Protein AF-0000000082508330 (afdb_homodimer)

InterPro domains:
  IPR001424 Superoxide dismutase, copper/zinc binding domain [PF00080] (55-189)
  IPR001424 Superoxide dismutase, copper/zinc binding domain [PR00068] (84-106)
  IPR001424 Superoxide dismutase, copper/zinc binding domain [PR00068] (120-129)
  IPR001424 Superoxide dismutase, copper/zinc binding domain [PR00068] (139-161)
  IPR001424 Superoxide dismutase, copper/zinc binding domain [PR00068] (164-190)
  IPR001424 Superoxide dismutase, copper/zinc binding domain [cd00305] (43-186)
  IPR018152 Superoxide dismutase, copper/zinc, binding site [PS00087] (84-94)
  IPR018152 Superoxide dismutase, copper/zinc, binding site [PS00332] (178-189)
  IPR024134 Superoxide dismutase (Cu/Zn) / superoxide dismutase copper chaperone [PTHR10003] (41-191)
  IPR036423 Superoxide dismutase-like, copper/zinc binding domain superfamily [G3DSA:2.60.40.200] (40-193)
  IPR036423 Superoxide dismutase-like, copper/zinc binding domain superfamily [SSF49329] (42-191)

Nearest PDB structures (foldseek):
  8jd8-assembly1_D  TM=9.938E-01  e=3.775E-25  Citrus x limon
  8zd5-assembly2_D  TM=9.884E-01  e=8.556E-23  Canis lupus familiaris
  7wwt-assembly1_B  TM=9.899E-01  e=2.927E-22  Canis lupus familiaris
  7wx1-assembly1_B  TM=9.895E-01  e=1.184E-21  Canis lupus familiaris
  7wwy-assembly1_B  TM=9.890E-01  e=1.184E-21  Canis lupus familiaris

Foldseek 3Di:
DDPDPDVPDVVPVVPPPPPPDPVVVCVVVVVVVPVVVVVFDKWKKKWWKDFPQPKTKMKIWIDTHLFWIKIKMKMFRAAFFKKWKWWADALDQVVHPVPLHFGAAPPDFWDFEQPDPGHRLTGDFIWGADNRGMTIDTDTHNSADCDDPNHSARHKMFIANAGQCGLPPPDPCNGGHSPRHHTGMMTGMHTDD/DDPDDPVPPPPPVVPPPPPPDVVVVCVVVVVVVPVVVPVFDKWKKKWWKDFPQPKTKMKIWIDTHLFWIKIKMKMFRAAFFKKWKWWADAQDQVVHPVPLHFGAAPPDFWDFEQPDPGHRLTGDFIWGADNRGMTIDTDTHNSADCDDPRHSARHKMFIANAGQCGLPPPDPCNGGHSPRHHTGMMTGMHTDD

Sequence (386 aa):
MGPTRKTICWVLLIFALKRRDLRELKDVIHFSIYLRVITIIMVKAVTVLNSSEGVTGTVYFTQEGDGPTTVTGNLSGLKPGLHGFHVHALGDTTNGCMSTGPHFNPVGKEHGAPGDENRHAGDLGNITVGEDGTAAINIVDKQIPLTGPHSIIGRAVVVHSDPDDLGRGGHELSKSTGNAGGRVACGIIGLQGMGPTRKTICWVLLIFALKRRDLRELKDVIHFSIYLRVITIIMVKAVTVLNSSEGVTGTVYFTQEGDGPTTVTGNLSGLKPGLHGFHVHALGDTTNGCMSTGPHFNPVGKEHGAPGDENRHAGDLGNITVGEDGTAAINIVDKQIPLTGPHSIIGRAVVVHSDPDDLGRGGHELSKSTGNAGGRVACGIIGLQG

Radius of gyration: 27.87 Å; Cα contacts (8 Å, |Δi|>4): 973; chains: 2; bounding box: 76×96×66 Å

Structure (mmCIF, N/CA/C/O backbone):
data_AF-0000000082508330-model_v1
#
loop_
_entity.id
_entity.type
_entity.pdbx_description
1 polymer 'Superoxide dismutase'
#
loop_
_atom_site.group_PDB
_atom_site.id
_atom_site.type_symbol
_atom_site.label_atom_id
_atom_site.label_alt_id
_atom_site.label_comp_id
_atom_site.label_asym_id
_atom_site.label_entity_id
_atom_site.label_seq_id
_atom_site.pdbx_PDB_ins_code
_atom_site.Cartn_x
_atom_site.Cartn_y
_atom_site.Cartn_z
_atom_site.occupancy
_atom_site.B_iso_or_equiv
_atom_site.auth_seq_id
_atom_site.auth_comp_id
_atom_site.auth_asym_id
_atom_site.auth_atom_id
_atom_site.pdbx_PDB_model_num
ATOM 1 N N . MET A 1 1 ? 0.692 50.375 -35.469 1 20.62 1 MET A N 1
ATOM 2 C CA . MET A 1 1 ? 1.942 50.625 -36.188 1 20.62 1 MET A CA 1
ATOM 3 C C . MET A 1 1 ? 2.805 49.375 -36.219 1 20.62 1 MET A C 1
ATOM 5 O O . MET A 1 1 ? 2.502 48.375 -35.531 1 20.62 1 MET A O 1
ATOM 9 N N . GLY A 1 2 ? 4.23 49.375 -35.844 1 24.11 2 GLY A N 1
ATOM 10 C CA . GLY A 1 2 ? 5.438 48.688 -36.312 1 24.11 2 GLY A CA 1
ATOM 11 C C . GLY A 1 2 ? 5.613 47.312 -35.719 1 24.11 2 GLY A C 1
ATOM 12 O O . GLY A 1 2 ? 5.559 47.125 -34.5 1 24.11 2 GLY A O 1
ATOM 13 N N . PRO A 1 3 ? 5.242 46.156 -36.438 1 30.66 3 PRO A N 1
ATOM 14 C CA . PRO A 1 3 ? 5.027 44.719 -36.188 1 30.66 3 PRO A CA 1
ATOM 15 C C . PRO A 1 3 ? 6.246 44.031 -35.562 1 30.66 3 PRO A C 1
ATOM 17 O O . PRO A 1 3 ? 6.105 43.125 -34.75 1 30.66 3 PRO A O 1
ATOM 20 N N . THR A 1 4 ? 7.527 44.219 -36.062 1 27.11 4 THR A N 1
ATOM 21 C CA . THR A 1 4 ? 8.461 43.25 -36.594 1 27.11 4 THR A CA 1
ATOM 22 C C . THR A 1 4 ? 9.297 42.625 -35.469 1 27.11 4 THR A C 1
ATOM 24 O O . THR A 1 4 ? 10.008 41.656 -35.688 1 27.11 4 THR A O 1
ATOM 27 N N . ARG A 1 5 ? 9.711 43.281 -34.406 1 27.16 5 ARG A N 1
ATOM 28 C CA . ARG A 1 5 ? 11.109 43.125 -34 1 27.16 5 ARG A CA 1
ATOM 29 C C . ARG A 1 5 ? 11.344 41.844 -33.25 1 27.16 5 ARG A C 1
ATOM 31 O O . ARG A 1 5 ? 12.492 41.438 -33.031 1 27.16 5 ARG A O 1
ATOM 38 N N . LYS A 1 6 ? 10.383 41.406 -32.438 1 28.77 6 LYS A N 1
ATOM 39 C CA . LYS A 1 6 ? 10.953 40.719 -31.266 1 28.77 6 LYS A CA 1
ATOM 40 C C . LYS A 1 6 ? 11.367 39.312 -31.609 1 28.77 6 LYS A C 1
ATOM 42 O O . LYS A 1 6 ? 11.586 38.469 -30.703 1 28.77 6 LYS A O 1
ATOM 47 N N . THR A 1 7 ? 11.047 38.844 -32.875 1 28.98 7 THR A N 1
ATOM 48 C CA . THR A 1 7 ? 11.266 37.438 -33.25 1 28.98 7 THR A CA 1
ATOM 49 C C . THR A 1 7 ? 12.742 37.094 -33.156 1 28.98 7 THR A C 1
ATOM 51 O O . THR A 1 7 ? 13.109 35.906 -33.25 1 28.98 7 THR A O 1
ATOM 54 N N . ILE A 1 8 ? 13.586 38.156 -33.188 1 29.52 8 ILE A N 1
ATOM 55 C CA . ILE A 1 8 ? 14.93 37.938 -33.719 1 29.52 8 ILE A CA 1
ATOM 56 C C . ILE A 1 8 ? 15.797 37.25 -32.688 1 29.52 8 ILE A C 1
ATOM 58 O O . ILE A 1 8 ? 16.906 36.812 -32.969 1 29.52 8 ILE A O 1
ATOM 62 N N . CYS A 1 9 ? 15.344 37.375 -31.438 1 26.56 9 CYS A N 1
ATOM 63 C CA . CYS A 1 9 ? 16.453 37.344 -30.5 1 26.56 9 CYS A CA 1
ATOM 64 C C . CYS A 1 9 ? 17.016 35.938 -30.391 1 26.56 9 CYS A C 1
ATOM 66 O O . CYS A 1 9 ? 18.125 35.75 -29.875 1 26.56 9 CYS A O 1
ATOM 68 N N . TRP A 1 10 ? 16.078 34.875 -30.406 1 30.78 10 TRP A N 1
ATOM 69 C CA . TRP A 1 10 ? 16.594 33.594 -29.984 1 30.78 10 TRP A CA 1
ATOM 70 C C . TRP A 1 10 ? 17.531 33 -31.047 1 30.78 10 TRP A C 1
ATOM 72 O O . TRP A 1 10 ? 18.109 31.938 -30.859 1 30.78 10 TRP A O 1
ATOM 82 N N . VAL A 1 11 ? 17.344 33.562 -32.375 1 34.19 11 VAL A N 1
ATOM 83 C CA . VAL A 1 11 ? 18.016 33 -33.531 1 34.19 11 VAL A CA 1
ATOM 84 C C . VAL A 1 11 ? 19.516 33.25 -33.438 1 34.19 11 VAL A C 1
ATOM 86 O O . VAL A 1 11 ? 20.312 32.594 -34.094 1 34.19 11 VAL A O 1
ATOM 89 N N . LEU A 1 12 ? 19.75 34.406 -32.812 1 34.25 12 LEU A N 1
ATOM 90 C CA . LEU A 1 12 ? 20.969 35.156 -33.188 1 34.25 12 LEU A CA 1
ATOM 91 C C . LEU A 1 12 ? 22.203 34.438 -32.656 1 34.25 12 LEU A C 1
ATOM 93 O O . LEU A 1 12 ? 23.312 34.688 -33.125 1 34.25 12 LEU A O 1
ATOM 97 N N . LEU A 1 13 ? 22 33.812 -31.469 1 35.53 13 LEU A N 1
ATOM 98 C CA . LEU A 1 13 ? 23.297 33.594 -30.875 1 35.53 13 LEU A CA 1
ATOM 99 C C . LEU A 1 13 ? 24.078 32.531 -31.656 1 35.53 13 LEU A C 1
ATOM 101 O O . LEU A 1 13 ? 25.281 32.344 -31.438 1 35.53 13 LEU A O 1
ATOM 105 N N . ILE A 1 14 ? 23.281 31.859 -32.562 1 36.34 14 ILE A N 1
ATOM 106 C CA . ILE A 1 14 ? 24 30.797 -33.281 1 36.34 14 ILE A CA 1
ATOM 107 C C . ILE A 1 14 ? 25 31.422 -34.25 1 36.34 14 ILE A C 1
ATOM 109 O O . ILE A 1 14 ? 25.938 30.766 -34.688 1 36.34 14 ILE A O 1
ATOM 113 N N . PHE A 1 15 ? 24.578 32.625 -34.719 1 34.69 15 PHE A N 1
ATOM 114 C CA . PHE A 1 15 ? 25.266 33 -35.969 1 34.69 15 PHE A CA 1
ATOM 115 C C . PHE A 1 15 ? 26.734 33.281 -35.688 1 34.69 15 PHE A C 1
ATOM 117 O O . PHE A 1 15 ? 27.578 33.156 -36.594 1 34.69 15 PHE A O 1
ATOM 124 N N . ALA A 1 16 ? 26.938 34.188 -34.719 1 34.84 16 ALA A N 1
ATOM 125 C CA . ALA A 1 16 ? 28.25 34.875 -34.719 1 34.84 16 ALA A CA 1
ATOM 126 C C . ALA A 1 16 ? 29.359 33.875 -34.375 1 34.84 16 ALA A C 1
ATOM 128 O O . ALA A 1 16 ? 30.531 34.25 -34.312 1 34.84 16 ALA A O 1
ATOM 129 N N . LEU A 1 17 ? 29.078 32.688 -33.781 1 36.94 17 LEU A N 1
ATOM 130 C CA . LEU A 1 17 ? 30.219 31.844 -33.469 1 36.94 17 LEU A CA 1
ATOM 131 C C . LEU A 1 17 ? 30.891 31.375 -34.75 1 36.94 17 LEU A C 1
ATOM 133 O O . LEU A 1 17 ? 30.406 30.438 -35.406 1 36.94 17 LEU A O 1
ATOM 137 N N . LYS A 1 18 ? 31.172 32.281 -35.688 1 29.84 18 LYS A N 1
ATOM 138 C CA . LYS A 1 18 ? 32 32 -36.875 1 29.84 18 LYS A CA 1
ATOM 139 C C . LYS A 1 18 ? 33.188 31.156 -36.531 1 29.84 18 LYS A C 1
ATOM 141 O O . LYS A 1 18 ? 33.406 30.094 -37.125 1 29.84 18 LYS A O 1
ATOM 146 N N . ARG A 1 19 ? 34.562 31.594 -37.062 1 32.44 19 ARG A N 1
ATOM 147 C CA . ARG A 1 19 ? 35.844 30.906 -37.25 1 32.44 19 ARG A CA 1
ATOM 148 C C . ARG A 1 19 ? 36.406 30.391 -35.938 1 32.44 19 ARG A C 1
ATOM 150 O O . ARG A 1 19 ? 37.562 30 -35.875 1 32.44 19 ARG A O 1
ATOM 157 N N . ARG A 1 20 ? 35.938 31.047 -34.906 1 34.66 20 ARG A N 1
ATOM 158 C CA . ARG A 1 20 ? 36.719 30.703 -33.719 1 34.66 20 ARG A CA 1
ATOM 159 C C . ARG A 1 20 ? 36.719 29.188 -33.469 1 34.66 20 ARG A C 1
ATOM 161 O O . ARG A 1 20 ? 35.812 28.5 -33.906 1 34.66 20 ARG A O 1
ATOM 168 N N . ASP A 1 21 ? 37.812 28.609 -32.625 1 36.38 21 ASP A N 1
ATOM 169 C CA . ASP A 1 21 ? 38.406 27.281 -32.5 1 36.38 21 ASP A CA 1
ATOM 170 C C . ASP A 1 21 ? 37.375 26.203 -32.281 1 36.38 21 ASP A C 1
ATOM 172 O O . ASP A 1 21 ? 36.406 26.422 -31.531 1 36.38 21 ASP A O 1
ATOM 176 N N . LEU A 1 22 ? 37.219 25.172 -33.25 1 37.47 22 LEU A N 1
ATOM 177 C CA . LEU A 1 22 ? 36.594 23.844 -33.219 1 37.47 22 LEU A CA 1
ATOM 178 C C . LEU A 1 22 ? 36.562 23.266 -31.812 1 37.47 22 LEU A C 1
ATOM 180 O O . LEU A 1 22 ? 35.844 22.297 -31.547 1 37.47 22 LEU A O 1
ATOM 184 N N . ARG A 1 23 ? 37.562 23.797 -31.031 1 39.44 23 ARG A N 1
ATOM 185 C CA . ARG A 1 23 ? 37.594 23.234 -29.688 1 39.44 23 ARG A CA 1
ATOM 186 C C . ARG A 1 23 ? 36.375 23.688 -28.875 1 39.44 23 ARG A C 1
ATOM 188 O O . ARG A 1 23 ? 35.938 22.969 -27.984 1 39.44 23 ARG A O 1
ATOM 195 N N . GLU A 1 24 ? 36.031 25 -29.031 1 40 24 GLU A N 1
ATOM 196 C CA . GLU A 1 24 ? 34.875 25.453 -28.266 1 40 24 GLU A CA 1
ATOM 197 C C . GLU A 1 24 ? 33.594 24.797 -28.766 1 40 24 GLU A C 1
ATOM 199 O O . GLU A 1 24 ? 32.562 24.812 -28.094 1 40 24 GLU A O 1
ATOM 204 N N . LEU A 1 25 ? 33.594 24.422 -30.062 1 43.03 25 LEU A N 1
ATOM 205 C CA . LEU A 1 25 ? 32.438 23.672 -30.547 1 43.03 25 LEU A CA 1
ATOM 206 C C . LEU A 1 25 ? 32.344 22.312 -29.859 1 43.03 25 LEU A C 1
ATOM 208 O O . LEU A 1 25 ? 31.25 21.812 -29.609 1 43.03 25 LEU A O 1
ATOM 212 N N . LYS A 1 26 ? 33.594 21.766 -29.562 1 41.47 26 LYS A N 1
ATOM 213 C CA . LYS A 1 26 ? 33.531 20.531 -28.797 1 41.47 26 LYS A CA 1
ATOM 214 C C . LYS A 1 26 ? 32.906 20.766 -27.422 1 41.47 26 LYS A C 1
ATOM 216 O O . LYS A 1 26 ? 32.25 19.875 -26.891 1 41.47 26 LYS A O 1
ATOM 221 N N . ASP A 1 27 ? 33.344 21.953 -26.875 1 43.03 27 ASP A N 1
ATOM 222 C CA . ASP A 1 27 ? 32.719 22.234 -25.578 1 43.03 27 ASP A CA 1
ATOM 223 C C . ASP A 1 27 ? 31.234 22.531 -25.75 1 43.03 27 ASP A C 1
ATOM 225 O O . ASP A 1 27 ? 30.422 22.172 -24.875 1 43.03 27 ASP A O 1
ATOM 229 N N . VAL A 1 28 ? 30.875 23.328 -26.859 1 48.59 28 VAL A N 1
ATOM 230 C CA . VAL A 1 28 ? 29.453 23.547 -27.062 1 48.59 28 VAL A CA 1
ATOM 231 C C . VAL A 1 28 ? 28.781 22.234 -27.516 1 48.59 28 VAL A C 1
ATOM 233 O O . VAL A 1 28 ? 27.672 21.922 -27.109 1 48.59 28 VAL A O 1
ATOM 236 N N . ILE A 1 29 ? 29.547 21.469 -28.469 1 46.28 29 ILE A N 1
ATOM 237 C CA . ILE A 1 29 ? 29.031 20.156 -28.828 1 46.28 29 ILE A CA 1
ATOM 238 C C . ILE A 1 29 ? 29.047 19.25 -27.609 1 46.28 29 ILE A C 1
ATOM 240 O O . ILE A 1 29 ? 28.109 18.469 -27.406 1 46.28 29 ILE A O 1
ATOM 244 N N . HIS A 1 30 ? 30.156 19.469 -26.797 1 44.28 30 HIS A N 1
ATOM 245 C CA . HIS A 1 30 ? 30.094 18.703 -25.547 1 44.28 30 HIS A CA 1
ATOM 246 C C . HIS A 1 30 ? 29 19.234 -24.641 1 44.28 30 HIS A C 1
ATOM 248 O O . HIS A 1 30 ? 28.359 18.469 -23.906 1 44.28 30 HIS A O 1
ATOM 254 N N . PHE A 1 31 ? 28.812 20.562 -24.656 1 48.69 31 PHE A N 1
ATOM 255 C CA . PHE A 1 31 ? 27.703 21.062 -23.844 1 48.69 31 PHE A CA 1
ATOM 256 C C . PHE A 1 31 ? 26.375 20.672 -24.469 1 48.69 31 PHE A C 1
ATOM 258 O O . PHE A 1 31 ? 25.406 20.406 -23.734 1 48.69 31 PHE A O 1
ATOM 265 N N . SER A 1 32 ? 26.281 20.766 -25.766 1 48.19 32 SER A N 1
ATOM 266 C CA . SER A 1 32 ? 25.031 20.375 -26.406 1 48.19 32 SER A CA 1
ATOM 267 C C . SER A 1 32 ? 24.703 18.922 -26.125 1 48.19 32 SER A C 1
ATOM 269 O O . SER A 1 32 ? 23.531 18.547 -26.047 1 48.19 32 SER A O 1
ATOM 271 N N . ILE A 1 33 ? 25.672 18.078 -26.188 1 45.5 33 ILE A N 1
ATOM 272 C CA . ILE A 1 33 ? 25.344 16.672 -26.109 1 45.5 33 ILE A CA 1
ATOM 273 C C . ILE A 1 33 ? 24.906 16.297 -24.688 1 45.5 33 ILE A C 1
ATOM 275 O O . ILE A 1 33 ? 24.156 15.352 -24.484 1 45.5 33 ILE A O 1
ATOM 279 N N . TYR A 1 34 ? 25.625 16.984 -23.703 1 43.88 34 TYR A N 1
ATOM 280 C CA . TYR A 1 34 ? 25.188 16.484 -22.406 1 43.88 34 TYR A CA 1
ATOM 281 C C . TYR A 1 34 ? 23.766 16.953 -22.094 1 43.88 34 TYR A C 1
ATOM 283 O O . TYR A 1 34 ? 23.578 17.812 -21.234 1 43.88 34 TYR A O 1
ATOM 291 N N . LEU A 1 35 ? 23.078 17.578 -22.969 1 44.19 35 LEU A N 1
ATOM 292 C CA . LEU A 1 35 ? 21.672 17.641 -22.578 1 44.19 35 LEU A CA 1
ATOM 293 C C . LEU A 1 35 ? 21.203 16.297 -22.031 1 44.19 35 LEU A C 1
ATOM 295 O O . LEU A 1 35 ? 20.953 15.367 -22.797 1 44.19 35 LEU A O 1
ATOM 299 N N . ARG A 1 36 ? 21.922 15.773 -21 1 42.44 36 ARG A N 1
ATOM 300 C CA . ARG A 1 36 ? 21.297 14.672 -20.281 1 42.44 36 ARG A CA 1
ATOM 301 C C . ARG A 1 36 ? 19.797 14.883 -20.141 1 42.44 36 ARG A C 1
ATOM 303 O O . ARG A 1 36 ? 19.344 15.82 -19.469 1 42.44 36 ARG A O 1
ATOM 310 N N . VAL A 1 37 ? 19.094 14.828 -21.172 1 48.09 37 VAL A N 1
ATOM 311 C CA . VAL A 1 37 ? 17.641 14.711 -21 1 48.09 37 VAL A CA 1
ATOM 312 C C . VAL A 1 37 ? 17.328 14.031 -19.672 1 48.09 37 VAL A C 1
ATOM 314 O O . VAL A 1 37 ? 17.609 12.844 -19.5 1 48.09 37 VAL A O 1
ATOM 317 N N . ILE A 1 38 ? 17.719 14.672 -18.562 1 50.38 38 ILE A N 1
ATOM 318 C CA . ILE A 1 38 ? 17.25 14.141 -17.281 1 50.38 38 ILE A CA 1
ATOM 319 C C . ILE A 1 38 ? 15.805 13.68 -17.406 1 50.38 38 ILE A C 1
ATOM 321 O O . ILE A 1 38 ? 14.906 14.484 -17.641 1 50.38 38 ILE A O 1
ATOM 325 N N . THR A 1 39 ? 15.531 12.633 -18.125 1 58.44 39 THR A N 1
ATOM 326 C CA . THR A 1 39 ? 14.188 12.062 -18.078 1 58.44 39 THR A CA 1
ATOM 327 C C . THR A 1 39 ? 13.625 12.133 -16.656 1 58.44 39 THR A C 1
ATOM 329 O O . THR A 1 39 ? 14.141 11.469 -15.75 1 58.44 39 THR A O 1
ATOM 332 N N . ILE A 1 40 ? 13.055 13.305 -16.375 1 72.38 40 ILE A N 1
ATOM 333 C CA . ILE A 1 40 ? 12.352 13.445 -15.102 1 72.38 40 ILE A CA 1
ATOM 334 C C . ILE A 1 40 ? 11.297 12.352 -14.969 1 72.38 40 ILE A C 1
ATOM 336 O O . ILE A 1 40 ? 10.375 12.266 -15.781 1 72.38 40 ILE A O 1
ATOM 340 N N . ILE A 1 41 ? 11.547 11.398 -14.141 1 85.69 41 ILE A N 1
ATOM 341 C CA . ILE A 1 41 ? 10.633 10.289 -13.891 1 85.69 41 ILE A CA 1
ATOM 342 C C . ILE A 1 41 ? 9.469 10.758 -13.023 1 85.69 41 ILE A C 1
ATOM 344 O O . ILE A 1 41 ? 9.664 11.531 -12.078 1 85.69 41 ILE A O 1
ATOM 348 N N . MET A 1 42 ? 8.305 10.664 -13.625 1 94.94 42 MET A N 1
ATOM 349 C CA . MET A 1 42 ? 7.09 10.898 -12.836 1 94.94 42 MET A CA 1
ATOM 350 C C . MET A 1 42 ? 6.637 9.617 -12.148 1 94.94 42 MET A C 1
ATOM 352 O O . MET A 1 42 ? 6.547 8.562 -12.781 1 94.94 42 MET A O 1
ATOM 356 N N . VAL A 1 43 ? 6.438 9.703 -10.836 1 97.62 43 VAL A N 1
ATOM 357 C CA . VAL A 1 43 ? 5.898 8.586 -10.062 1 97.62 43 VAL A CA 1
ATOM 358 C C . VAL A 1 43 ? 4.473 8.906 -9.617 1 97.62 43 VAL A C 1
ATOM 360 O O . VAL A 1 43 ? 4.191 10.023 -9.164 1 97.62 43 VAL A O 1
ATOM 363 N N . LYS A 1 44 ? 3.592 7.922 -9.812 1 98.75 44 LYS A N 1
ATOM 364 C CA . LYS A 1 44 ? 2.193 8.062 -9.422 1 98.75 44 LYS A CA 1
ATOM 365 C C . LYS A 1 44 ? 1.804 7.02 -8.375 1 98.75 44 LYS A C 1
ATOM 367 O O . LYS A 1 44 ? 2.24 5.871 -8.453 1 98.75 44 LYS A O 1
ATOM 372 N N . ALA A 1 45 ? 0.983 7.473 -7.461 1 98.94 45 ALA A N 1
ATOM 373 C CA . ALA A 1 45 ? 0.398 6.609 -6.441 1 98.94 45 ALA A CA 1
ATOM 374 C C . ALA A 1 45 ? -1.073 6.941 -6.215 1 98.94 45 ALA A C 1
ATOM 376 O O . ALA A 1 45 ? -1.564 7.965 -6.699 1 98.94 45 ALA A O 1
ATOM 377 N N . VAL A 1 46 ? -1.7 6 -5.562 1 98.94 46 VAL A N 1
ATOM 378 C CA . VAL A 1 46 ? -3.131 6.172 -5.332 1 98.94 46 VAL A CA 1
ATOM 379 C C . VAL A 1 46 ? -3.551 5.402 -4.082 1 98.94 46 VAL A C 1
ATOM 381 O O . VAL A 1 46 ? -2.918 4.41 -3.713 1 98.94 46 VAL A O 1
ATOM 384 N N . THR A 1 47 ? -4.531 5.863 -3.416 1 98.75 47 THR A N 1
ATOM 385 C CA . THR A 1 47 ? -5.18 5.113 -2.342 1 98.75 47 THR A CA 1
ATOM 386 C C . THR A 1 47 ? -6.695 5.254 -2.422 1 98.75 47 THR A C 1
ATOM 388 O O . THR A 1 47 ? -7.207 6.328 -2.74 1 98.75 47 THR A O 1
ATOM 391 N N . VAL A 1 48 ? -7.344 4.184 -2.262 1 98.19 48 VAL A N 1
ATOM 392 C CA . VAL A 1 48 ? -8.789 4.156 -2.086 1 98.19 48 VAL A CA 1
ATOM 393 C C . VAL A 1 48 ? -9.133 4.043 -0.601 1 98.19 48 VAL A C 1
ATOM 395 O O . V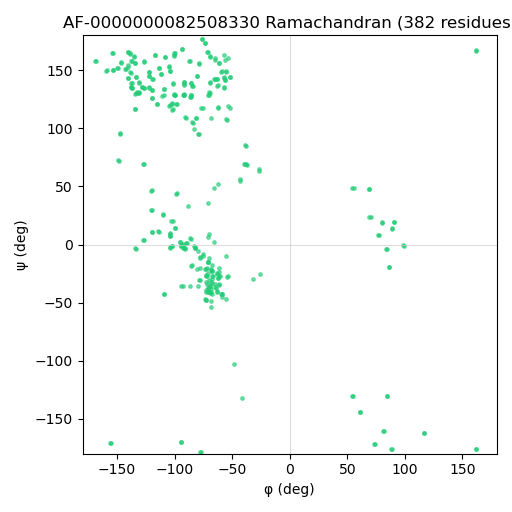AL A 1 48 ? -8.656 3.129 0.081 1 98.19 48 VAL A O 1
ATOM 398 N N . LEU A 1 49 ? -9.852 5.016 -0.152 1 97.62 49 LEU A N 1
ATOM 399 C CA . LEU A 1 49 ? -10.25 5.004 1.252 1 97.62 49 LEU A CA 1
ATOM 400 C C . LEU A 1 49 ? -11.609 4.328 1.427 1 97.62 49 LEU A C 1
ATOM 402 O O . LEU A 1 49 ? -12.516 4.523 0.613 1 97.62 49 LEU A O 1
ATOM 406 N N . ASN A 1 50 ? -11.594 3.516 2.512 1 87.25 50 ASN A N 1
ATOM 407 C CA . ASN A 1 50 ? -12.859 2.924 2.93 1 87.25 50 ASN A CA 1
ATOM 408 C C . ASN A 1 50 ? -12.992 2.902 4.449 1 87.25 50 ASN A C 1
ATOM 410 O O . ASN A 1 50 ? -12 3.062 5.168 1 87.25 50 ASN A O 1
ATOM 414 N N . SER A 1 51 ? -14.211 2.922 4.844 1 85.12 51 SER A N 1
ATOM 415 C CA . SER A 1 51 ? -14.523 2.826 6.266 1 85.12 51 SER A CA 1
ATOM 416 C C . SER A 1 51 ? -15.75 1.947 6.508 1 85.12 51 SER A C 1
ATOM 418 O O . SER A 1 51 ? -16.469 1.6 5.57 1 85.12 51 SER A O 1
ATOM 420 N N . SER A 1 52 ? -15.797 1.658 7.773 1 76.5 52 SER A N 1
ATOM 421 C CA . SER A 1 52 ? -17.016 0.963 8.172 1 76.5 52 SER A CA 1
ATOM 422 C C . SER A 1 52 ? -18.188 1.929 8.289 1 76.5 52 SER A C 1
ATOM 424 O O . SER A 1 52 ? -19.344 1.506 8.312 1 76.5 52 SER A O 1
ATOM 426 N N . GLU A 1 53 ? -17.922 3.174 8.258 1 80.5 53 GLU A N 1
ATOM 427 C CA . GLU A 1 53 ? -18.969 4.152 8.516 1 80.5 53 GLU A CA 1
ATOM 428 C C . GLU A 1 53 ? -19.438 4.816 7.223 1 80.5 53 GLU A C 1
ATOM 430 O O . GLU A 1 53 ? -20.094 5.855 7.254 1 80.5 53 GLU A O 1
ATOM 435 N N . GLY A 1 54 ? -19.047 4.344 6.121 1 90.88 54 GLY A N 1
ATOM 436 C CA . GLY A 1 54 ? -19.594 4.832 4.871 1 90.88 54 GLY A CA 1
ATOM 437 C C . GLY A 1 54 ? -18.719 5.855 4.184 1 90.88 54 GLY A C 1
ATOM 438 O O . GLY A 1 54 ? -19.094 6.418 3.154 1 90.88 54 GLY A O 1
ATOM 439 N N . VAL A 1 55 ? -17.641 6.172 4.754 1 96.44 55 VAL A N 1
ATOM 440 C CA . VAL A 1 55 ? -16.703 7.09 4.113 1 96.44 55 VAL A CA 1
ATOM 441 C C . VAL A 1 55 ? -16.047 6.402 2.914 1 96.44 55 VAL A C 1
ATOM 443 O O . VAL A 1 55 ? -15.586 5.262 3.018 1 96.44 55 VAL A O 1
ATOM 446 N N . THR A 1 56 ? -16.031 7.078 1.763 1 97 56 THR A N 1
ATOM 447 C CA . THR A 1 56 ? -15.398 6.578 0.551 1 97 56 THR A CA 1
ATOM 448 C C . THR A 1 56 ? -14.633 7.695 -0.154 1 97 56 THR A C 1
ATOM 450 O O . THR A 1 56 ? -14.891 8.875 0.088 1 97 56 THR A O 1
ATOM 453 N N . GLY A 1 57 ? -13.703 7.285 -0.941 1 98 57 GLY A N 1
ATOM 454 C CA . GLY A 1 57 ? -12.984 8.266 -1.748 1 98 57 GLY A CA 1
ATOM 455 C C . GLY A 1 57 ? -11.664 7.746 -2.281 1 98 57 GLY A C 1
ATOM 456 O O . GLY A 1 57 ? -11.242 6.637 -1.948 1 98 57 GLY A O 1
ATOM 457 N N . THR A 1 58 ? -11.164 8.492 -3.186 1 98.75 58 THR A N 1
ATOM 458 C CA . THR A 1 58 ? -9.875 8.188 -3.799 1 98.75 58 THR A CA 1
ATOM 459 C C . THR A 1 58 ? -8.938 9.383 -3.721 1 98.75 58 THR A C 1
ATOM 461 O O . THR A 1 58 ? -9.352 10.523 -3.951 1 98.75 58 THR A O 1
ATOM 464 N N . VAL A 1 59 ? -7.73 9.156 -3.346 1 98.88 59 VAL A N 1
ATOM 465 C CA . VAL A 1 59 ? -6.691 10.18 -3.277 1 98.88 59 VAL A CA 1
ATOM 466 C C . VAL A 1 59 ? -5.539 9.805 -4.207 1 98.88 59 VAL A C 1
ATOM 468 O O . VAL A 1 59 ? -5.062 8.664 -4.191 1 98.88 59 VAL A O 1
ATOM 471 N N . TYR A 1 60 ? -5.078 10.742 -4.984 1 98.94 60 TYR A N 1
ATOM 472 C CA . TYR A 1 60 ? -3.998 10.555 -5.945 1 98.94 60 TYR A CA 1
ATOM 473 C C . TYR A 1 60 ? -2.75 11.32 -5.523 1 98.94 60 TYR A C 1
ATOM 475 O O . TYR A 1 60 ? -2.846 12.43 -5 1 98.94 60 TYR A O 1
ATOM 483 N N . PHE A 1 61 ? -1.616 10.75 -5.84 1 98.94 61 PHE A N 1
ATOM 484 C CA . PHE A 1 61 ? -0.313 11.359 -5.586 1 98.94 61 PHE A CA 1
ATOM 485 C C . PHE A 1 61 ? 0.533 11.375 -6.852 1 98.94 61 PHE A C 1
ATOM 487 O O . PHE A 1 61 ? 0.602 10.375 -7.574 1 98.94 61 PHE A O 1
ATOM 494 N N . THR A 1 62 ? 1.145 12.484 -7.086 1 98.81 62 THR A N 1
ATOM 495 C CA . THR A 1 62 ? 2.062 12.586 -8.219 1 98.81 62 THR A CA 1
ATOM 496 C C . THR A 1 62 ? 3.33 13.344 -7.812 1 98.81 62 THR A C 1
ATOM 498 O O . THR A 1 62 ? 3.26 14.359 -7.121 1 98.81 62 THR A O 1
ATOM 501 N N . GLN A 1 63 ? 4.41 12.797 -8.219 1 98.38 63 GLN A N 1
ATOM 502 C CA . GLN A 1 63 ? 5.711 13.414 -7.973 1 98.38 63 GLN A CA 1
ATOM 503 C C . GLN A 1 63 ? 6.57 13.406 -9.234 1 98.38 63 GLN A C 1
ATOM 505 O O . GLN A 1 63 ? 6.719 12.367 -9.883 1 98.38 63 GLN A O 1
ATOM 510 N N . GLU A 1 64 ? 7.098 14.578 -9.547 1 96.62 64 GLU A N 1
ATOM 511 C CA . GLU A 1 64 ? 8.031 14.703 -10.664 1 96.62 64 GLU A CA 1
ATOM 512 C C . GLU A 1 64 ? 9.469 14.836 -10.164 1 96.62 64 GLU A C 1
ATOM 514 O O . GLU A 1 64 ? 9.805 15.805 -9.477 1 96.62 64 GLU A O 1
ATOM 519 N N . GLY A 1 65 ? 10.266 13.898 -10.57 1 93.38 65 GLY A N 1
ATOM 520 C CA . GLY A 1 65 ? 11.633 13.914 -10.07 1 93.38 65 GLY A CA 1
ATOM 521 C C . GLY A 1 65 ? 11.711 13.953 -8.555 1 93.38 65 GLY A C 1
ATOM 522 O O . GLY A 1 65 ? 11.094 13.125 -7.875 1 93.38 65 GLY A O 1
ATOM 523 N N . ASP A 1 66 ? 12.492 14.852 -8.125 1 93.12 66 ASP A N 1
ATOM 524 C CA . ASP A 1 66 ? 12.648 15.016 -6.68 1 93.12 66 ASP A CA 1
ATOM 525 C C . ASP A 1 66 ? 11.836 16.203 -6.164 1 93.12 66 ASP A C 1
ATOM 527 O O . ASP A 1 66 ? 12.141 16.75 -5.102 1 93.12 66 ASP A O 1
ATOM 531 N N . GLY A 1 67 ? 10.859 16.594 -6.961 1 96.81 67 GLY A N 1
ATOM 532 C CA . GLY A 1 67 ? 10.016 17.719 -6.562 1 96.81 67 GLY A CA 1
ATOM 533 C C . GLY A 1 67 ? 8.977 17.328 -5.527 1 96.81 67 GLY A C 1
ATOM 534 O O . GLY A 1 67 ? 8.969 16.203 -5.035 1 96.81 67 GLY A O 1
ATOM 535 N N . PRO A 1 68 ? 8.148 18.344 -5.156 1 98.31 68 PRO A N 1
ATOM 536 C CA . PRO A 1 68 ? 7.09 18.062 -4.18 1 98.31 68 PRO A CA 1
ATOM 537 C C . PRO A 1 68 ? 6.047 17.078 -4.707 1 98.31 68 PRO A C 1
ATOM 539 O O . PRO A 1 68 ? 6 16.812 -5.91 1 98.31 68 PRO A O 1
ATOM 542 N N . THR A 1 69 ? 5.355 16.5 -3.826 1 98.81 69 THR A N 1
ATOM 543 C CA . THR A 1 69 ? 4.25 15.617 -4.18 1 98.81 69 THR A CA 1
ATOM 544 C C . THR A 1 69 ? 2.936 16.391 -4.234 1 98.81 69 THR A C 1
ATOM 546 O O . THR A 1 69 ? 2.617 17.141 -3.316 1 98.81 69 THR A O 1
ATOM 549 N N . THR A 1 70 ? 2.242 16.203 -5.34 1 98.88 70 THR A N 1
ATOM 550 C CA . THR A 1 70 ? 0.888 16.734 -5.465 1 98.88 70 THR A CA 1
ATOM 551 C C . THR A 1 70 ? -0.142 15.695 -5.035 1 98.88 70 THR A C 1
ATOM 553 O O . THR A 1 70 ? -0.094 14.539 -5.477 1 98.88 70 THR A O 1
ATOM 556 N N . VAL A 1 71 ? -1.025 16.141 -4.137 1 98.94 71 VAL A N 1
ATOM 557 C CA . VAL A 1 71 ? -2.084 15.289 -3.602 1 98.94 71 VAL A CA 1
ATOM 558 C C . VAL A 1 71 ? -3.445 15.836 -4.023 1 98.94 71 VAL A C 1
ATOM 560 O O . VAL A 1 71 ? -3.783 16.984 -3.729 1 98.94 71 VAL A O 1
ATOM 563 N N . THR A 1 72 ? -4.199 14.992 -4.727 1 98.94 72 THR A N 1
ATOM 564 C CA . THR A 1 72 ? -5.535 15.375 -5.16 1 98.94 72 THR A CA 1
ATOM 565 C C . THR A 1 72 ? -6.535 14.258 -4.898 1 98.94 72 THR A C 1
ATOM 567 O O . THR A 1 72 ? -6.145 13.102 -4.719 1 98.94 72 THR A O 1
ATOM 570 N N . GLY A 1 73 ? -7.781 14.641 -4.785 1 98.75 73 GLY A N 1
ATOM 571 C CA . GLY A 1 73 ? -8.797 13.609 -4.613 1 98.75 73 GLY A CA 1
ATOM 572 C C . GLY A 1 73 ? -10.109 14.148 -4.07 1 98.75 73 GLY A C 1
ATOM 573 O O . GLY A 1 73 ? -10.297 15.359 -3.979 1 98.75 73 GLY A O 1
ATOM 574 N N . ASN A 1 74 ? -10.984 13.156 -3.85 1 98.62 74 ASN A N 1
ATOM 575 C CA . ASN A 1 74 ? -12.305 13.445 -3.293 1 98.62 74 ASN A CA 1
ATOM 576 C C . ASN A 1 74 ? -12.727 12.391 -2.279 1 98.62 74 ASN A C 1
ATOM 578 O O . ASN A 1 74 ? -12.461 11.203 -2.465 1 98.62 74 ASN A O 1
ATOM 582 N N . LEU A 1 75 ? -13.375 12.922 -1.306 1 98.25 75 LEU A N 1
ATOM 583 C CA . LEU A 1 75 ? -13.953 12.055 -0.288 1 98.25 75 LEU A CA 1
ATOM 584 C C . LEU A 1 75 ? -15.438 12.336 -0.112 1 98.25 75 LEU A C 1
ATOM 586 O O . LEU A 1 75 ? -15.898 13.453 -0.376 1 98.25 75 LEU A O 1
ATOM 590 N N . SER A 1 76 ? -16.125 11.352 0.4 1 98.31 76 SER A N 1
ATOM 591 C CA . SER A 1 76 ? -17.562 11.469 0.682 1 98.31 76 SER A CA 1
ATOM 592 C C . SER A 1 76 ? -17.953 10.656 1.915 1 98.31 76 SER A C 1
ATOM 594 O O . SER A 1 76 ? -17.219 9.75 2.328 1 98.31 76 SER A O 1
ATOM 596 N N . GLY A 1 77 ? -19.078 11.102 2.502 1 97.81 77 GLY A N 1
ATOM 597 C CA . GLY A 1 77 ? -19.609 10.359 3.633 1 97.81 77 GLY A CA 1
ATOM 598 C C . GLY A 1 77 ? -19.078 10.844 4.969 1 97.81 77 GLY A C 1
ATOM 599 O O . GLY A 1 77 ? -19.125 10.109 5.961 1 97.81 77 GLY A O 1
ATOM 600 N N . LEU A 1 78 ? -18.578 12.008 4.98 1 97.56 78 LEU A N 1
ATOM 601 C CA . LEU A 1 78 ? -18.031 12.586 6.203 1 97.56 78 LEU A CA 1
ATOM 602 C C . LEU A 1 78 ? -18.984 13.633 6.781 1 97.56 78 LEU A C 1
ATOM 604 O O . LEU A 1 78 ? -19.797 14.211 6.055 1 97.56 78 LEU A O 1
ATOM 608 N N . LYS A 1 79 ? -18.875 13.781 8.062 1 97 79 LYS A N 1
ATOM 609 C CA . LYS A 1 79 ? -19.594 14.891 8.672 1 97 79 LYS A CA 1
ATOM 610 C C . LYS A 1 79 ? -19.047 16.234 8.195 1 97 79 LYS A C 1
ATOM 612 O O . LYS A 1 79 ? -17.828 16.406 8.086 1 97 79 LYS A O 1
ATOM 617 N N . PRO A 1 80 ? -19.922 17.188 8.008 1 98.44 80 PRO A N 1
ATOM 618 C CA . PRO A 1 80 ? -19.438 18.5 7.598 1 98.44 80 PRO A CA 1
ATOM 619 C C . PRO A 1 80 ? -18.469 19.109 8.609 1 98.44 80 PRO A C 1
ATOM 621 O O . PRO A 1 80 ? -18.625 18.906 9.812 1 98.44 80 PRO A O 1
ATOM 624 N N . GLY A 1 81 ? -17.516 19.922 8.016 1 98.69 81 GLY A N 1
ATOM 625 C CA . GLY A 1 81 ? -16.547 20.578 8.883 1 98.69 81 GLY A CA 1
ATOM 626 C C . GLY A 1 81 ? -15.117 20.125 8.609 1 98.69 81 GLY A C 1
ATOM 627 O O . GLY A 1 81 ? -14.828 19.578 7.547 1 98.69 81 GLY A O 1
ATOM 628 N N . LEU A 1 82 ? -14.25 20.375 9.555 1 98.81 82 LEU A N 1
ATOM 629 C CA . LEU A 1 82 ? -12.828 20.062 9.406 1 98.81 82 LEU A CA 1
ATOM 630 C C . LEU A 1 82 ? -12.516 18.672 9.953 1 98.81 82 LEU A C 1
ATOM 632 O O . LEU A 1 82 ? -13.055 18.281 10.984 1 98.81 82 LEU A O 1
ATOM 636 N N . HIS A 1 83 ? -11.703 18.016 9.242 1 98.69 83 HIS A N 1
ATOM 637 C CA . HIS A 1 83 ? -11.172 16.719 9.656 1 98.69 83 HIS A CA 1
ATOM 638 C C . HIS A 1 83 ? -9.656 16.656 9.492 1 98.69 83 HIS A C 1
ATOM 640 O O . HIS A 1 83 ? -9.133 17.031 8.445 1 98.69 83 HIS A O 1
ATOM 646 N N . GLY A 1 84 ? -8.984 16.219 10.531 1 98.81 84 GLY A N 1
ATOM 647 C CA . GLY A 1 84 ? -7.555 15.984 10.375 1 98.81 84 GLY A CA 1
ATOM 648 C C . GLY A 1 84 ? -7.23 15.016 9.25 1 98.81 84 GLY A C 1
ATOM 649 O O . GLY A 1 84 ? -7.934 14.023 9.055 1 98.81 84 GLY A O 1
ATOM 650 N N . PHE A 1 85 ? -6.184 15.336 8.594 1 98.88 85 PHE A N 1
ATOM 651 C CA . PHE A 1 85 ? -5.727 14.586 7.434 1 98.88 85 PHE A CA 1
ATOM 652 C C . PHE A 1 85 ? -4.227 14.344 7.5 1 98.88 85 PHE A C 1
ATOM 654 O O . PHE A 1 85 ? -3.438 15.289 7.461 1 98.88 85 PHE A O 1
ATOM 661 N N . HIS A 1 86 ? -3.822 12.977 7.598 1 98.94 86 HIS A N 1
ATOM 662 C CA . HIS A 1 86 ? -2.412 12.672 7.824 1 98.94 86 HIS A CA 1
ATOM 663 C C . HIS A 1 86 ? -1.979 11.438 7.043 1 98.94 86 HIS A C 1
ATOM 665 O O . HIS A 1 86 ? -2.805 10.578 6.719 1 98.94 86 HIS A O 1
ATOM 671 N N . VAL A 1 87 ? -0.708 11.398 6.676 1 98.94 87 VAL A N 1
ATOM 672 C CA . VAL A 1 87 ? -0.059 10.141 6.32 1 98.94 87 VAL A CA 1
ATOM 673 C C . VAL A 1 87 ? 0.474 9.461 7.582 1 98.94 87 VAL A C 1
ATOM 675 O O . VAL A 1 87 ? 1.156 10.094 8.391 1 98.94 87 VAL A O 1
ATOM 678 N N . HIS A 1 88 ? 0.11 8.234 7.711 1 98.94 88 HIS A N 1
ATOM 679 C CA . HIS A 1 88 ? 0.579 7.426 8.828 1 98.94 88 HIS A CA 1
ATOM 680 C C . HIS A 1 88 ? 1.722 6.508 8.406 1 98.94 88 HIS A C 1
ATOM 682 O O . HIS A 1 88 ? 1.902 6.246 7.215 1 98.94 88 HIS A O 1
ATOM 688 N N . ALA A 1 89 ? 2.449 6.016 9.406 1 98.88 89 ALA A N 1
ATOM 689 C CA . ALA A 1 89 ? 3.732 5.352 9.188 1 98.88 89 ALA A CA 1
ATOM 690 C C . ALA A 1 89 ? 3.537 3.979 8.547 1 98.88 89 ALA A C 1
ATOM 692 O O . ALA A 1 89 ? 4.41 3.496 7.824 1 98.88 89 ALA A O 1
ATOM 693 N N . LEU A 1 90 ? 2.416 3.359 8.773 1 98.88 90 LEU A N 1
ATOM 694 C CA . LEU A 1 90 ? 2.242 1.972 8.352 1 98.88 90 LEU A CA 1
ATOM 695 C C . LEU A 1 90 ? 1.048 1.832 7.418 1 98.88 90 LEU A C 1
ATOM 697 O O . LEU A 1 90 ? 0.079 2.586 7.523 1 98.88 90 LEU A O 1
ATOM 701 N N . GLY A 1 91 ? 1.189 0.928 6.457 1 98.75 91 GLY A N 1
ATOM 702 C CA . GLY A 1 91 ? 0.083 0.499 5.617 1 98.75 91 GLY A CA 1
ATOM 703 C C . GLY A 1 91 ? -0.537 -0.81 6.07 1 98.75 91 GLY A C 1
ATOM 704 O O . GLY A 1 91 ? -0.721 -1.727 5.266 1 98.75 91 GLY A O 1
ATOM 705 N N . ASP A 1 92 ? -0.733 -0.945 7.348 1 98.69 92 ASP A N 1
ATOM 706 C CA . ASP A 1 92 ? -1.331 -2.092 8.023 1 98.69 92 ASP A CA 1
ATOM 707 C C . ASP A 1 92 ? -2.783 -1.811 8.398 1 98.69 92 ASP A C 1
ATOM 709 O O . ASP A 1 92 ? -3.059 -0.947 9.234 1 98.69 92 ASP A O 1
ATOM 713 N N . THR A 1 93 ? -3.705 -2.604 7.793 1 97.5 93 THR A N 1
ATOM 714 C CA . THR A 1 93 ? -5.109 -2.4 8.133 1 97.5 93 THR A CA 1
ATOM 715 C C . THR A 1 93 ? -5.711 -3.67 8.727 1 97.5 93 THR A C 1
ATOM 717 O O . THR A 1 93 ? -6.898 -3.941 8.547 1 97.5 93 THR A O 1
ATOM 720 N N . THR A 1 94 ? -4.914 -4.457 9.383 1 97.62 94 THR A N 1
ATOM 721 C CA . THR A 1 94 ? -5.379 -5.699 9.992 1 97.62 94 THR A CA 1
ATOM 722 C C . THR A 1 94 ? -6.434 -5.418 11.062 1 97.62 94 THR A C 1
ATOM 724 O O . THR A 1 94 ? -7.301 -6.254 11.32 1 97.62 94 THR A O 1
ATOM 727 N N . ASN A 1 95 ? -6.383 -4.309 11.672 1 96.44 95 ASN A N 1
ATOM 728 C CA . ASN A 1 95 ? -7.398 -3.822 12.602 1 96.44 95 ASN A CA 1
ATOM 729 C C . ASN A 1 95 ? -8 -2.504 12.133 1 96.44 95 ASN A C 1
ATOM 731 O O . ASN A 1 95 ? -8.117 -1.557 12.914 1 96.44 95 ASN A O 1
ATOM 735 N N . GLY A 1 96 ? -8.312 -2.541 10.867 1 95.62 96 GLY A N 1
ATOM 736 C CA . GLY A 1 96 ? -8.789 -1.285 10.305 1 95.62 96 GLY A CA 1
ATOM 737 C C . GLY A 1 96 ? -7.762 -0.171 10.383 1 95.62 96 GLY A C 1
ATOM 738 O O . GLY A 1 96 ? -6.562 -0.412 10.227 1 95.62 96 GLY A O 1
ATOM 739 N N . CYS A 1 97 ? -8.281 0.979 10.602 1 97.5 97 CYS A N 1
ATOM 740 C CA . CYS A 1 97 ? -7.406 2.143 10.594 1 97.5 97 CYS A CA 1
ATOM 741 C C . CYS A 1 97 ? -6.57 2.203 11.867 1 97.5 97 CYS A C 1
ATOM 743 O O . CYS A 1 97 ? -5.59 2.943 11.938 1 97.5 97 CYS A O 1
ATOM 745 N N . MET A 1 98 ? -6.863 1.412 12.789 1 97.12 98 MET A N 1
ATOM 746 C CA . MET A 1 98 ? -6.176 1.45 14.078 1 97.12 98 MET A CA 1
ATOM 747 C C . MET A 1 98 ? -4.758 0.905 13.953 1 97.12 98 MET A C 1
ATOM 749 O O . MET A 1 98 ? -3.885 1.235 14.758 1 97.12 98 MET A O 1
ATOM 753 N N . SER A 1 99 ? -4.523 0.166 12.969 1 98.12 99 SER A N 1
ATOM 754 C CA . SER A 1 99 ? -3.219 -0.478 12.852 1 98.12 99 SER A CA 1
ATOM 755 C C . SER A 1 99 ? -2.314 0.279 11.883 1 98.12 99 SER A C 1
ATOM 757 O O . SER A 1 99 ? -1.243 -0.208 11.516 1 98.12 99 SER A O 1
ATOM 759 N N . THR A 1 100 ? -2.676 1.487 11.531 1 98.56 100 THR A N 1
ATOM 760 C CA . THR A 1 100 ? -1.866 2.262 10.602 1 98.56 100 THR A CA 1
ATOM 761 C C . THR A 1 100 ? -0.708 2.943 11.32 1 98.56 100 THR A C 1
ATOM 763 O O . THR A 1 100 ? 0.091 3.646 10.695 1 98.56 100 THR A O 1
ATOM 766 N N . GLY A 1 101 ? -0.599 2.803 12.617 1 98.62 101 GLY A N 1
ATOM 767 C CA . GLY A 1 101 ? 0.512 3.369 13.367 1 98.62 101 GLY A CA 1
ATOM 768 C C . GLY A 1 101 ? 0.421 4.875 13.523 1 98.62 101 GLY A C 1
ATOM 769 O O . GLY A 1 101 ? -0.621 5.473 13.242 1 98.62 101 GLY A O 1
ATOM 770 N N . PRO A 1 102 ? 1.488 5.539 14.047 1 98.69 102 PRO A N 1
ATOM 771 C CA . PRO A 1 102 ? 1.503 6.988 14.25 1 98.69 102 PRO A CA 1
ATOM 772 C C . PRO A 1 102 ? 1.639 7.77 12.945 1 98.69 102 PRO A C 1
ATOM 774 O O . PRO A 1 102 ? 1.818 7.172 11.883 1 98.69 102 PRO A O 1
ATOM 777 N N . HIS A 1 103 ? 1.522 9.094 13.07 1 98.94 103 HIS A N 1
ATOM 778 C CA . HIS A 1 103 ? 1.871 9.922 11.922 1 98.94 103 HIS A CA 1
ATOM 779 C C . HIS A 1 103 ? 3.254 9.57 11.391 1 98.94 103 HIS A C 1
ATOM 781 O O . HIS A 1 103 ? 4.16 9.25 12.156 1 98.94 103 HIS A O 1
ATOM 787 N N . PHE A 1 104 ? 3.361 9.648 10.117 1 98.94 104 PHE A N 1
ATOM 788 C CA . PHE A 1 104 ? 4.672 9.484 9.5 1 98.94 104 PHE A CA 1
ATOM 789 C C . PHE A 1 104 ? 5.629 10.57 9.953 1 98.94 104 PHE A C 1
ATOM 791 O O . PHE A 1 104 ? 5.398 11.758 9.695 1 98.94 104 PHE A O 1
ATOM 798 N N . ASN A 1 105 ? 6.738 10.102 10.633 1 98.81 105 ASN A N 1
ATOM 799 C CA . ASN A 1 105 ? 7.684 11.016 11.266 1 98.81 105 ASN A CA 1
ATOM 800 C C . ASN A 1 105 ? 9.102 10.445 11.266 1 98.81 105 ASN A C 1
ATOM 802 O O . ASN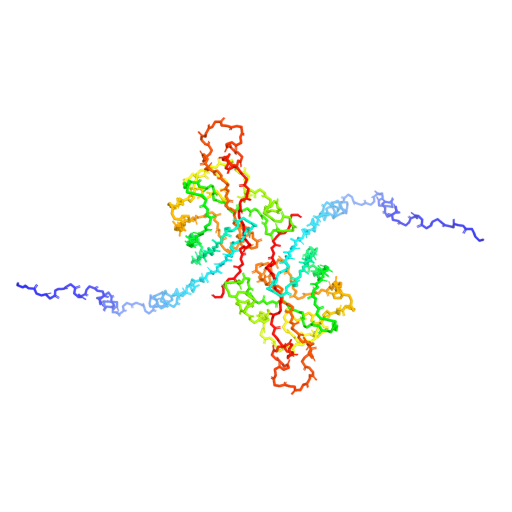 A 1 105 ? 9.656 10.148 12.328 1 98.81 105 ASN A O 1
ATOM 806 N N . PRO A 1 106 ? 9.719 10.43 10.07 1 98.06 106 PRO A N 1
ATOM 807 C CA . PRO A 1 106 ? 11 9.734 9.969 1 98.06 106 PRO A CA 1
ATOM 808 C C . PRO A 1 106 ? 12.133 10.461 10.695 1 98.06 106 PRO A C 1
ATOM 810 O O . PRO A 1 106 ? 13.164 9.859 10.992 1 98.06 106 PRO A O 1
ATOM 813 N N . VAL A 1 107 ? 11.906 11.695 11.023 1 96.75 107 VAL A N 1
ATOM 814 C CA . VAL A 1 107 ? 13.023 12.414 11.617 1 96.75 107 VAL A CA 1
ATOM 815 C C . VAL A 1 107 ? 12.656 12.875 13.023 1 96.75 107 VAL A C 1
ATOM 817 O O . VAL A 1 107 ? 13.328 13.727 13.602 1 96.75 107 VAL A O 1
ATOM 820 N N . GLY A 1 108 ? 11.602 12.414 13.531 1 97.81 108 GLY A N 1
ATOM 821 C CA . GLY A 1 108 ? 11.281 12.531 14.945 1 97.81 108 GLY A CA 1
ATOM 822 C C . GLY A 1 108 ? 10.969 13.961 15.367 1 97.81 108 GLY A C 1
ATOM 823 O O . GLY A 1 108 ? 11.469 14.43 16.391 1 97.81 108 GLY A O 1
ATOM 824 N N . LYS A 1 109 ? 10.125 14.711 14.641 1 98.5 109 LYS A N 1
ATOM 825 C CA . LYS A 1 109 ? 9.727 16.078 14.961 1 98.5 109 LYS A CA 1
ATOM 826 C C . LYS A 1 109 ? 8.43 16.094 15.766 1 98.5 109 LYS A C 1
ATOM 828 O O . LYS A 1 109 ? 7.758 15.07 15.891 1 98.5 109 LYS A O 1
ATOM 833 N N . GLU A 1 110 ? 8.172 17.266 16.281 1 98.31 110 GLU A N 1
ATOM 834 C CA . GLU A 1 110 ? 6.863 17.484 16.891 1 98.31 110 GLU A CA 1
ATOM 835 C C . GLU A 1 110 ? 5.801 17.734 15.82 1 98.31 110 GLU A C 1
ATOM 837 O O . GLU A 1 110 ? 6.113 18.203 14.719 1 98.31 110 GLU A O 1
ATOM 842 N N . HIS A 1 111 ? 4.57 17.422 16.266 1 98.75 111 HIS A N 1
ATOM 843 C CA . HIS A 1 111 ? 3.453 17.656 15.359 1 98.75 111 HIS A CA 1
ATOM 844 C C . HIS A 1 111 ? 3.303 19.141 15.031 1 98.75 111 HIS A C 1
ATOM 846 O O . HIS A 1 111 ? 3.471 19.984 15.906 1 98.75 111 HIS A O 1
ATOM 852 N N . GLY A 1 112 ? 2.926 19.438 13.719 1 98.69 112 GLY A N 1
ATOM 853 C CA . GLY A 1 112 ? 2.756 20.812 13.297 1 98.69 112 GLY A CA 1
ATOM 854 C C . GLY A 1 112 ? 1.82 20.969 12.109 1 98.69 112 GLY A C 1
ATOM 855 O O . GLY A 1 112 ? 1.114 20.016 11.75 1 98.69 112 GLY A O 1
ATOM 856 N N . ALA A 1 113 ? 1.795 22.172 11.578 1 98.44 113 ALA A N 1
ATOM 857 C CA . ALA A 1 113 ? 0.972 22.5 10.414 1 98.44 113 ALA A CA 1
ATOM 858 C C . ALA A 1 113 ? 1.719 22.203 9.117 1 98.44 113 ALA A C 1
ATOM 860 O O . ALA A 1 113 ? 2.949 22.141 9.102 1 98.44 113 ALA A O 1
ATOM 861 N N . PRO A 1 114 ? 0.931 22.016 7.973 1 97.81 114 PRO A N 1
ATOM 862 C CA . PRO A 1 114 ? 1.565 21.703 6.688 1 97.81 114 PRO A CA 1
ATOM 863 C C . PRO A 1 114 ? 2.635 22.719 6.297 1 97.81 114 PRO A C 1
ATOM 865 O O . PRO A 1 114 ? 3.611 22.375 5.633 1 97.81 114 PRO A O 1
ATOM 868 N N . GLY A 1 115 ? 2.5 23.875 6.727 1 96.75 115 GLY A N 1
ATOM 869 C CA . GLY A 1 115 ? 3.432 24.922 6.336 1 96.75 115 GLY A CA 1
ATOM 870 C C . GLY A 1 115 ? 4.598 25.078 7.297 1 96.75 115 GLY A C 1
ATOM 871 O O . GLY A 1 115 ? 5.535 25.828 7.031 1 96.75 115 GLY A O 1
ATOM 872 N N . ASP A 1 116 ? 4.594 24.312 8.359 1 97.81 116 ASP A N 1
ATOM 873 C CA . ASP A 1 116 ? 5.648 24.406 9.359 1 97.81 116 ASP A CA 1
ATOM 874 C C . ASP A 1 116 ? 6.891 23.641 8.922 1 97.81 116 ASP A C 1
ATOM 876 O O . ASP A 1 116 ? 6.785 22.578 8.297 1 97.81 116 ASP A O 1
ATOM 880 N N . GLU A 1 117 ? 8 24.141 9.266 1 95.12 117 GLU A N 1
ATOM 881 C CA . GLU A 1 117 ? 9.234 23.391 9.078 1 95.12 117 GLU A CA 1
ATOM 882 C C . GLU A 1 117 ? 9.344 22.234 10.078 1 95.12 117 GLU A C 1
ATOM 884 O O . GLU A 1 117 ? 9.773 21.141 9.719 1 95.12 117 GLU A O 1
ATOM 889 N N . ASN A 1 118 ? 9.062 22.656 11.328 1 97.69 118 ASN A N 1
ATOM 890 C CA . ASN A 1 118 ? 9.016 21.625 12.367 1 97.69 118 ASN A CA 1
ATOM 891 C C . ASN A 1 118 ? 7.652 20.953 12.43 1 97.69 118 ASN A C 1
ATOM 893 O O . ASN A 1 118 ? 6.699 21.516 12.969 1 97.69 118 ASN A O 1
ATOM 897 N N . ARG A 1 119 ? 7.621 19.75 11.938 1 98.69 119 ARG A N 1
ATOM 898 C CA . ARG A 1 119 ? 6.402 18.953 11.898 1 98.69 119 ARG A CA 1
ATOM 899 C C . ARG A 1 119 ? 6.703 17.516 11.516 1 98.69 119 ARG A C 1
ATOM 901 O O . ARG A 1 119 ? 7.77 17.219 10.977 1 98.69 119 ARG A O 1
ATOM 908 N N . HIS A 1 120 ? 5.754 16.547 11.891 1 98.81 120 HIS A N 1
ATOM 909 C CA . HIS A 1 120 ? 5.82 15.266 11.219 1 98.81 120 HIS A CA 1
ATOM 910 C C . HIS A 1 120 ? 5.746 15.43 9.703 1 98.81 120 HIS A C 1
ATOM 912 O O . HIS A 1 120 ? 5.043 16.312 9.203 1 98.81 120 HIS A O 1
ATOM 918 N N . ALA A 1 121 ? 6.379 14.539 9 1 98.88 121 ALA A N 1
ATOM 919 C CA . ALA A 1 121 ? 6.289 14.555 7.547 1 98.88 121 ALA A CA 1
ATOM 920 C C . ALA A 1 121 ? 4.852 14.344 7.082 1 98.88 121 ALA A C 1
ATOM 922 O O . ALA A 1 121 ? 4.418 14.938 6.09 1 98.88 121 ALA A O 1
ATOM 923 N N . GLY A 1 122 ? 4.105 13.562 7.793 1 98.94 122 GLY A N 1
ATOM 924 C CA . GLY A 1 122 ? 2.768 13.172 7.379 1 98.94 122 GLY A CA 1
ATOM 925 C C . GLY A 1 122 ? 1.702 14.172 7.801 1 98.94 122 GLY A C 1
ATOM 926 O O . GLY A 1 122 ? 0.509 13.93 7.602 1 98.94 122 GLY A O 1
ATOM 927 N N . ASP A 1 123 ? 2.064 15.297 8.375 1 98.94 123 ASP A N 1
ATOM 928 C CA . ASP A 1 123 ? 1.109 16.281 8.875 1 98.94 123 ASP A CA 1
ATOM 929 C C . ASP A 1 123 ? 0.556 17.141 7.734 1 98.94 123 ASP A C 1
ATOM 931 O O . ASP A 1 123 ? 1.047 18.234 7.488 1 98.94 123 ASP A O 1
ATOM 935 N N . LEU A 1 124 ? -0.588 16.766 7.211 1 98.88 124 LEU A N 1
ATOM 936 C CA . LEU A 1 124 ? -1.127 17.453 6.051 1 98.88 124 LEU A CA 1
ATOM 937 C C . LEU A 1 124 ? -2.275 18.375 6.453 1 98.88 124 LEU A C 1
ATOM 939 O O . LEU A 1 124 ? -2.977 18.906 5.59 1 98.88 124 LEU A O 1
ATOM 943 N N . GLY A 1 125 ? -2.502 18.531 7.684 1 98.75 125 GLY A N 1
ATOM 944 C CA . GLY A 1 125 ? -3.465 19.5 8.18 1 98.75 125 GLY A CA 1
ATOM 945 C C . GLY A 1 125 ? -4.891 18.969 8.188 1 98.75 125 GLY A C 1
ATOM 946 O O . GLY A 1 125 ? -5.156 17.891 8.727 1 98.75 125 GLY A O 1
ATOM 947 N N . ASN A 1 126 ? -5.832 19.781 7.621 1 98.88 126 ASN A N 1
ATOM 948 C CA . ASN A 1 126 ? -7.258 19.469 7.594 1 98.88 126 ASN A CA 1
ATOM 949 C C . ASN A 1 126 ? -7.797 19.422 6.168 1 98.88 126 ASN A C 1
ATOM 951 O O . ASN A 1 126 ? -7.305 20.125 5.289 1 98.88 126 ASN A O 1
ATOM 955 N N . ILE A 1 127 ? -8.758 18.594 6.027 1 98.62 127 ILE A N 1
ATOM 956 C CA . ILE A 1 127 ? -9.633 18.734 4.867 1 98.62 127 ILE A CA 1
ATOM 957 C C . ILE A 1 127 ? -10.969 19.344 5.293 1 98.62 127 ILE A C 1
ATOM 959 O O . ILE A 1 127 ? -11.391 19.188 6.438 1 98.62 127 ILE A O 1
ATOM 963 N N . THR A 1 128 ? -11.57 20.078 4.383 1 98.75 128 THR A N 1
ATOM 964 C CA . THR A 1 128 ? -12.867 20.703 4.641 1 98.75 128 THR A CA 1
ATOM 965 C C . THR A 1 128 ? -13.984 19.922 3.959 1 98.75 128 THR A C 1
ATOM 967 O O . THR A 1 128 ? -13.992 19.766 2.734 1 98.75 128 THR A O 1
ATOM 970 N N . VAL A 1 129 ? -14.906 19.484 4.746 1 98.62 129 VAL A N 1
ATOM 971 C CA . VAL A 1 129 ? -16.047 18.734 4.234 1 98.62 129 VAL A CA 1
ATOM 972 C C . VAL A 1 129 ? -17.266 19.656 4.137 1 98.62 129 VAL A C 1
ATOM 974 O O . VAL A 1 129 ? -17.609 20.328 5.105 1 98.62 129 VAL A O 1
ATOM 977 N N . GLY A 1 130 ? -17.859 19.641 2.98 1 98.69 130 GLY A N 1
ATOM 978 C CA . GLY A 1 130 ? -19.047 20.453 2.768 1 98.69 130 GLY A CA 1
ATOM 979 C C . GLY A 1 130 ? -20.297 19.859 3.41 1 98.69 130 GLY A C 1
ATOM 980 O O . GLY A 1 130 ? -20.25 18.75 3.936 1 98.69 130 GLY A O 1
ATOM 981 N N . GLU A 1 131 ? -21.375 20.641 3.273 1 98.44 131 GLU A N 1
ATOM 982 C CA . GLU A 1 131 ? -22.656 20.219 3.84 1 98.44 131 GLU A CA 1
ATOM 983 C C . GLU A 1 131 ? -23.156 18.938 3.189 1 98.44 131 GLU A C 1
ATOM 985 O O . GLU A 1 131 ? -23.891 18.172 3.805 1 98.44 131 GLU A O 1
ATOM 990 N N . ASP A 1 132 ? -22.734 18.703 2.02 1 98 132 ASP A N 1
ATOM 991 C CA . ASP A 1 132 ? -23.156 17.5 1.305 1 98 132 ASP A CA 1
ATOM 992 C C . ASP A 1 132 ? -22.328 16.297 1.712 1 98 132 ASP A C 1
ATOM 994 O O . ASP A 1 132 ? -22.5 15.195 1.164 1 98 132 ASP A O 1
ATOM 998 N N . GLY A 1 133 ? -21.391 16.516 2.525 1 97.88 133 GLY A N 1
ATOM 999 C CA . GLY A 1 133 ? -20.578 15.422 3.035 1 97.88 133 GLY A C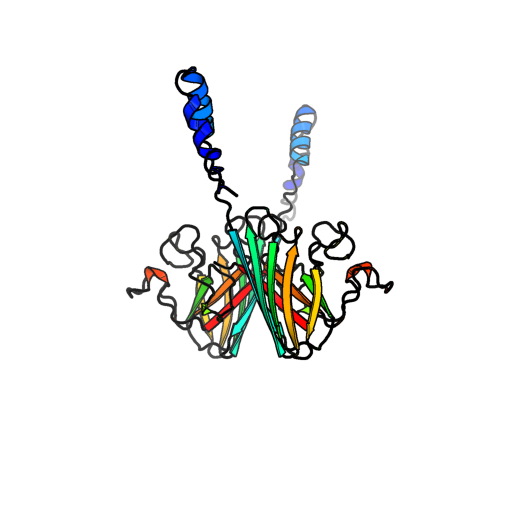A 1
ATOM 1000 C C . GLY A 1 133 ? -19.375 15.109 2.168 1 97.88 133 GLY A C 1
ATOM 1001 O O . GLY A 1 133 ? -18.734 14.07 2.33 1 97.88 133 GLY A O 1
ATOM 1002 N N . THR A 1 134 ? -19.078 16.016 1.271 1 98.5 134 THR A N 1
ATOM 1003 C CA . THR A 1 134 ? -17.969 15.766 0.347 1 98.5 134 THR A CA 1
ATOM 1004 C C . THR A 1 134 ? -16.828 16.75 0.597 1 98.5 134 THR A C 1
ATOM 1006 O O . THR A 1 134 ? -17.031 17.844 1.118 1 98.5 134 THR A O 1
ATOM 1009 N N . ALA A 1 135 ? -15.641 16.297 0.276 1 98.5 135 ALA A N 1
ATOM 1010 C CA . ALA A 1 135 ? -14.438 17.125 0.377 1 98.5 135 ALA A CA 1
ATOM 1011 C C . ALA A 1 135 ? -13.539 16.938 -0.84 1 98.5 135 ALA A C 1
ATOM 1013 O O . ALA A 1 135 ? -13.359 15.812 -1.314 1 98.5 135 ALA A O 1
ATOM 1014 N N . ALA A 1 136 ? -13 18 -1.3 1 98.62 136 ALA A N 1
ATOM 1015 C CA . ALA A 1 136 ? -11.953 17.969 -2.316 1 98.62 136 ALA A CA 1
ATOM 1016 C C . ALA A 1 136 ? -10.578 18.172 -1.691 1 98.62 136 ALA A C 1
ATOM 1018 O O . ALA A 1 136 ? -10.406 19 -0.794 1 98.62 136 ALA A O 1
ATOM 1019 N N . ILE A 1 137 ? -9.695 17.406 -2.201 1 98.69 137 ILE A N 1
ATOM 1020 C CA . ILE A 1 137 ? -8.32 17.484 -1.726 1 98.69 137 ILE A CA 1
ATOM 1021 C C . ILE A 1 137 ? -7.43 18.078 -2.816 1 98.69 137 ILE A C 1
ATOM 1023 O O . ILE A 1 137 ? -7.473 17.641 -3.969 1 98.69 137 ILE A O 1
ATOM 1027 N N . ASN A 1 138 ? -6.699 19.062 -2.498 1 98.62 138 ASN A N 1
ATOM 1028 C CA . ASN A 1 138 ? -5.688 19.688 -3.338 1 98.62 138 ASN A CA 1
ATOM 1029 C C . ASN A 1 138 ? -4.52 20.219 -2.51 1 98.62 138 ASN A C 1
ATOM 1031 O O . ASN A 1 138 ? -4.57 21.328 -2.006 1 98.62 138 ASN A O 1
ATOM 1035 N N . ILE A 1 139 ? -3.504 19.422 -2.398 1 98.44 139 ILE A N 1
ATOM 1036 C CA . ILE A 1 139 ? -2.357 19.688 -1.539 1 98.44 139 ILE A CA 1
ATOM 1037 C C . ILE A 1 139 ? -1.063 19.484 -2.326 1 98.44 139 ILE A C 1
ATOM 1039 O O . ILE A 1 139 ? -0.966 18.578 -3.146 1 98.44 139 ILE A O 1
ATOM 1043 N N . VAL A 1 140 ? -0.129 20.344 -2.115 1 98.69 140 VAL A N 1
ATOM 1044 C CA . VAL A 1 140 ? 1.249 20.125 -2.543 1 98.69 140 VAL A CA 1
ATOM 1045 C C . VAL A 1 140 ? 2.172 20.125 -1.327 1 98.69 140 VAL A C 1
ATOM 1047 O O . VAL A 1 140 ? 2.135 21.031 -0.504 1 98.69 140 VAL A O 1
ATOM 1050 N N . ASP A 1 141 ? 2.957 19.078 -1.188 1 98.75 141 ASP A N 1
ATOM 1051 C CA . ASP A 1 141 ? 3.768 18.953 0.017 1 98.75 141 ASP A CA 1
ATOM 1052 C C . ASP A 1 141 ? 5.172 18.453 -0.319 1 98.75 141 ASP A C 1
ATOM 1054 O O . ASP A 1 141 ? 5.34 17.578 -1.166 1 98.75 141 ASP A O 1
ATOM 1058 N N . LYS A 1 142 ? 6.164 18.875 0.452 1 97.75 142 LYS A N 1
ATOM 1059 C CA . LYS A 1 142 ? 7.555 18.578 0.13 1 97.75 142 LYS A CA 1
ATOM 1060 C C . LYS A 1 142 ? 8.102 17.484 1.031 1 97.75 142 LYS A C 1
ATOM 1062 O O . LYS A 1 142 ? 9.25 17.047 0.87 1 97.75 142 LYS A O 1
ATOM 1067 N N . GLN A 1 143 ? 7.328 16.984 1.966 1 98.38 143 GLN A N 1
ATOM 1068 C CA . GLN A 1 143 ? 7.895 16.062 2.943 1 98.38 143 GLN A CA 1
ATOM 1069 C C . GLN A 1 143 ? 7.293 14.672 2.797 1 98.38 143 GLN A C 1
ATOM 1071 O O . GLN A 1 143 ? 7.473 13.82 3.666 1 98.38 143 GLN A O 1
ATOM 1076 N N . ILE A 1 144 ? 6.566 14.445 1.722 1 98.75 144 ILE A N 1
ATOM 1077 C CA . ILE A 1 144 ? 5.977 13.125 1.504 1 98.75 144 ILE A CA 1
ATOM 1078 C C . ILE A 1 144 ? 6.359 12.617 0.118 1 98.75 144 ILE A C 1
ATOM 1080 O O . ILE A 1 144 ? 5.496 12.43 -0.744 1 98.75 144 ILE A O 1
ATOM 1084 N N . PRO A 1 145 ? 7.613 12.305 -0.049 1 98.62 145 PRO A N 1
ATOM 1085 C CA . PRO A 1 145 ? 8.055 11.844 -1.366 1 98.62 145 PRO A CA 1
ATOM 1086 C C . PRO A 1 145 ? 7.5 10.469 -1.728 1 98.62 145 PRO A C 1
ATOM 1088 O O . PRO A 1 145 ? 7.09 9.711 -0.842 1 98.62 145 PRO A O 1
ATOM 1091 N N . LEU A 1 146 ? 7.543 10.156 -3.07 1 98.38 146 LEU A N 1
ATOM 1092 C CA . LEU A 1 146 ? 7.109 8.852 -3.559 1 98.38 146 LEU A CA 1
ATOM 1093 C C . LEU A 1 146 ? 8.305 7.961 -3.871 1 98.38 146 LEU A C 1
ATOM 1095 O O . LEU A 1 146 ? 8.141 6.793 -4.234 1 98.38 146 LEU A O 1
ATOM 1099 N N . THR A 1 147 ? 9.43 8.492 -3.689 1 95.81 147 THR A N 1
ATOM 1100 C CA . THR A 1 147 ? 10.672 7.762 -3.916 1 95.81 147 THR A CA 1
ATOM 1101 C C . THR A 1 147 ? 11.656 8 -2.775 1 95.81 147 THR A C 1
ATOM 1103 O O . THR A 1 147 ? 11.461 8.906 -1.962 1 95.81 147 THR A O 1
ATOM 1106 N N . GLY A 1 148 ? 12.609 7.086 -2.754 1 94 148 GLY A N 1
ATOM 1107 C CA . GLY A 1 148 ? 13.656 7.281 -1.766 1 94 148 GLY A CA 1
ATOM 1108 C C . GLY A 1 148 ? 13.328 6.66 -0.42 1 94 148 GLY A C 1
ATOM 1109 O O . GLY A 1 148 ? 12.305 5.996 -0.269 1 94 148 GLY A O 1
ATOM 1110 N N . PRO A 1 149 ? 14.18 6.867 0.533 1 94.06 149 PRO A N 1
ATOM 1111 C CA . PRO A 1 149 ? 14.07 6.18 1.82 1 94.06 149 PRO A CA 1
ATOM 1112 C C . PRO A 1 149 ? 12.852 6.625 2.625 1 94.06 149 PRO A C 1
ATOM 1114 O O . PRO A 1 149 ? 12.398 5.902 3.516 1 94.06 149 PRO A O 1
ATOM 1117 N N . HIS A 1 150 ? 12.375 7.766 2.309 1 97.31 150 HIS A N 1
ATOM 1118 C CA . HIS A 1 150 ? 11.219 8.258 3.047 1 97.31 150 HIS A CA 1
ATOM 1119 C C . HIS A 1 150 ? 9.969 8.258 2.176 1 97.31 150 HIS A C 1
ATOM 1121 O O . HIS A 1 150 ? 9.078 9.086 2.357 1 97.31 150 HIS A O 1
ATOM 1127 N N . SER A 1 151 ? 10.008 7.355 1.188 1 98.31 151 SER A N 1
ATOM 1128 C CA . SER A 1 151 ? 8.828 7.207 0.346 1 98.31 151 SER A CA 1
ATOM 1129 C C . SER A 1 151 ? 7.594 6.863 1.179 1 98.31 151 SER A C 1
ATOM 1131 O O . SER A 1 151 ? 7.676 6.059 2.111 1 98.31 151 SER A O 1
ATOM 1133 N N . ILE A 1 152 ? 6.445 7.418 0.751 1 98.88 152 ILE A N 1
ATOM 1134 C CA . ILE A 1 152 ? 5.23 7.121 1.501 1 98.88 152 ILE A CA 1
ATOM 1135 C C . ILE A 1 152 ? 4.496 5.949 0.853 1 98.88 152 ILE A C 1
ATOM 1137 O O . ILE A 1 152 ? 3.436 5.535 1.326 1 98.88 152 ILE A O 1
ATOM 1141 N N . ILE A 1 153 ? 5.051 5.371 -0.208 1 98.81 153 ILE A N 1
ATOM 1142 C CA . ILE A 1 153 ? 4.473 4.156 -0.779 1 98.81 153 ILE A CA 1
ATOM 1143 C C . ILE A 1 153 ? 4.402 3.066 0.288 1 98.81 153 ILE A C 1
ATOM 1145 O O . ILE A 1 153 ? 5.363 2.854 1.03 1 98.81 153 ILE A O 1
ATOM 1149 N N . GLY A 1 154 ? 3.229 2.393 0.32 1 98.88 154 GLY A N 1
ATOM 1150 C CA . GLY A 1 154 ? 3.041 1.328 1.293 1 98.88 154 GLY A CA 1
ATOM 1151 C C . GLY A 1 154 ? 2.604 1.835 2.654 1 98.88 154 GLY A C 1
ATOM 1152 O O . GLY A 1 154 ? 2.332 1.043 3.559 1 98.88 154 GLY A O 1
ATOM 1153 N N . ARG A 1 155 ? 2.523 3.109 2.84 1 98.94 155 ARG A N 1
ATOM 1154 C CA . ARG A 1 155 ? 1.979 3.729 4.043 1 98.94 155 ARG A CA 1
ATOM 1155 C C . ARG A 1 155 ? 0.5 4.059 3.869 1 98.94 155 ARG A C 1
ATOM 1157 O O . ARG A 1 155 ? -0.141 3.584 2.932 1 98.94 155 ARG A O 1
ATOM 1164 N N . ALA A 1 156 ? -0.068 4.848 4.859 1 98.94 156 ALA A N 1
ATOM 1165 C CA . ALA A 1 156 ? -1.517 5.023 4.777 1 98.94 156 ALA A CA 1
ATOM 1166 C C . ALA A 1 156 ? -1.904 6.488 4.953 1 98.94 156 ALA A C 1
ATOM 1168 O O . ALA A 1 156 ? -1.305 7.203 5.762 1 98.94 156 ALA A O 1
ATOM 1169 N N . VAL A 1 157 ? -2.922 6.84 4.223 1 98.88 157 VAL A N 1
ATOM 1170 C CA . VAL A 1 157 ? -3.66 8.062 4.516 1 98.88 157 VAL A CA 1
ATOM 1171 C C . VAL A 1 157 ? -4.73 7.781 5.57 1 98.88 157 VAL A C 1
ATOM 1173 O O . VAL A 1 157 ? -5.41 6.754 5.512 1 98.88 157 VAL A O 1
ATOM 1176 N N . VAL A 1 158 ? -4.855 8.711 6.48 1 98.75 158 VAL A N 1
ATOM 1177 C CA . VAL A 1 158 ? -5.891 8.594 7.508 1 98.75 158 VAL A CA 1
ATOM 1178 C C . VAL A 1 158 ? -6.668 9.906 7.609 1 98.75 158 VAL A C 1
ATOM 1180 O O . VAL A 1 158 ? -6.074 10.984 7.672 1 98.75 158 VAL A O 1
ATOM 1183 N N . VAL A 1 159 ? -7.969 9.773 7.59 1 98.62 159 VAL A N 1
ATOM 1184 C CA . VAL A 1 159 ? -8.883 10.867 7.906 1 98.62 159 VAL A CA 1
ATOM 1185 C C . VAL A 1 159 ? -9.383 10.727 9.344 1 98.62 159 VAL A C 1
ATOM 1187 O O . VAL A 1 159 ? -9.875 9.664 9.734 1 98.62 159 VAL A O 1
ATOM 1190 N N . HIS A 1 160 ? -9.242 11.836 10.055 1 98.25 160 HIS A N 1
ATOM 1191 C CA . HIS A 1 160 ? -9.625 11.805 11.461 1 98.25 160 HIS A CA 1
ATOM 1192 C C . HIS A 1 160 ? -11.008 12.422 11.672 1 98.25 160 HIS A C 1
ATOM 1194 O O . HIS A 1 160 ? -11.539 13.078 10.773 1 98.25 160 HIS A O 1
ATOM 1200 N N . SER A 1 161 ? -11.57 12.156 12.852 1 97.75 161 SER A N 1
ATOM 1201 C CA . SER A 1 161 ? -12.938 12.555 13.148 1 97.75 161 SER A CA 1
ATOM 1202 C C . SER A 1 161 ? -13.023 14.039 13.5 1 97.75 161 SER A C 1
ATOM 1204 O O . SER A 1 161 ? -14.047 14.68 13.25 1 97.75 161 SER A O 1
ATOM 1206 N N . ASP A 1 162 ? -11.969 14.562 14.078 1 98.44 162 ASP A N 1
ATOM 1207 C CA . ASP A 1 162 ? -11.992 15.93 14.586 1 98.44 162 ASP A CA 1
ATOM 1208 C C . ASP A 1 162 ? -10.984 16.797 13.844 1 98.44 162 ASP A C 1
ATOM 1210 O O . ASP A 1 162 ? -10.078 16.297 13.18 1 98.44 162 ASP A O 1
ATOM 1214 N 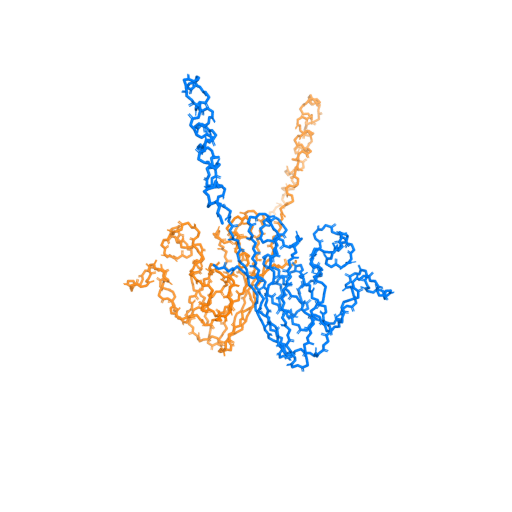N . PRO A 1 163 ? -11.195 18.109 13.992 1 98.75 163 PRO A N 1
ATOM 1215 C CA . PRO A 1 163 ? -10.188 19.016 13.422 1 98.75 163 PRO A CA 1
ATOM 1216 C C . PRO A 1 163 ? -8.812 18.844 14.062 1 98.75 163 PRO A C 1
ATOM 1218 O O . PRO A 1 163 ? -8.719 18.641 15.281 1 98.75 163 PRO A O 1
ATOM 1221 N N . ASP A 1 164 ? -7.812 18.844 13.227 1 98.88 164 ASP A N 1
ATOM 1222 C CA . ASP A 1 164 ? -6.438 18.969 13.688 1 98.88 164 ASP A CA 1
ATOM 1223 C C . ASP A 1 164 ? -6.164 20.391 14.195 1 98.88 164 ASP A C 1
ATOM 1225 O O . ASP A 1 164 ? -6.379 21.359 13.477 1 98.88 164 ASP A O 1
ATOM 1229 N N . ASP A 1 165 ? -5.641 20.516 15.359 1 98.81 165 ASP A N 1
ATOM 1230 C CA . ASP A 1 165 ? -5.395 21.859 15.898 1 98.81 165 ASP A CA 1
ATOM 1231 C C . ASP A 1 165 ? -4.004 22.359 15.508 1 98.81 165 ASP A C 1
ATOM 1233 O O . ASP A 1 165 ? -3.562 23.406 15.977 1 98.81 165 ASP A O 1
ATOM 1237 N N . LEU A 1 166 ? -3.209 21.562 14.734 1 98.62 166 LEU A N 1
ATOM 1238 C CA . LEU A 1 166 ? -1.965 21.938 14.07 1 98.62 166 LEU A CA 1
ATOM 1239 C C . LEU A 1 166 ? -0.851 22.156 15.086 1 98.62 166 LEU A C 1
ATOM 1241 O O . LEU A 1 166 ? 0.076 22.938 14.836 1 98.62 166 LEU A O 1
ATOM 1245 N N . GLY A 1 167 ? -1.036 21.547 16.188 1 98.12 167 GLY A N 1
ATOM 1246 C CA . GLY A 1 167 ? -0.036 21.719 17.219 1 98.12 167 GLY A CA 1
ATOM 1247 C C . GLY A 1 167 ? -0.18 23.016 17.984 1 98.12 167 GLY A C 1
ATOM 1248 O O . GLY A 1 167 ? 0.738 23.438 18.688 1 98.12 167 GLY A O 1
ATOM 1249 N N . ARG A 1 168 ? -1.333 23.609 17.906 1 97.56 168 ARG A N 1
ATOM 1250 C CA . ARG A 1 168 ? -1.504 24.953 18.453 1 97.56 168 ARG A CA 1
ATOM 1251 C C . ARG A 1 168 ? -2.691 25 19.406 1 97.56 168 ARG A C 1
ATOM 1253 O O . ARG A 1 168 ? -3.064 26.078 19.891 1 97.56 168 ARG A O 1
ATOM 1260 N N . GLY A 1 169 ? -3.34 23.969 19.703 1 95.81 169 GLY A N 1
ATOM 1261 C CA . GLY A 1 169 ? -4.602 23.938 20.422 1 95.81 169 GLY A CA 1
ATOM 1262 C C . GLY A 1 169 ? -4.422 23.938 21.938 1 95.81 169 GLY A C 1
ATOM 1263 O O . GLY A 1 169 ? -5.375 24.156 22.672 1 95.81 169 GLY A O 1
ATOM 1264 N N . GLY A 1 170 ? -3.207 23.594 22.484 1 94.62 170 GLY A N 1
ATOM 1265 C CA . GLY A 1 170 ? -2.973 23.578 23.906 1 94.62 170 GLY A CA 1
ATOM 1266 C C . GLY A 1 170 ? -3.359 22.266 24.578 1 94.62 170 GLY A C 1
ATOM 1267 O O . GLY A 1 170 ? -3.025 22.031 25.734 1 94.62 170 GLY A O 1
ATOM 1268 N N . HIS A 1 171 ? -4.152 21.531 23.953 1 95.69 171 HIS A N 1
ATOM 1269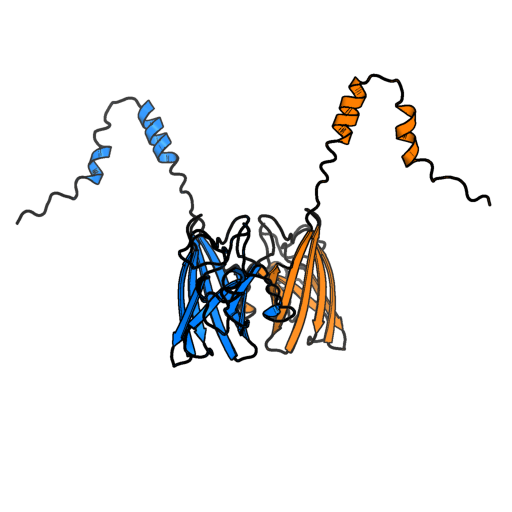 C CA . HIS A 1 171 ? -4.504 20.219 24.484 1 95.69 171 HIS A CA 1
ATOM 1270 C C . HIS A 1 171 ? -3.273 19.328 24.609 1 95.69 171 HIS A C 1
ATOM 1272 O O . HIS A 1 171 ? -2.291 19.516 23.891 1 95.69 171 HIS A O 1
ATOM 1278 N N . GLU A 1 172 ? -3.297 18.328 25.469 1 97.38 172 GLU A N 1
ATOM 1279 C CA . GLU A 1 172 ? -2.166 17.438 25.734 1 97.38 172 GLU A CA 1
ATOM 1280 C C . GLU A 1 172 ? -1.744 16.688 24.484 1 97.38 172 GLU A C 1
ATOM 1282 O O . GLU A 1 172 ? -0.568 16.344 24.312 1 97.38 172 GLU A O 1
ATOM 1287 N N . LEU A 1 173 ? -2.656 16.453 23.547 1 97.62 173 LEU A N 1
ATOM 1288 C CA . LEU A 1 173 ? -2.359 15.68 22.344 1 97.62 173 LEU A CA 1
ATOM 1289 C C . LEU A 1 173 ? -1.973 16.594 21.188 1 97.62 173 LEU A C 1
ATOM 1291 O O . LEU A 1 173 ? -1.635 16.125 20.094 1 97.62 173 LEU A O 1
ATOM 1295 N N . SER A 1 174 ? -1.974 17.844 21.375 1 98.44 174 SER A N 1
ATOM 1296 C CA . SER A 1 174 ? -1.763 18.828 20.328 1 98.44 174 SER A CA 1
ATOM 1297 C C . SER A 1 174 ? -0.415 18.625 19.641 1 98.44 174 SER A C 1
ATOM 1299 O O . SER A 1 174 ? -0.34 18.578 18.422 1 98.44 174 SER A O 1
ATOM 1301 N N . LYS A 1 175 ? 0.632 18.359 20.406 1 97.81 175 LYS A N 1
ATOM 1302 C CA . LYS A 1 175 ? 1.992 18.328 19.891 1 97.81 175 LYS A CA 1
ATOM 1303 C C . LYS A 1 175 ? 2.359 16.906 19.422 1 97.81 175 LYS A C 1
ATOM 1305 O O . LYS A 1 175 ? 3.439 16.688 18.875 1 97.81 175 LYS A O 1
ATOM 1310 N N . SER A 1 176 ? 1.467 16.016 19.625 1 97.88 176 SER A N 1
ATOM 1311 C CA . SER A 1 176 ? 1.739 14.648 19.188 1 97.88 176 SER A CA 1
ATOM 1312 C C . SER A 1 176 ? 0.882 14.273 17.984 1 97.88 176 SER A C 1
ATOM 1314 O O . SER A 1 176 ? 1.384 13.711 17.016 1 97.88 176 SER A O 1
ATOM 1316 N N . THR A 1 177 ? -0.428 14.672 18.062 1 97.88 177 THR A N 1
ATOM 1317 C CA . THR A 1 177 ? -1.317 14.203 17 1 97.88 177 THR A CA 1
ATOM 1318 C C . THR A 1 177 ? -2.18 15.352 16.484 1 97.88 177 THR A C 1
ATOM 1320 O O . THR A 1 177 ? -3.035 15.148 15.625 1 97.88 177 THR A O 1
ATOM 1323 N N . GLY A 1 178 ? -2.059 16.531 17.078 1 98.62 178 GLY A N 1
ATOM 1324 C CA . GLY A 1 178 ? -2.926 17.641 16.719 1 98.62 178 GLY A CA 1
ATOM 1325 C C . GLY A 1 178 ? -4.32 17.531 17.312 1 98.62 178 GLY A C 1
ATOM 1326 O O . GLY A 1 178 ? -5.227 18.266 16.922 1 98.62 178 GLY A O 1
ATOM 1327 N N . ASN A 1 179 ? -4.449 16.547 18.188 1 98.62 179 ASN A N 1
ATOM 1328 C CA . ASN A 1 179 ? -5.742 16.312 18.812 1 98.62 179 ASN A CA 1
ATOM 1329 C C . ASN A 1 179 ? -6.848 16.125 17.781 1 98.62 179 ASN A C 1
ATOM 1331 O O . ASN A 1 179 ? -7.922 16.719 17.891 1 98.62 179 ASN A O 1
ATOM 1335 N N . ALA A 1 180 ? -6.617 15.328 16.859 1 98.44 180 ALA A N 1
ATOM 1336 C CA . ALA A 1 180 ? -7.508 15.25 15.695 1 98.44 180 ALA A CA 1
ATOM 1337 C C . ALA A 1 180 ? -8.57 14.18 15.898 1 98.44 180 ALA A C 1
ATOM 1339 O O . ALA A 1 180 ? -9.359 13.898 14.984 1 98.44 180 ALA A O 1
ATOM 1340 N N . GLY A 1 181 ? -8.609 13.469 17 1 97.88 181 GLY A N 1
ATOM 1341 C CA . GLY A 1 181 ? -9.656 12.5 17.297 1 97.88 181 GLY A CA 1
ATOM 1342 C C . GLY A 1 181 ? -9.438 11.164 16.609 1 97.88 181 GLY A C 1
ATOM 1343 O O . GLY A 1 181 ? -8.305 10.797 16.297 1 97.88 181 GLY A O 1
ATOM 1344 N N . GLY A 1 182 ? -10.492 10.352 16.469 1 97.06 182 GLY A N 1
ATOM 1345 C CA . GLY A 1 182 ? -10.414 8.984 15.984 1 97.06 182 GLY A CA 1
ATOM 1346 C C . GLY A 1 182 ? -10.117 8.891 14.5 1 97.06 182 GLY A C 1
ATOM 1347 O O . GLY A 1 182 ? -10.18 9.898 13.781 1 97.06 182 GLY A O 1
ATOM 1348 N N . ARG A 1 183 ? -9.758 7.715 14.086 1 98.12 183 ARG A N 1
ATOM 1349 C CA . ARG A 1 183 ? -9.477 7.41 12.688 1 98.12 183 ARG A CA 1
ATOM 1350 C C . ARG A 1 183 ? -10.734 6.941 11.961 1 98.12 183 ARG A C 1
ATOM 1352 O O . ARG A 1 183 ? -11.195 5.816 12.172 1 98.12 183 ARG A O 1
ATOM 1359 N N . VAL A 1 184 ? -11.281 7.734 11.086 1 97.19 184 VAL A N 1
ATOM 1360 C CA . VAL A 1 184 ? -12.602 7.473 10.523 1 97.19 184 VAL A CA 1
ATOM 1361 C C . VAL A 1 184 ? -12.469 6.691 9.219 1 97.19 184 VAL A C 1
ATOM 1363 O O . VAL A 1 184 ? -13.328 5.875 8.883 1 97.19 184 VAL A O 1
ATOM 1366 N N . ALA A 1 185 ? -11.492 6.957 8.492 1 98 185 ALA A N 1
ATOM 1367 C CA . ALA A 1 185 ? -11.227 6.27 7.23 1 98 185 ALA A CA 1
ATOM 1368 C C . ALA A 1 185 ? -9.727 6.215 6.945 1 98 185 ALA A C 1
ATOM 1370 O O . ALA A 1 185 ? -8.969 7.086 7.391 1 98 185 ALA A O 1
ATOM 1371 N N . CYS A 1 186 ? -9.375 5.191 6.234 1 98.25 186 CYS A N 1
ATOM 1372 C CA . CYS A 1 186 ? -7.977 5.074 5.844 1 98.25 186 CYS A CA 1
ATOM 1373 C C . CYS A 1 186 ? -7.832 4.266 4.562 1 98.25 186 CYS A C 1
ATOM 1375 O O . CYS A 1 186 ? -8.797 3.664 4.09 1 98.25 186 CYS A O 1
ATOM 1377 N N . GLY A 1 187 ? -6.715 4.352 3.961 1 98.38 187 GLY A N 1
ATOM 1378 C CA . GLY A 1 187 ? -6.32 3.574 2.797 1 98.38 187 GLY A CA 1
ATOM 1379 C C . GLY A 1 187 ? -4.816 3.504 2.609 1 98.38 187 GLY A C 1
ATOM 1380 O O . GLY A 1 187 ? -4.098 4.449 2.943 1 98.38 187 GLY A O 1
ATOM 1381 N N . ILE A 1 188 ? -4.363 2.408 2.018 1 98.88 188 ILE A N 1
ATOM 1382 C CA . ILE A 1 188 ? -2.941 2.195 1.772 1 98.88 188 ILE A CA 1
ATOM 1383 C C . ILE A 1 188 ? -2.539 2.863 0.46 1 98.88 188 ILE A C 1
ATOM 1385 O O . ILE A 1 188 ? -3.26 2.775 -0.536 1 98.88 188 ILE A O 1
ATOM 1389 N N . ILE A 1 189 ? -1.4 3.543 0.5 1 98.94 189 ILE A N 1
ATOM 1390 C CA . ILE A 1 189 ? -0.882 4.219 -0.684 1 98.94 189 ILE A CA 1
ATOM 1391 C C . ILE A 1 189 ? -0.16 3.211 -1.577 1 98.94 189 ILE A C 1
ATOM 1393 O O . ILE A 1 189 ? 0.9 2.699 -1.213 1 98.94 189 ILE A O 1
ATOM 1397 N N . GLY A 1 190 ? -0.758 2.926 -2.664 1 98.94 190 GLY A N 1
ATOM 1398 C CA . GLY A 1 190 ? -0.222 1.958 -3.609 1 98.94 190 GLY A CA 1
ATOM 1399 C C . GLY A 1 190 ? 0.321 2.598 -4.875 1 98.94 190 GLY A C 1
ATOM 1400 O O . GLY A 1 190 ? -0.006 3.744 -5.188 1 98.94 190 GLY A O 1
ATOM 1401 N N . LEU A 1 191 ? 1.133 1.846 -5.566 1 98.81 191 LEU A N 1
ATOM 1402 C CA . LEU A 1 191 ? 1.699 2.303 -6.828 1 98.81 191 LEU A CA 1
ATOM 1403 C C . LEU A 1 191 ? 0.624 2.383 -7.906 1 98.81 191 LEU A C 1
ATOM 1405 O O . LEU A 1 191 ? -0.23 1.5 -8.008 1 98.81 191 LEU A O 1
ATOM 1409 N N . GLN A 1 192 ? 0.811 3.477 -8.625 1 98.19 192 GLN A N 1
ATOM 1410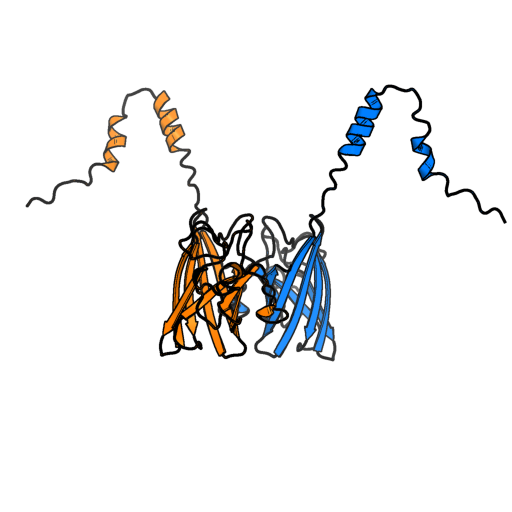 C CA . GLN A 1 192 ? -0.072 3.631 -9.773 1 98.19 192 GLN A CA 1
ATOM 1411 C C . GLN A 1 192 ? 0.728 3.752 -11.07 1 98.19 192 GLN A C 1
ATOM 1413 O O . GLN A 1 192 ? 1.773 4.402 -11.102 1 98.19 192 GLN A O 1
ATOM 1418 N N . GLY A 1 193 ? 0.313 3.01 -12.18 1 89.69 193 GLY A N 1
ATOM 1419 C CA . GLY A 1 193 ? 0.98 3.055 -13.469 1 89.69 193 GLY A CA 1
ATOM 1420 C C . GLY A 1 193 ? 0.785 4.371 -14.195 1 89.69 193 GLY A C 1
ATOM 1421 O O . GLY A 1 193 ? -0.14 5.125 -13.883 1 89.69 193 GLY A O 1
ATOM 1422 N N . MET B 1 1 ? 26.906 -45.875 27.656 1 25.11 1 MET B N 1
ATOM 1423 C CA . MET B 1 1 ? 27.969 -45.188 26.953 1 25.11 1 MET B CA 1
ATOM 1424 C C . MET B 1 1 ? 28.047 -43.719 27.406 1 25.11 1 MET B C 1
ATOM 1426 O O . MET B 1 1 ? 27.016 -43.125 27.734 1 25.11 1 MET B O 1
ATOM 1430 N N . GLY B 1 2 ? 29.266 -43.188 27.859 1 27.05 2 GLY B N 1
ATOM 1431 C CA . GLY B 1 2 ? 29.859 -42.062 28.609 1 27.05 2 GLY B CA 1
ATOM 1432 C C . GLY B 1 2 ? 29.75 -40.75 27.875 1 27.05 2 GLY B C 1
ATOM 1433 O O . GLY B 1 2 ? 29.922 -40.688 26.656 1 27.05 2 GLY B O 1
ATOM 1434 N N . PRO B 1 3 ? 28.875 -39.75 28.312 1 32.22 3 PRO B N 1
ATOM 1435 C CA . PRO B 1 3 ? 28.266 -38.5 27.875 1 32.22 3 PRO B CA 1
ATOM 1436 C C . PRO B 1 3 ? 29.312 -37.406 27.609 1 32.22 3 PRO B C 1
ATOM 1438 O O . PRO B 1 3 ? 29.844 -36.812 28.562 1 32.22 3 PRO B O 1
ATOM 1441 N N . THR B 1 4 ? 30.406 -37.719 26.734 1 27.92 4 THR B N 1
ATOM 1442 C CA . THR B 1 4 ? 31.609 -36.938 26.516 1 27.92 4 THR B CA 1
ATOM 1443 C C . THR B 1 4 ? 31.266 -35.5 26.141 1 27.92 4 THR B C 1
ATOM 1445 O O . THR B 1 4 ? 30.156 -35.219 25.672 1 27.92 4 THR B O 1
ATOM 1448 N N . ARG B 1 5 ? 32.281 -34.406 26.281 1 27.47 5 ARG B N 1
ATOM 1449 C CA . ARG B 1 5 ? 32.688 -33.062 26.547 1 27.47 5 ARG B CA 1
ATOM 1450 C C . ARG B 1 5 ? 32.656 -32.188 25.297 1 27.47 5 ARG B C 1
ATOM 1452 O O . ARG B 1 5 ? 33.656 -32.062 24.594 1 27.47 5 ARG B O 1
ATOM 1459 N N . LYS B 1 6 ? 31.781 -32.406 24.406 1 28.42 6 LYS B N 1
ATOM 1460 C CA . LYS B 1 6 ? 32.062 -31.688 23.156 1 28.42 6 LYS B CA 1
ATOM 1461 C C . LYS B 1 6 ? 31.953 -30.188 23.344 1 28.42 6 LYS B C 1
ATOM 1463 O O . LYS B 1 6 ? 31.812 -29.438 22.375 1 28.42 6 LYS B O 1
ATOM 1468 N N . THR B 1 7 ? 31.656 -29.688 24.609 1 29.45 7 THR B N 1
ATOM 1469 C CA . THR B 1 7 ? 31.5 -28.297 25 1 29.45 7 THR B CA 1
ATOM 1470 C C . THR B 1 7 ? 32.75 -27.484 24.625 1 29.45 7 THR B C 1
ATOM 1472 O O . THR B 1 7 ? 32.781 -26.266 24.828 1 29.45 7 THR B O 1
ATOM 1475 N N . ILE B 1 8 ? 33.812 -28.203 24.219 1 29.58 8 ILE B N 1
ATOM 1476 C CA . ILE B 1 8 ? 35.188 -27.672 24.406 1 29.58 8 ILE B CA 1
ATOM 1477 C C . ILE B 1 8 ? 35.5 -26.672 23.297 1 29.58 8 ILE B C 1
ATOM 1479 O O . ILE B 1 8 ? 36.469 -25.922 23.391 1 29.58 8 ILE B O 1
ATOM 1483 N N . CYS B 1 9 ? 34.719 -26.844 22.219 1 26.42 9 CYS B N 1
ATOM 1484 C CA . CYS B 1 9 ? 35.469 -26.422 21.047 1 26.42 9 CYS B CA 1
ATOM 1485 C C . CYS B 1 9 ? 35.594 -24.906 20.984 1 26.42 9 CYS B C 1
ATOM 1487 O O . CYS B 1 9 ? 36.5 -24.375 20.375 1 26.42 9 CYS B O 1
ATOM 1489 N N . TRP B 1 10 ? 34.375 -24.203 21.219 1 31.5 10 TRP B N 1
ATOM 1490 C CA . TRP B 1 10 ? 34.406 -22.812 20.797 1 31.5 10 TRP B CA 1
ATOM 1491 C C . TRP B 1 10 ? 35.312 -21.984 21.719 1 31.5 10 TRP B C 1
ATOM 1493 O O . TRP B 1 10 ? 35.531 -20.797 21.453 1 31.5 10 TRP B O 1
ATOM 1503 N N . VAL B 1 11 ? 35.469 -22.516 23.016 1 35.5 11 VAL B N 1
ATOM 1504 C CA . VAL B 1 11 ? 36.188 -21.781 24.078 1 35.5 11 VAL B CA 1
ATOM 1505 C C . VAL B 1 11 ? 37.656 -21.672 23.719 1 35.5 11 VAL B C 1
ATOM 1507 O O . VAL B 1 11 ? 38.375 -20.859 24.297 1 35.5 11 VAL B O 1
ATOM 1510 N N . LEU B 1 12 ? 38.031 -22.688 22.938 1 35.16 12 LEU B N 1
ATOM 1511 C CA . LEU B 1 12 ? 39.438 -23.062 23 1 35.16 12 LEU B CA 1
ATOM 1512 C C . LEU B 1 12 ? 40.281 -22.016 22.297 1 35.16 12 LEU B C 1
ATOM 1514 O O . LEU B 1 12 ? 41.5 -21.922 22.562 1 35.16 12 LEU B O 1
ATOM 1518 N N . LEU B 1 13 ? 39.625 -21.438 21.266 1 36.12 13 LEU B N 1
ATOM 1519 C CA . LEU B 1 13 ? 40.625 -20.781 20.438 1 36.12 13 LEU B CA 1
ATOM 1520 C C . LEU B 1 13 ? 41.188 -19.547 21.125 1 36.12 13 LEU B C 1
ATOM 1522 O O . LEU B 1 13 ? 42.25 -19.016 20.734 1 36.12 13 LEU B O 1
ATOM 1526 N N . ILE B 1 14 ? 40.406 -19.156 22.203 1 37.19 14 ILE B N 1
ATOM 1527 C CA . ILE B 1 14 ? 40.875 -17.922 22.781 1 37.19 14 ILE B CA 1
ATOM 1528 C C . ILE B 1 14 ? 42.188 -18.188 23.562 1 37.19 14 ILE B C 1
ATOM 1530 O O . ILE B 1 14 ? 42.938 -17.266 23.828 1 37.19 14 ILE B O 1
ATOM 1534 N N . PHE B 1 15 ? 42.25 -19.484 24 1 35.97 15 PHE B N 1
ATOM 1535 C CA . PHE B 1 15 ? 43.25 -19.625 25.047 1 35.97 15 PHE B CA 1
ATOM 1536 C C . PHE B 1 15 ? 44.656 -19.438 24.469 1 35.97 15 PHE B C 1
ATOM 1538 O O . PHE B 1 15 ? 45.594 -19.109 25.188 1 35.97 15 PHE B O 1
ATOM 1545 N N . ALA B 1 16 ? 44.844 -20.172 23.359 1 35.28 16 ALA B N 1
ATOM 1546 C CA . ALA B 1 16 ? 46.25 -20.359 23.031 1 35.28 16 ALA B CA 1
ATOM 1547 C C . ALA B 1 16 ? 46.906 -19.047 22.609 1 35.28 16 ALA B C 1
ATOM 1549 O O . ALA B 1 16 ? 48.094 -19 22.359 1 35.28 16 ALA B O 1
ATOM 1550 N N . LEU B 1 17 ? 46.125 -18.062 22.141 1 35.34 17 LEU B N 1
ATOM 1551 C CA . LEU B 1 17 ? 46.812 -16.891 21.641 1 35.34 17 LEU B CA 1
ATOM 1552 C C . LEU B 1 17 ? 47.438 -16.094 22.781 1 35.34 17 LEU B C 1
ATOM 1554 O O . LEU B 1 17 ? 46.75 -15.25 23.391 1 35.34 17 LEU B O 1
ATOM 1558 N N . LYS B 1 18 ? 47.938 -16.734 23.828 1 31.2 18 LYS B N 1
ATOM 1559 C CA . LYS B 1 18 ? 48.656 -15.93 24.797 1 31.2 18 LYS B CA 1
ATOM 1560 C C . LYS B 1 18 ? 49.688 -15.016 24.109 1 31.2 18 LYS B C 1
ATOM 1562 O O . LYS B 1 18 ? 49.719 -13.812 24.375 1 31.2 18 LYS B O 1
ATOM 1567 N N . ARG B 1 19 ? 51 -15.438 24.188 1 32.47 19 ARG B N 1
ATOM 1568 C CA . ARG B 1 19 ? 52.219 -14.633 24.094 1 32.47 19 ARG B CA 1
ATOM 1569 C C . ARG B 1 19 ? 52.406 -14.07 22.688 1 32.47 19 ARG B C 1
ATOM 1571 O O . ARG B 1 19 ? 53.438 -13.516 22.375 1 32.47 19 ARG B O 1
ATOM 1578 N N . ARG B 1 20 ? 51.906 -14.805 21.719 1 34.62 20 ARG B N 1
ATOM 1579 C CA . ARG B 1 20 ? 52.375 -14.359 20.422 1 34.62 20 ARG B CA 1
ATOM 1580 C C . ARG B 1 20 ? 52.031 -12.891 20.188 1 34.62 20 ARG B C 1
ATOM 1582 O O . ARG B 1 20 ? 51.062 -12.367 20.781 1 34.62 20 ARG B O 1
ATOM 1589 N N . ASP B 1 21 ? 52.719 -12.102 19.125 1 36.78 21 ASP B N 1
ATOM 1590 C CA . ASP B 1 21 ? 52.969 -10.68 18.875 1 36.78 21 ASP B CA 1
ATOM 1591 C C . ASP B 1 21 ? 51.656 -9.891 18.906 1 36.78 21 ASP B C 1
ATOM 1593 O O . ASP B 1 21 ? 50.625 -10.375 18.453 1 36.78 21 ASP B O 1
ATOM 1597 N N . LEU B 1 22 ? 51.5 -8.844 19.891 1 38.25 22 LEU B N 1
ATOM 1598 C CA . LEU B 1 22 ? 50.531 -7.746 20.078 1 38.25 22 LEU B CA 1
ATOM 1599 C C . LEU B 1 22 ? 50.031 -7.258 18.734 1 38.25 22 LEU B C 1
ATOM 1601 O O . LEU B 1 22 ? 48.969 -6.594 18.672 1 38.25 22 LEU B O 1
ATOM 1605 N N . ARG B 1 23 ? 50.969 -7.414 17.719 1 40.69 23 ARG B N 1
ATOM 1606 C CA . ARG B 1 23 ? 50.531 -6.883 16.438 1 40.69 23 ARG B CA 1
ATOM 1607 C C . ARG B 1 23 ? 49.375 -7.703 15.867 1 40.69 23 ARG B C 1
ATOM 1609 O O . ARG B 1 23 ? 48.531 -7.168 15.164 1 40.69 23 ARG B O 1
ATOM 1616 N N . GLU B 1 24 ? 49.469 -9.055 15.969 1 39.97 24 GLU B N 1
ATOM 1617 C CA . GLU B 1 24 ? 48.375 -9.859 15.453 1 39.97 24 GLU B CA 1
ATOM 1618 C C . GLU B 1 24 ? 47.094 -9.68 16.281 1 39.97 24 GLU B C 1
ATOM 1620 O O . GLU B 1 24 ? 46 -10.055 15.859 1 39.97 24 GLU B O 1
ATOM 1625 N N . LEU B 1 25 ? 47.312 -9.242 17.562 1 43.81 25 LEU B N 1
ATOM 1626 C CA . LEU B 1 25 ? 46.125 -8.922 18.359 1 43.81 25 LEU B CA 1
ATOM 1627 C C . LEU B 1 25 ? 45.406 -7.699 17.812 1 43.81 25 LEU B C 1
ATOM 1629 O O . LEU B 1 25 ? 44.188 -7.609 17.875 1 43.81 25 LEU B O 1
ATOM 1633 N N . LYS B 1 26 ? 46.312 -6.773 17.25 1 42.53 26 LYS B N 1
ATOM 1634 C CA . LYS B 1 26 ? 45.625 -5.648 16.609 1 42.53 26 LYS B CA 1
ATOM 1635 C C . LYS B 1 26 ? 44.781 -6.121 15.438 1 42.53 26 LYS B C 1
ATOM 1637 O O . LYS B 1 26 ? 43.688 -5.566 15.188 1 42.53 26 LYS B O 1
ATOM 1642 N N . ASP B 1 27 ? 45.406 -7.098 14.68 1 43.62 27 ASP B N 1
ATOM 1643 C CA . ASP B 1 27 ? 44.594 -7.609 13.578 1 43.62 27 ASP B CA 1
ATOM 1644 C C . ASP B 1 27 ? 43.406 -8.414 14.094 1 43.62 27 ASP B C 1
ATOM 1646 O O . ASP B 1 27 ? 42.344 -8.383 13.508 1 43.62 27 ASP B O 1
ATOM 1650 N N . VAL B 1 28 ? 43.688 -9.219 15.234 1 47.75 28 VAL B N 1
ATOM 1651 C CA . VAL B 1 28 ? 42.531 -9.938 15.797 1 47.75 28 VAL B CA 1
ATOM 1652 C C . VAL B 1 28 ? 41.625 -8.953 16.5 1 47.75 28 VAL B C 1
ATOM 1654 O O . VAL B 1 28 ? 40.375 -9.078 16.406 1 47.75 28 VAL B O 1
ATOM 1657 N N . ILE B 1 29 ? 42.281 -7.941 17.281 1 46.22 29 ILE B N 1
ATOM 1658 C CA . ILE B 1 29 ? 41.438 -6.902 17.859 1 46.22 29 ILE B CA 1
ATOM 1659 C C . ILE B 1 29 ? 40.781 -6.09 16.766 1 46.22 29 ILE B C 1
ATOM 1661 O O . ILE B 1 29 ? 39.594 -5.711 16.875 1 46.22 29 ILE B O 1
ATOM 1665 N N . HIS B 1 30 ? 41.625 -5.887 15.656 1 43.75 30 HIS B N 1
ATOM 1666 C CA . HIS B 1 30 ? 40.938 -5.238 14.539 1 43.75 30 HIS B CA 1
ATOM 1667 C C . HIS B 1 30 ? 39.906 -6.164 13.906 1 43.75 30 HIS B C 1
ATOM 1669 O O . HIS B 1 30 ? 38.875 -5.703 13.438 1 43.75 30 HIS B O 1
ATOM 1675 N N . PHE B 1 31 ? 40.25 -7.449 13.867 1 48.69 31 PHE B N 1
ATOM 1676 C CA . PHE B 1 31 ? 39.219 -8.352 13.352 1 48.69 31 PHE B CA 1
ATOM 1677 C C . PHE B 1 31 ? 38.062 -8.469 14.336 1 48.69 31 PHE B C 1
ATOM 1679 O O . PHE B 1 31 ? 36.906 -8.625 13.922 1 48.69 31 PHE B O 1
ATOM 1686 N N . SER B 1 32 ? 38.406 -8.523 15.609 1 47.91 32 SER B N 1
ATOM 1687 C CA . SER B 1 32 ? 37.344 -8.625 16.609 1 47.91 32 SER B CA 1
ATOM 1688 C C . SER B 1 32 ? 36.375 -7.441 16.516 1 47.91 32 SER B C 1
ATOM 1690 O O . SER B 1 32 ? 35.188 -7.582 16.766 1 47.91 32 SER B O 1
ATOM 1692 N N . ILE B 1 33 ? 36.938 -6.289 16.391 1 44.88 33 ILE B N 1
ATOM 1693 C CA . ILE B 1 33 ? 36.062 -5.125 16.547 1 44.88 33 ILE B CA 1
ATOM 1694 C C . ILE B 1 33 ? 35.125 -5.008 15.352 1 44.88 33 ILE B C 1
ATOM 1696 O O . ILE B 1 33 ? 34.031 -4.453 15.461 1 44.88 33 ILE B O 1
ATOM 1700 N N . TYR B 1 34 ? 35.75 -5.34 14.125 1 44.06 34 TYR B N 1
ATOM 1701 C CA . TYR B 1 34 ? 34.781 -5.055 13.07 1 44.06 34 TYR B CA 1
ATOM 1702 C C . TYR B 1 34 ? 33.625 -6.051 13.102 1 44.06 34 TYR B C 1
ATOM 1704 O O . TYR B 1 34 ? 33.594 -7.004 12.32 1 44.06 34 TYR B O 1
ATOM 1712 N N . LEU B 1 35 ? 33.5 -6.871 14.078 1 44.44 35 LEU B N 1
ATOM 1713 C CA . LEU B 1 35 ? 32.156 -7.488 14.062 1 44.44 35 LEU B CA 1
ATOM 1714 C C . LEU B 1 35 ? 31.094 -6.449 13.766 1 44.44 35 LEU B C 1
ATOM 1716 O O . LEU B 1 35 ? 30.719 -5.66 14.633 1 44.44 35 LEU B O 1
ATOM 1720 N N . ARG B 1 36 ? 31.234 -5.734 12.625 1 42.62 36 ARG B N 1
ATOM 1721 C CA . ARG B 1 36 ? 30.062 -4.992 12.18 1 42.62 36 ARG B CA 1
ATOM 1722 C C . ARG B 1 36 ? 28.781 -5.781 12.438 1 42.62 36 ARG B C 1
ATOM 1724 O O . ARG B 1 36 ? 28.562 -6.84 11.844 1 42.62 36 ARG B O 1
ATOM 1731 N N . VAL B 1 37 ? 28.422 -5.949 13.617 1 48.28 37 VAL B N 1
ATOM 1732 C CA . VAL B 1 37 ? 27.062 -6.422 13.852 1 48.28 37 VAL B CA 1
ATOM 1733 C C . VAL B 1 37 ? 26.156 -5.996 12.695 1 48.28 37 VAL B C 1
ATOM 1735 O O . VAL B 1 37 ? 25.891 -4.809 12.516 1 48.28 37 VAL B O 1
ATOM 1738 N N . ILE B 1 38 ? 26.422 -6.527 11.492 1 50.75 38 ILE B N 1
ATOM 1739 C CA . ILE B 1 38 ? 25.469 -6.293 10.422 1 50.75 38 ILE B CA 1
ATOM 1740 C C . ILE B 1 38 ? 24.047 -6.383 10.969 1 50.75 38 ILE B C 1
ATOM 1742 O O . ILE B 1 38 ? 23.625 -7.441 11.422 1 50.75 38 ILE B O 1
ATOM 1746 N N . THR B 1 39 ? 23.625 -5.453 11.773 1 58.78 39 THR B N 1
ATOM 1747 C CA . THR B 1 39 ? 22.203 -5.43 12.148 1 58.78 39 THR B CA 1
ATOM 1748 C C . THR B 1 39 ? 21.328 -5.793 10.953 1 58.78 39 THR B C 1
ATOM 1750 O O . THR B 1 39 ? 21.281 -5.059 9.961 1 58.78 39 THR B O 1
ATOM 1753 N N . ILE B 1 40 ? 21.172 -7.109 10.797 1 72.62 40 ILE B N 1
ATOM 1754 C CA . ILE B 1 40 ? 20.234 -7.586 9.781 1 72.62 40 ILE B CA 1
ATOM 1755 C C . ILE B 1 40 ? 18.859 -6.961 10.023 1 72.62 40 ILE B C 1
ATOM 1757 O O . ILE B 1 40 ? 18.25 -7.184 11.062 1 72.62 40 ILE B O 1
ATOM 1761 N N . ILE B 1 41 ? 18.469 -6.047 9.195 1 85.75 41 ILE B N 1
ATOM 1762 C CA . ILE B 1 41 ? 17.188 -5.363 9.281 1 85.75 41 ILE B CA 1
ATOM 1763 C C . ILE B 1 41 ? 16.078 -6.281 8.758 1 85.75 41 ILE B C 1
ATOM 1765 O O . ILE B 1 41 ? 16.266 -6.973 7.754 1 85.75 41 ILE B O 1
ATOM 1769 N N . MET B 1 42 ? 15.18 -6.59 9.664 1 95 42 MET B N 1
ATOM 1770 C CA . MET B 1 42 ? 13.969 -7.293 9.25 1 95 42 MET B CA 1
ATOM 1771 C C . MET B 1 42 ? 12.898 -6.309 8.781 1 95 42 MET B C 1
ATOM 1773 O O . MET B 1 42 ? 12.609 -5.332 9.477 1 95 42 MET B O 1
ATOM 1777 N N . VAL B 1 43 ? 12.391 -6.539 7.582 1 97.62 43 VAL B N 1
ATOM 1778 C CA . VAL B 1 43 ? 11.281 -5.742 7.062 1 97.62 43 VAL B CA 1
ATOM 1779 C C . VAL B 1 43 ? 10.016 -6.59 7.02 1 97.62 43 VAL B C 1
ATOM 1781 O O . VAL B 1 43 ? 10.047 -7.754 6.609 1 97.62 43 VAL B O 1
ATOM 1784 N N . LYS B 1 44 ? 8.922 -5.98 7.508 1 98.75 44 LYS B N 1
ATOM 1785 C CA . LYS B 1 44 ? 7.625 -6.652 7.52 1 98.75 44 LYS B CA 1
ATOM 1786 C C . LYS B 1 44 ? 6.602 -5.883 6.695 1 98.75 44 LYS B C 1
ATOM 1788 O O . LYS B 1 44 ? 6.582 -4.652 6.707 1 98.75 44 LYS B O 1
ATOM 1793 N N . ALA B 1 45 ? 5.785 -6.664 6.031 1 98.94 45 ALA B N 1
ATOM 1794 C CA . ALA B 1 45 ? 4.66 -6.137 5.266 1 98.94 45 ALA B CA 1
ATOM 1795 C C . ALA B 1 45 ? 3.416 -7 5.453 1 98.94 45 ALA B C 1
ATOM 1797 O O . ALA B 1 45 ? 3.494 -8.102 6 1 98.94 45 ALA B O 1
ATOM 1798 N N . VAL B 1 46 ? 2.33 -6.383 5.066 1 98.94 46 VAL B N 1
ATOM 1799 C CA . VAL B 1 46 ? 1.062 -7.082 5.25 1 98.94 46 VAL B CA 1
ATOM 1800 C C . VAL B 1 46 ? 0.05 -6.59 4.215 1 98.94 46 VAL B C 1
ATOM 1802 O O . VAL B 1 46 ? 0.14 -5.457 3.74 1 98.94 46 VAL B O 1
ATOM 1805 N N . THR B 1 47 ? -0.852 -7.422 3.83 1 98.75 47 THR B N 1
ATOM 1806 C CA . THR B 1 47 ? -2.006 -7.023 3.029 1 98.75 47 THR B CA 1
ATOM 1807 C C . THR B 1 47 ? -3.273 -7.711 3.531 1 98.75 47 THR B C 1
ATOM 1809 O O . THR B 1 47 ? -3.238 -8.883 3.924 1 98.75 47 THR B O 1
ATOM 1812 N N . VAL B 1 48 ? -4.285 -6.957 3.633 1 98.19 48 VAL B N 1
ATOM 1813 C CA . VAL B 1 48 ? -5.625 -7.477 3.877 1 98.19 48 VAL B CA 1
ATOM 1814 C C . VAL B 1 48 ? -6.387 -7.578 2.559 1 98.19 48 VAL B C 1
ATOM 1816 O O . VAL B 1 48 ? -6.508 -6.594 1.827 1 98.19 48 VAL B O 1
ATOM 1819 N N . LEU B 1 49 ? -6.793 -8.773 2.277 1 97.62 49 LEU B N 1
ATOM 1820 C CA . LEU B 1 49 ? -7.547 -8.984 1.045 1 97.62 49 LEU B CA 1
ATOM 1821 C C . LEU B 1 49 ? -9.047 -8.859 1.294 1 97.62 49 LEU B C 1
ATOM 1823 O O . LEU B 1 49 ? -9.547 -9.32 2.32 1 97.62 49 LEU B O 1
ATOM 1827 N N . ASN B 1 50 ? -9.625 -8.156 0.29 1 86.88 50 ASN B N 1
ATOM 1828 C CA . ASN B 1 50 ? -11.086 -8.102 0.283 1 86.88 50 ASN B CA 1
ATOM 1829 C C . ASN B 1 50 ? -11.641 -8.211 -1.132 1 86.88 50 ASN B C 1
ATOM 1831 O O . ASN B 1 50 ? -10.914 -8.039 -2.109 1 86.88 50 ASN B O 1
ATOM 1835 N N . SER B 1 51 ? -12.828 -8.688 -1.158 1 85.12 51 SER B N 1
ATOM 1836 C CA . SER B 1 51 ? -13.547 -8.805 -2.424 1 85.12 51 SER B CA 1
ATOM 1837 C C . SER B 1 51 ? -15.023 -8.445 -2.258 1 85.12 51 SER B C 1
ATOM 1839 O O . SER B 1 51 ? -15.516 -8.32 -1.133 1 85.12 51 SER B O 1
ATOM 1841 N N . SER B 1 52 ? -15.531 -8.273 -3.443 1 76.44 52 SER B N 1
ATOM 1842 C CA . SER B 1 52 ? -16.984 -8.102 -3.432 1 76.44 52 SER B CA 1
ATOM 1843 C C . SER B 1 52 ? -17.688 -9.438 -3.262 1 76.44 52 SER B C 1
ATOM 1845 O O . SER B 1 52 ? -18.875 -9.477 -2.93 1 76.44 52 SER B O 1
ATOM 1847 N N . GLU B 1 53 ? -16.984 -10.5 -3.369 1 80.38 53 GLU B N 1
ATOM 1848 C CA . GLU B 1 53 ? -17.625 -11.812 -3.373 1 80.38 53 GLU B CA 1
ATOM 1849 C C . GLU B 1 53 ? -17.438 -12.523 -2.039 1 80.38 53 GLU B C 1
ATOM 1851 O O . GLU B 1 53 ? -17.656 -13.734 -1.936 1 80.38 53 GLU B O 1
ATOM 1856 N N . GLY B 1 54 ? -16.953 -11.883 -1.076 1 90.75 54 GLY B N 1
ATOM 1857 C CA . GLY B 1 54 ? -16.906 -12.477 0.251 1 90.75 54 GLY B CA 1
ATOM 1858 C C . GLY B 1 54 ? -15.555 -13.062 0.601 1 90.75 54 GLY B C 1
ATOM 1859 O O . GLY B 1 54 ? -15.391 -13.656 1.666 1 90.75 54 GLY B O 1
ATOM 1860 N N . VAL B 1 55 ? -14.641 -13 -0.267 1 96.31 55 VAL B N 1
ATOM 1861 C CA . VAL B 1 55 ? -13.289 -13.461 0.028 1 96.31 55 VAL B CA 1
ATOM 1862 C C . VAL B 1 55 ? -12.625 -12.516 1.025 1 96.31 55 VAL B C 1
ATOM 1864 O O . VAL B 1 55 ? -12.672 -11.297 0.861 1 96.31 55 VAL B O 1
ATOM 1867 N N . THR B 1 56 ? -12.047 -13.07 2.092 1 96.94 56 THR B N 1
ATOM 1868 C CA . THR B 1 56 ? -11.312 -12.305 3.096 1 96.94 56 THR B CA 1
ATOM 1869 C C . THR B 1 56 ? -10.023 -13.023 3.488 1 96.94 56 THR B C 1
ATOM 1871 O O . THR B 1 56 ? -9.883 -14.227 3.26 1 96.94 56 THR B O 1
ATOM 1874 N N . GLY B 1 57 ? -9.133 -12.258 3.994 1 98 57 GLY B N 1
ATOM 1875 C CA . GLY B 1 57 ? -7.906 -12.859 4.504 1 98 57 GLY B CA 1
ATOM 1876 C C . GLY B 1 57 ? -6.777 -11.859 4.668 1 98 57 GLY B C 1
ATOM 1877 O O . GLY B 1 57 ? -6.906 -10.703 4.277 1 98 57 GLY B O 1
ATOM 1878 N N . THR B 1 58 ? -5.801 -12.312 5.352 1 98.75 58 THR B N 1
ATOM 1879 C CA . THR B 1 58 ? -4.602 -11.523 5.586 1 98.75 58 THR B CA 1
ATOM 1880 C C . THR B 1 58 ? -3.352 -12.297 5.172 1 98.75 58 THR B C 1
ATOM 1882 O O . THR B 1 58 ? -3.234 -13.492 5.449 1 98.75 58 THR B O 1
ATOM 1885 N N . VAL B 1 59 ? -2.473 -11.664 4.488 1 98.88 59 VAL B N 1
ATOM 1886 C CA . VAL B 1 59 ? -1.196 -12.227 4.07 1 98.88 59 VAL B CA 1
ATOM 1887 C C . VAL B 1 59 ? -0.049 -11.406 4.652 1 98.88 59 VAL B C 1
ATOM 1889 O O . VAL B 1 59 ? -0.049 -10.18 4.562 1 98.88 59 VAL B O 1
ATOM 1892 N N . TYR B 1 60 ? 0.92 -12.07 5.211 1 98.94 60 TYR B N 1
ATOM 1893 C CA . TYR B 1 60 ? 2.082 -11.445 5.836 1 98.94 60 TYR B CA 1
ATOM 1894 C C . TYR B 1 60 ? 3.346 -11.719 5.031 1 98.94 60 TYR B C 1
ATOM 1896 O O . TYR B 1 60 ? 3.521 -12.812 4.492 1 98.94 60 TYR B O 1
ATOM 1904 N N . PHE B 1 61 ? 4.227 -10.766 5.047 1 98.94 61 PHE B N 1
ATOM 1905 C CA . PHE B 1 61 ? 5.527 -10.859 4.395 1 98.94 61 PHE B CA 1
ATOM 1906 C C . PHE B 1 61 ? 6.648 -10.492 5.363 1 98.94 61 PHE B C 1
ATOM 1908 O O . PHE B 1 61 ? 6.547 -9.5 6.09 1 98.94 61 PHE B O 1
ATOM 1915 N N . THR B 1 62 ? 7.664 -11.273 5.348 1 98.81 62 THR B N 1
ATOM 1916 C CA . THR B 1 62 ? 8.844 -10.977 6.16 1 98.81 62 THR B CA 1
ATOM 1917 C C . THR B 1 62 ? 10.125 -11.227 5.371 1 98.81 62 THR B C 1
ATOM 1919 O O . THR B 1 62 ? 10.234 -12.234 4.672 1 98.81 62 THR B O 1
ATOM 1922 N N . GLN B 1 63 ? 10.992 -10.305 5.48 1 98.38 63 GLN B N 1
ATOM 1923 C CA . GLN B 1 63 ? 12.297 -10.414 4.84 1 98.38 63 GLN B CA 1
ATOM 1924 C C . GLN B 1 63 ? 13.414 -10.023 5.801 1 98.38 63 GLN B C 1
ATOM 1926 O O . GLN B 1 63 ? 13.352 -8.969 6.434 1 98.38 63 GLN B O 1
ATOM 1931 N N . GLU B 1 64 ? 14.414 -10.883 5.883 1 96.62 64 GLU B N 1
ATOM 1932 C CA . GLU B 1 64 ? 15.602 -10.594 6.676 1 96.62 64 GLU B CA 1
ATOM 1933 C C . GLU B 1 64 ? 16.781 -10.219 5.785 1 96.62 64 GLU B C 1
ATOM 1935 O O . GLU B 1 64 ? 17.234 -11.023 4.973 1 96.62 64 GLU B O 1
ATOM 1940 N N . GLY B 1 65 ? 17.25 -9.023 6.004 1 93.44 65 GLY B N 1
ATOM 1941 C CA . GLY B 1 65 ? 18.328 -8.562 5.133 1 93.44 65 GLY B CA 1
ATOM 1942 C C . GLY B 1 65 ? 17.969 -8.648 3.66 1 93.44 65 GLY B C 1
ATOM 1943 O O . GLY B 1 65 ? 16.922 -8.148 3.234 1 93.44 65 GLY B O 1
ATOM 1944 N N . ASP B 1 66 ? 18.859 -9.234 2.965 1 93.12 66 ASP B N 1
ATOM 1945 C CA . ASP B 1 66 ? 18.641 -9.398 1.531 1 93.12 66 ASP B CA 1
ATOM 1946 C C . ASP B 1 66 ? 18.219 -10.828 1.201 1 93.12 66 ASP B C 1
ATOM 1948 O O . ASP B 1 66 ? 18.375 -11.281 0.067 1 93.12 66 ASP B O 1
ATOM 1952 N N . GLY B 1 67 ? 17.734 -11.516 2.227 1 96.75 67 GLY B N 1
ATOM 1953 C CA . GLY B 1 67 ? 17.281 -12.883 2.027 1 96.75 67 GLY B CA 1
ATOM 1954 C C . GLY B 1 67 ? 15.922 -12.969 1.354 1 96.75 67 GLY B C 1
ATOM 1955 O O . GLY B 1 67 ? 15.359 -11.953 0.951 1 96.75 67 GLY B O 1
ATOM 1956 N N . PRO B 1 68 ? 15.469 -14.242 1.183 1 98.25 68 PRO B N 1
ATOM 1957 C CA . PRO B 1 68 ? 14.156 -14.438 0.569 1 98.25 68 PRO B CA 1
ATOM 1958 C C . PRO B 1 68 ? 13.016 -13.875 1.425 1 98.25 68 PRO B C 1
ATOM 1960 O O . PRO B 1 68 ? 13.219 -13.578 2.604 1 98.25 68 PRO B O 1
ATOM 1963 N N . THR B 1 69 ? 11.938 -13.633 0.806 1 98.81 69 THR B N 1
ATOM 1964 C CA . THR B 1 69 ? 10.734 -13.203 1.506 1 98.81 69 THR B CA 1
ATOM 1965 C C . THR B 1 69 ? 9.867 -14.398 1.892 1 98.81 69 THR B C 1
ATOM 1967 O O . THR B 1 69 ? 9.602 -15.273 1.061 1 98.81 69 THR B O 1
ATOM 1970 N N . THR B 1 70 ? 9.508 -14.43 3.15 1 98.88 70 THR B N 1
ATOM 1971 C CA . THR B 1 70 ? 8.539 -15.406 3.629 1 98.88 70 THR B CA 1
ATOM 1972 C C . THR B 1 70 ? 7.121 -14.852 3.57 1 98.88 70 THR B C 1
ATOM 1974 O O . THR B 1 70 ? 6.867 -13.742 4.043 1 98.88 70 THR B O 1
ATOM 1977 N N . VAL B 1 71 ? 6.246 -15.648 2.936 1 98.94 71 VAL B N 1
ATOM 1978 C CA . VAL B 1 71 ? 4.844 -15.273 2.775 1 98.94 71 VAL B CA 1
ATOM 1979 C C . VAL B 1 71 ? 3.957 -16.25 3.535 1 98.94 71 VAL B C 1
ATOM 1981 O O . VAL B 1 71 ? 3.996 -17.469 3.281 1 98.94 71 VAL B O 1
ATOM 1984 N N . THR B 1 72 ? 3.18 -15.711 4.473 1 98.94 72 THR B N 1
ATOM 1985 C CA . THR B 1 72 ? 2.262 -16.531 5.246 1 98.94 72 THR B CA 1
ATOM 1986 C C . THR B 1 72 ? 0.89 -15.875 5.344 1 98.94 72 THR B C 1
ATOM 1988 O O . THR B 1 72 ? 0.76 -14.672 5.129 1 98.94 72 THR B O 1
ATOM 1991 N N . GLY B 1 73 ? -0.1 -16.703 5.578 1 98.75 73 GLY B N 1
ATOM 1992 C CA . GLY B 1 73 ? -1.422 -16.125 5.762 1 98.75 73 GLY B CA 1
ATOM 1993 C C . GLY B 1 73 ? -2.543 -17.125 5.586 1 98.75 73 GLY B C 1
ATOM 1994 O O . GLY B 1 73 ? -2.291 -18.328 5.477 1 98.75 73 GLY B O 1
ATOM 1995 N N . ASN B 1 74 ? -3.738 -16.547 5.68 1 98.56 74 ASN B N 1
ATOM 1996 C CA . ASN B 1 74 ? -4.957 -17.344 5.508 1 98.56 74 ASN B CA 1
ATOM 1997 C C . ASN B 1 74 ? -6.012 -16.578 4.719 1 98.56 74 ASN B C 1
ATOM 1999 O O . ASN B 1 74 ? -6.164 -15.367 4.891 1 98.56 74 ASN B O 1
ATOM 2003 N N . LEU B 1 75 ? -6.664 -17.359 3.947 1 98.25 75 LEU B N 1
ATOM 2004 C CA . LEU B 1 75 ? -7.789 -16.812 3.186 1 98.25 75 LEU B CA 1
ATOM 2005 C C . LEU B 1 75 ? -9.047 -17.641 3.424 1 98.25 75 LEU B C 1
ATOM 2007 O O . LEU B 1 75 ? -8.969 -18.828 3.746 1 98.25 75 LEU B O 1
ATOM 2011 N N . SER B 1 76 ? -10.172 -17 3.178 1 98.25 76 SER B N 1
ATOM 2012 C CA . SER B 1 76 ? -11.477 -17.656 3.312 1 98.25 76 SER B CA 1
ATOM 2013 C C . SER B 1 76 ? -12.469 -17.109 2.287 1 98.25 76 SER B C 1
ATOM 2015 O O . SER B 1 76 ? -12.273 -16.031 1.73 1 98.25 76 SER B O 1
ATOM 2017 N N . GLY B 1 77 ? -13.477 -17.984 2.031 1 97.75 77 GLY B N 1
ATOM 2018 C CA . GLY B 1 77 ? -14.547 -17.547 1.146 1 97.75 77 GLY B CA 1
ATOM 2019 C C . GLY B 1 77 ? -14.281 -17.875 -0.312 1 97.75 77 GLY B C 1
ATOM 2020 O O . GLY B 1 77 ? -14.867 -17.266 -1.207 1 97.75 77 GLY B O 1
ATOM 2021 N N . LEU B 1 78 ? -13.414 -18.781 -0.543 1 97.5 78 LEU B N 1
ATOM 2022 C CA . LEU B 1 78 ? -13.062 -19.188 -1.902 1 97.5 78 LEU B CA 1
ATOM 2023 C C . LEU B 1 78 ? -13.688 -20.531 -2.244 1 97.5 78 LEU B C 1
ATOM 2025 O O . LEU B 1 78 ? -13.984 -21.328 -1.351 1 97.5 78 LEU B O 1
ATOM 2029 N N . LYS B 1 79 ? -13.891 -20.703 -3.51 1 97 79 LYS B N 1
ATOM 2030 C CA . LYS B 1 79 ? -14.289 -22.031 -3.951 1 97 79 LYS B CA 1
ATOM 2031 C C . LYS B 1 79 ? -13.172 -23.047 -3.732 1 97 79 LYS B C 1
ATOM 2033 O O . LYS B 1 79 ? -12 -22.75 -3.98 1 97 79 LYS B O 1
ATOM 2038 N N . PRO B 1 80 ? -13.555 -24.25 -3.346 1 98.44 80 PRO B N 1
ATOM 2039 C CA . PRO B 1 80 ? -12.516 -25.266 -3.168 1 98.44 80 PRO B CA 1
ATOM 2040 C C . PRO B 1 80 ? -11.719 -25.516 -4.441 1 98.44 80 PRO B C 1
ATOM 2042 O O . PRO B 1 80 ? -12.266 -25.453 -5.547 1 98.44 80 PRO B O 1
ATOM 2045 N N . GLY B 1 81 ? -10.414 -25.891 -4.188 1 98.69 81 GLY B N 1
ATOM 2046 C CA . GLY B 1 81 ? -9.562 -26.188 -5.328 1 98.69 81 GLY B CA 1
ATOM 2047 C C . GLY B 1 81 ? -8.391 -25.234 -5.453 1 98.69 81 GLY B C 1
ATOM 2048 O O . GLY B 1 81 ? -8.031 -24.547 -4.488 1 98.69 81 GLY B O 1
ATOM 2049 N N . LEU B 1 82 ? -7.805 -25.203 -6.617 1 98.81 82 LEU B N 1
ATOM 2050 C CA . LEU B 1 82 ? -6.621 -24.375 -6.863 1 98.81 82 LEU B CA 1
ATOM 2051 C C . LEU B 1 82 ? -7.012 -23 -7.398 1 98.81 82 LEU B C 1
ATOM 2053 O O . LEU B 1 82 ? -7.926 -22.891 -8.211 1 98.81 82 LEU B O 1
ATOM 2057 N N . HIS B 1 83 ? -6.324 -22.031 -6.922 1 98.69 83 HIS B N 1
ATOM 2058 C CA . HIS B 1 83 ? -6.453 -20.672 -7.398 1 98.69 83 HIS B CA 1
ATOM 2059 C C . HIS B 1 83 ? -5.086 -20.047 -7.668 1 98.69 83 HIS B C 1
ATOM 2061 O O . HIS B 1 83 ? -4.18 -20.141 -6.836 1 98.69 83 HIS B O 1
ATOM 2067 N N . GLY B 1 84 ? -4.941 -19.438 -8.828 1 98.81 84 GLY B N 1
ATOM 2068 C CA . GLY B 1 84 ? -3.725 -18.688 -9.07 1 98.81 84 GLY B CA 1
ATOM 2069 C C . GLY B 1 84 ? -3.471 -17.609 -8.031 1 98.81 84 GLY B C 1
ATOM 2070 O O . GLY B 1 84 ? -4.402 -16.938 -7.59 1 98.81 84 GLY B O 1
ATOM 2071 N N . PHE B 1 85 ? -2.238 -17.5 -7.715 1 98.88 85 PHE B N 1
ATOM 2072 C CA . PHE B 1 85 ? -1.783 -16.562 -6.691 1 98.88 85 PHE B CA 1
ATOM 2073 C C . PHE B 1 85 ? -0.558 -15.789 -7.172 1 98.88 85 PHE B C 1
ATOM 2075 O O . PHE B 1 85 ? 0.5 -16.375 -7.402 1 98.88 85 PHE B O 1
ATOM 2082 N N . HIS B 1 86 ? -0.743 -14.375 -7.293 1 98.94 86 HIS B N 1
ATOM 2083 C CA . HIS B 1 86 ? 0.331 -13.594 -7.898 1 98.94 86 HIS B CA 1
ATOM 2084 C C . HIS B 1 86 ? 0.483 -12.242 -7.207 1 98.94 86 HIS B C 1
ATOM 2086 O O . HIS B 1 86 ? -0.471 -11.734 -6.613 1 98.94 86 HIS B O 1
ATOM 2092 N N . VAL B 1 87 ? 1.7 -11.719 -7.215 1 98.94 87 VAL B N 1
ATOM 2093 C CA . VAL B 1 87 ? 1.912 -10.297 -6.992 1 98.94 87 VAL B CA 1
ATOM 2094 C C . VAL B 1 87 ? 1.774 -9.539 -8.312 1 98.94 87 VAL B C 1
ATOM 2096 O O . VAL B 1 87 ? 2.375 -9.922 -9.32 1 98.94 87 VAL B O 1
ATOM 2099 N N . HIS B 1 88 ? 0.961 -8.539 -8.273 1 98.94 88 HIS B N 1
ATOM 2100 C CA . HIS B 1 88 ? 0.76 -7.68 -9.43 1 98.94 88 HIS B CA 1
ATOM 2101 C C . HIS B 1 88 ? 1.558 -6.387 -9.305 1 98.94 88 HIS B C 1
ATOM 2103 O O . HIS B 1 88 ? 1.963 -6.012 -8.203 1 98.94 88 HIS B O 1
ATOM 2109 N N . ALA B 1 89 ? 1.729 -5.715 -10.43 1 98.88 89 ALA B N 1
ATOM 2110 C CA . ALA B 1 89 ? 2.684 -4.613 -10.555 1 98.88 89 ALA B CA 1
ATOM 2111 C C . ALA B 1 89 ? 2.189 -3.375 -9.812 1 98.88 89 ALA B C 1
ATOM 2113 O O . ALA B 1 89 ? 2.992 -2.564 -9.344 1 98.88 89 ALA B O 1
ATOM 2114 N N . LEU B 1 90 ? 0.908 -3.225 -9.672 1 98.88 90 LEU B N 1
ATOM 2115 C CA . LEU B 1 90 ? 0.365 -1.976 -9.148 1 98.88 90 LEU B CA 1
ATOM 2116 C C . LEU B 1 90 ? -0.476 -2.229 -7.898 1 98.88 90 LEU B C 1
ATOM 2118 O O . LEU B 1 90 ? -1.097 -3.287 -7.77 1 98.88 90 LEU B O 1
ATOM 2122 N N . GLY B 1 91 ? -0.412 -1.294 -6.969 1 98.75 91 GLY B N 1
ATOM 2123 C CA . GLY B 1 91 ? -1.312 -1.251 -5.828 1 98.75 91 GLY B CA 1
ATOM 2124 C C . GLY B 1 91 ? -2.469 -0.288 -6.016 1 98.75 91 GLY B C 1
ATOM 2125 O O . GLY B 1 91 ? -2.736 0.545 -5.148 1 98.75 91 GLY B O 1
ATOM 2126 N N . ASP B 1 92 ? -3.059 -0.316 -7.176 1 98.69 92 ASP B N 1
ATOM 2127 C CA . ASP B 1 92 ? -4.199 0.492 -7.59 1 98.69 92 ASP B CA 1
ATOM 2128 C C . ASP B 1 92 ? -5.492 -0.322 -7.555 1 98.69 92 ASP B C 1
ATOM 2130 O O . ASP B 1 92 ? -5.66 -1.265 -8.328 1 98.69 92 ASP B O 1
ATOM 2134 N N . THR B 1 93 ? -6.426 0.1 -6.66 1 97.5 93 THR B N 1
ATOM 2135 C CA . THR B 1 93 ? -7.691 -0.623 -6.594 1 97.5 93 THR B CA 1
ATOM 2136 C C . THR B 1 93 ? -8.859 0.302 -6.922 1 97.5 93 THR B C 1
ATOM 2138 O O . THR B 1 93 ? -9.961 0.126 -6.402 1 97.5 93 THR B O 1
ATOM 2141 N N . THR B 1 94 ? -8.617 1.297 -7.738 1 97.62 94 THR B N 1
ATOM 2142 C CA . THR B 1 94 ? -9.664 2.244 -8.117 1 97.62 94 THR B CA 1
ATOM 2143 C C . THR B 1 94 ? -10.797 1.534 -8.859 1 97.62 94 THR B C 1
ATOM 2145 O O . THR B 1 94 ? -11.945 1.974 -8.805 1 97.62 94 THR B O 1
ATOM 2148 N N . ASN B 1 95 ? -10.516 0.492 -9.523 1 96.44 95 ASN B N 1
ATOM 2149 C CA . ASN B 1 95 ? -11.5 -0.384 -10.148 1 96.44 95 ASN B CA 1
ATOM 2150 C C . ASN B 1 95 ? -11.414 -1.805 -9.602 1 96.44 95 ASN B C 1
ATOM 2152 O O . ASN B 1 95 ? -11.391 -2.771 -10.367 1 96.44 95 ASN B O 1
ATOM 2156 N N . GLY B 1 96 ? -11.344 -1.819 -8.297 1 95.56 96 GLY B N 1
ATOM 2157 C CA . GLY B 1 96 ? -11.148 -3.129 -7.691 1 95.56 96 GLY B CA 1
ATOM 2158 C C . GLY B 1 96 ? -9.852 -3.789 -8.125 1 95.56 96 GLY B C 1
ATOM 2159 O O . GLY B 1 96 ? -8.828 -3.117 -8.297 1 95.56 96 GLY B O 1
ATOM 2160 N N . CYS B 1 97 ? -9.953 -5.066 -8.25 1 97.5 97 CYS B N 1
ATOM 2161 C CA . CYS B 1 97 ? -8.742 -5.82 -8.555 1 97.5 97 CYS B CA 1
ATOM 2162 C C . CYS B 1 97 ? -8.352 -5.645 -10.016 1 97.5 97 CYS B C 1
ATOM 2164 O O . CYS B 1 97 ? -7.227 -5.977 -10.406 1 97.5 97 CYS B O 1
ATOM 2166 N N . MET B 1 98 ? -9.164 -5.055 -10.766 1 97.06 98 MET B N 1
ATOM 2167 C CA . MET B 1 98 ? -8.906 -4.91 -12.195 1 97.06 98 MET B CA 1
ATOM 2168 C C . MET B 1 98 ? -7.812 -3.875 -12.453 1 97.06 98 MET B C 1
ATOM 2170 O O . MET B 1 98 ? -7.145 -3.912 -13.484 1 97.06 98 MET B O 1
ATOM 2174 N N . SER B 1 99 ? -7.605 -3.053 -11.555 1 98.12 99 SER B N 1
ATOM 2175 C CA . SER B 1 99 ? -6.652 -1.967 -11.773 1 98.12 99 SER B CA 1
ATOM 2176 C C . SER B 1 99 ? -5.301 -2.279 -11.148 1 98.12 99 SER B C 1
ATOM 2178 O O . SER B 1 99 ? -4.43 -1.409 -11.07 1 98.12 99 SER B O 1
ATOM 2180 N N . THR B 1 100 ? -5.074 -3.512 -10.773 1 98.5 100 THR B N 1
ATOM 2181 C CA . THR B 1 100 ? -3.807 -3.875 -10.148 1 98.5 100 THR B CA 1
ATOM 2182 C C . THR B 1 100 ? -2.736 -4.129 -11.211 1 98.5 100 THR B C 1
ATOM 2184 O O . THR B 1 100 ? -1.595 -4.457 -10.875 1 98.5 100 THR B O 1
ATOM 2187 N N . GLY B 1 101 ? -3.059 -4.031 -12.469 1 98.62 101 GLY B N 1
ATOM 2188 C CA . GLY B 1 101 ? -2.08 -4.195 -13.531 1 98.62 101 GLY B CA 1
ATOM 2189 C C . GLY B 1 101 ? -1.651 -5.633 -13.727 1 98.62 101 GLY B C 1
ATOM 2190 O O . GLY B 1 101 ? -2.277 -6.555 -13.195 1 98.62 101 GLY B O 1
ATOM 2191 N N . PRO B 1 102 ? -0.608 -5.883 -14.57 1 98.69 102 PRO B N 1
ATOM 2192 C CA . PRO B 1 102 ? -0.122 -7.234 -14.852 1 98.69 102 PRO B CA 1
ATOM 2193 C C . PRO B 1 102 ? 0.657 -7.836 -13.688 1 98.69 102 PRO B C 1
ATOM 2195 O O . PRO B 1 102 ? 0.904 -7.156 -12.688 1 98.69 102 PRO B O 1
ATOM 2198 N N . HIS B 1 103 ? 1.008 -9.109 -13.844 1 98.94 103 HIS B N 1
ATOM 2199 C CA . HIS B 1 103 ? 1.948 -9.695 -12.891 1 98.94 103 HIS B CA 1
ATOM 2200 C C . HIS B 1 103 ? 3.195 -8.828 -12.75 1 98.94 103 HIS B C 1
ATOM 2202 O O . HIS B 1 103 ? 3.652 -8.227 -13.727 1 98.94 103 HIS B O 1
ATOM 2208 N N . PHE B 1 104 ? 3.678 -8.797 -11.57 1 98.94 104 PHE B N 1
ATOM 2209 C CA . PHE B 1 104 ? 4.953 -8.133 -11.336 1 98.94 104 PHE B CA 1
ATOM 2210 C C . PHE B 1 104 ? 6.074 -8.812 -12.102 1 98.94 104 PHE B C 1
ATOM 2212 O O . PHE B 1 104 ? 6.379 -9.984 -11.859 1 98.94 104 PHE B O 1
ATOM 2219 N N . ASN B 1 105 ? 6.688 -7.992 -13.047 1 98.81 105 ASN B N 1
ATOM 2220 C CA . ASN B 1 105 ? 7.672 -8.523 -13.984 1 98.81 105 ASN B CA 1
ATOM 2221 C C . ASN B 1 105 ? 8.719 -7.48 -14.352 1 98.81 105 ASN B C 1
ATOM 2223 O O . ASN B 1 105 ? 8.805 -7.055 -15.508 1 98.81 105 ASN B O 1
ATOM 2227 N N . PRO B 1 106 ? 9.609 -7.18 -13.375 1 98 106 PRO B N 1
ATOM 2228 C CA . PRO B 1 106 ? 10.516 -6.051 -13.609 1 98 106 PRO B CA 1
ATOM 2229 C C . PRO B 1 106 ? 11.578 -6.355 -14.664 1 98 106 PRO B C 1
ATOM 2231 O O . PRO B 1 106 ? 12.188 -5.434 -15.211 1 98 106 PRO B O 1
ATOM 2234 N N . VAL B 1 107 ? 11.734 -7.598 -14.977 1 96.75 107 VAL B N 1
ATOM 2235 C CA . VAL B 1 107 ? 12.828 -7.887 -15.906 1 96.75 107 VAL B CA 1
ATOM 2236 C C . VAL B 1 107 ? 12.266 -8.531 -17.172 1 96.75 107 VAL B C 1
ATOM 2238 O O . VAL B 1 107 ? 13.016 -9.102 -17.969 1 96.75 107 VAL B O 1
ATOM 2241 N N . GLY B 1 108 ? 11.016 -8.523 -17.344 1 97.81 108 GLY B N 1
ATOM 2242 C CA . GLY B 1 108 ? 10.375 -8.828 -18.609 1 97.81 108 GLY B CA 1
ATOM 2243 C C . GLY B 1 108 ? 10.508 -10.289 -19 1 97.81 108 GLY B C 1
ATOM 2244 O O . GLY B 1 108 ? 10.836 -10.594 -20.156 1 97.81 108 GLY B O 1
ATOM 2245 N N . LYS B 1 109 ? 10.234 -11.258 -18.109 1 98.5 109 LYS B N 1
ATOM 2246 C CA . LYS B 1 109 ? 10.289 -12.688 -18.375 1 98.5 109 LYS B CA 1
ATOM 2247 C C . LYS B 1 109 ? 8.922 -13.227 -18.781 1 98.5 109 LYS B C 1
ATOM 2249 O O . LYS B 1 109 ? 7.91 -12.531 -18.641 1 98.5 109 LYS B O 1
ATOM 2254 N N . GLU B 1 110 ? 8.977 -14.438 -19.266 1 98.38 110 GLU B N 1
ATOM 2255 C CA . GLU B 1 110 ? 7.727 -15.156 -19.469 1 98.38 110 GLU B CA 1
ATOM 2256 C C . GLU B 1 110 ? 7.188 -15.727 -18.172 1 98.38 110 GLU B C 1
ATOM 2258 O O . GLU B 1 110 ? 7.949 -15.977 -17.234 1 98.38 110 GLU B O 1
ATOM 2263 N N . HIS B 1 111 ? 5.859 -15.898 -18.234 1 98.75 111 HIS B N 1
ATOM 2264 C CA . HIS B 1 111 ? 5.219 -16.469 -17.062 1 98.75 111 HIS B CA 1
ATOM 2265 C C . HIS B 1 111 ? 5.719 -17.891 -16.781 1 98.75 111 HIS B C 1
ATOM 2267 O O . HIS B 1 111 ? 5.93 -18.672 -17.719 1 98.75 111 HIS B O 1
ATOM 2273 N N . GLY B 1 112 ? 5.871 -18.234 -15.438 1 98.69 112 GLY B N 1
ATOM 2274 C CA . GLY B 1 112 ? 6.348 -19.562 -15.062 1 98.69 112 GLY B CA 1
ATOM 2275 C C . GLY B 1 112 ? 5.914 -19.969 -13.664 1 98.69 112 GLY B C 1
ATOM 2276 O O . GLY B 1 112 ? 5.055 -19.328 -13.062 1 98.69 112 GLY B O 1
ATOM 2277 N N . ALA B 1 113 ? 6.492 -21.094 -13.219 1 98.44 113 ALA B N 1
ATOM 2278 C CA . ALA B 1 113 ? 6.215 -21.625 -11.891 1 98.44 113 ALA B CA 1
ATOM 2279 C C . ALA B 1 113 ? 7.141 -21 -10.844 1 98.44 113 ALA B C 1
ATOM 2281 O O . ALA B 1 113 ? 8.211 -20.484 -11.18 1 98.44 113 ALA B O 1
ATOM 2282 N N . PRO B 1 114 ? 6.695 -21.047 -9.523 1 97.88 114 PRO B N 1
ATOM 2283 C CA . PRO B 1 114 ? 7.516 -20.453 -8.461 1 97.88 114 PRO B CA 1
ATOM 2284 C C . PRO B 1 114 ? 8.945 -20.984 -8.453 1 97.88 114 PRO B C 1
ATOM 2286 O O . PRO B 1 114 ? 9.875 -20.266 -8.078 1 97.88 114 PRO B O 1
ATOM 2289 N N . GLY B 1 115 ? 9.125 -22.125 -8.898 1 96.75 115 GLY B N 1
ATOM 2290 C CA . GLY B 1 115 ? 10.445 -22.734 -8.852 1 96.75 115 GLY B CA 1
ATOM 2291 C C . GLY B 1 115 ? 11.258 -22.5 -10.117 1 96.75 115 GLY B C 1
ATOM 2292 O O . GLY B 1 115 ? 12.438 -22.844 -10.172 1 96.75 115 GLY B O 1
ATOM 2293 N N . ASP B 1 116 ? 10.664 -21.859 -11.07 1 97.81 116 ASP B N 1
ATOM 2294 C CA . ASP B 1 116 ? 11.344 -21.609 -12.336 1 97.81 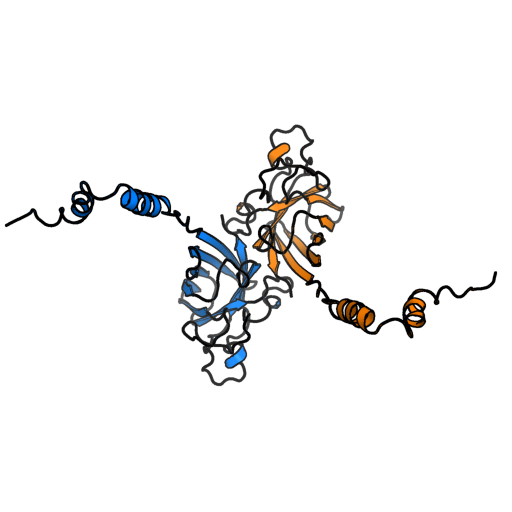116 ASP B CA 1
ATOM 2295 C C . ASP B 1 116 ? 12.281 -20.406 -12.227 1 97.81 116 ASP B C 1
ATOM 2297 O O . ASP B 1 116 ? 11.977 -19.438 -11.547 1 97.81 116 ASP B O 1
ATOM 2301 N N . GLU B 1 117 ? 13.352 -20.484 -12.906 1 95.12 117 GLU B N 1
ATOM 2302 C CA . GLU B 1 117 ? 14.227 -19.312 -13.039 1 95.12 117 GLU B CA 1
ATOM 2303 C C . GLU B 1 117 ? 13.609 -18.266 -13.961 1 95.12 117 GLU B C 1
ATOM 2305 O O . GLU B 1 117 ? 13.68 -17.062 -13.68 1 95.12 117 GLU B O 1
ATOM 2310 N N . ASN B 1 118 ? 13.156 -18.828 -15.102 1 97.69 118 ASN B N 1
ATOM 2311 C CA . ASN B 1 118 ? 12.445 -17.953 -16.031 1 97.69 118 ASN B CA 1
ATOM 2312 C C . ASN B 1 118 ? 10.969 -17.828 -15.656 1 97.69 118 ASN B C 1
ATOM 2314 O O . ASN B 1 118 ? 10.172 -18.734 -15.93 1 97.69 118 ASN B O 1
ATOM 2318 N N . ARG B 1 119 ? 10.648 -16.703 -15.094 1 98.69 119 ARG B N 1
ATOM 2319 C CA . ARG B 1 119 ? 9.281 -16.406 -14.664 1 98.69 119 ARG B CA 1
ATOM 2320 C C . ARG B 1 119 ? 9.133 -14.938 -14.305 1 98.69 119 ARG B C 1
ATOM 2322 O O . ARG B 1 119 ? 10.117 -14.242 -14.078 1 98.69 119 ARG B O 1
ATOM 2329 N N . HIS B 1 120 ? 7.828 -14.406 -14.336 1 98.81 120 HIS B N 1
ATOM 2330 C CA . HIS B 1 120 ? 7.605 -13.148 -13.633 1 98.81 120 HIS B CA 1
ATOM 2331 C C . HIS B 1 120 ? 8.031 -13.25 -12.172 1 98.81 120 HIS B C 1
ATOM 2333 O O . HIS B 1 120 ? 7.875 -14.305 -11.547 1 98.81 120 HIS B O 1
ATOM 2339 N N . ALA B 1 121 ? 8.469 -12.164 -11.641 1 98.88 121 ALA B N 1
ATOM 2340 C CA . ALA B 1 121 ? 8.812 -12.133 -10.219 1 98.88 121 ALA B CA 1
ATOM 2341 C C . ALA B 1 121 ? 7.594 -12.445 -9.352 1 98.88 121 ALA B C 1
ATOM 2343 O O . ALA B 1 121 ? 7.711 -13.094 -8.312 1 98.88 121 ALA B O 1
ATOM 2344 N N . GLY B 1 122 ? 6.445 -12.031 -9.773 1 98.94 122 GLY B N 1
ATOM 2345 C CA . GLY B 1 122 ? 5.234 -12.141 -8.977 1 98.94 122 GLY B CA 1
ATOM 2346 C C . GLY B 1 122 ? 4.539 -13.477 -9.133 1 98.94 122 GLY B C 1
ATOM 2347 O O . GLY B 1 122 ? 3.451 -13.688 -8.594 1 98.94 122 GLY B O 1
ATOM 2348 N N . ASP B 1 123 ? 5.109 -14.422 -9.852 1 98.94 123 ASP B N 1
ATOM 2349 C CA . ASP B 1 123 ? 4.484 -15.719 -10.109 1 98.94 123 ASP B CA 1
ATOM 2350 C C . ASP B 1 123 ? 4.629 -16.656 -8.914 1 98.94 123 ASP B C 1
ATOM 2352 O O . ASP B 1 123 ? 5.539 -17.484 -8.875 1 98.94 123 ASP B O 1
ATOM 2356 N N . LEU B 1 124 ? 3.623 -16.688 -8.062 1 98.88 124 LEU B N 1
ATOM 2357 C CA . LEU B 1 124 ? 3.734 -17.469 -6.836 1 98.88 124 LEU B CA 1
ATOM 2358 C C . LEU B 1 124 ? 2.943 -18.766 -6.945 1 98.88 124 LEU B C 1
ATOM 2360 O O . LEU B 1 124 ? 2.77 -19.469 -5.953 1 98.88 124 LEU B O 1
ATOM 2364 N N . GLY B 1 125 ? 2.445 -19.047 -8.062 1 98.75 125 GLY B N 1
ATOM 2365 C CA . GLY B 1 125 ? 1.806 -20.328 -8.312 1 98.75 125 GLY B CA 1
ATOM 2366 C C . GLY B 1 125 ? 0.35 -20.375 -7.887 1 98.75 125 GLY B C 1
ATOM 2367 O O . GLY B 1 125 ? -0.436 -19.5 -8.273 1 98.75 125 GLY B O 1
ATOM 2368 N N . ASN B 1 126 ? -0.024 -21.438 -7.121 1 98.88 126 ASN B N 1
ATOM 2369 C CA . ASN B 1 126 ? -1.394 -21.672 -6.676 1 98.88 126 ASN B CA 1
ATOM 2370 C C . ASN B 1 126 ? -1.484 -21.75 -5.156 1 98.88 126 ASN B C 1
ATOM 2372 O O . ASN B 1 126 ? -0.537 -22.172 -4.496 1 98.88 126 ASN B O 1
ATOM 2376 N N . ILE B 1 127 ? -2.598 -21.328 -4.707 1 98.62 127 ILE B N 1
ATOM 2377 C CA . ILE B 1 127 ? -2.994 -21.703 -3.355 1 98.62 127 ILE B CA 1
ATOM 2378 C C . ILE B 1 127 ? -4.066 -22.797 -3.418 1 98.62 127 ILE B C 1
ATOM 2380 O O . ILE B 1 127 ? -4.828 -22.859 -4.387 1 98.62 127 ILE B O 1
ATOM 2384 N N . THR B 1 128 ? -4.074 -23.656 -2.418 1 98.75 128 THR B N 1
ATOM 2385 C CA . THR B 1 128 ? -5.059 -24.719 -2.326 1 98.75 128 THR B CA 1
ATOM 2386 C C . THR B 1 128 ? -6.145 -24.375 -1.312 1 98.75 128 THR B C 1
ATOM 2388 O O . THR B 1 128 ? -5.855 -24.172 -0.13 1 98.75 128 THR B O 1
ATOM 2391 N N . VAL B 1 129 ? -7.336 -24.344 -1.78 1 98.62 129 VAL B N 1
ATOM 2392 C CA . VAL B 1 129 ? -8.477 -24.047 -0.921 1 98.62 129 VAL B CA 1
ATOM 2393 C C . VAL B 1 129 ? -9.188 -25.344 -0.536 1 98.62 129 VAL B C 1
ATOM 2395 O O . VAL B 1 129 ? -9.523 -26.156 -1.401 1 98.62 129 VAL B O 1
ATOM 2398 N N . GLY B 1 130 ? -9.391 -25.469 0.741 1 98.62 130 GLY B N 1
ATOM 2399 C CA . GLY B 1 130 ? -10.094 -26.656 1.234 1 98.62 130 GLY B CA 1
ATOM 2400 C C . GLY B 1 130 ? -11.586 -26.594 1.006 1 98.62 130 GLY B C 1
ATOM 2401 O O . GLY B 1 130 ? -12.117 -25.578 0.557 1 98.62 130 GLY B O 1
ATOM 2402 N N . GLU B 1 131 ? -12.227 -27.719 1.405 1 98.44 131 GLU B N 1
ATOM 2403 C CA . GLU B 1 131 ? -13.672 -27.828 1.252 1 98.44 131 GLU B CA 1
ATOM 2404 C C . GLU B 1 131 ? -14.398 -26.781 2.088 1 98.44 131 GLU B C 1
ATOM 2406 O O . GLU B 1 131 ? -15.516 -26.375 1.755 1 98.44 131 GLU B O 1
ATOM 2411 N N . ASP B 1 132 ? -13.773 -26.344 3.105 1 97.94 132 ASP B N 1
ATOM 2412 C CA . ASP B 1 132 ? -14.383 -25.344 3.982 1 97.94 132 ASP B CA 1
ATOM 2413 C C . ASP B 1 132 ? -14.203 -23.938 3.422 1 97.94 132 ASP B C 1
ATOM 2415 O O . ASP B 1 132 ? -14.602 -22.969 4.055 1 97.94 132 ASP B O 1
ATOM 2419 N N . GLY B 1 133 ? -13.523 -23.844 2.357 1 97.88 133 GLY B N 1
ATOM 2420 C CA . GLY B 1 133 ? -13.352 -22.562 1.7 1 97.88 133 GLY B CA 1
ATOM 2421 C C . GLY B 1 133 ? -12.156 -21.781 2.207 1 97.88 133 GLY B C 1
ATOM 2422 O O . GLY B 1 133 ? -12.016 -20.594 1.925 1 97.88 133 GLY B O 1
ATOM 2423 N N . THR B 1 134 ? -11.305 -22.469 2.936 1 98.5 134 THR B N 1
ATOM 2424 C CA . THR B 1 134 ? -10.164 -21.781 3.518 1 98.5 134 THR B CA 1
ATOM 2425 C C . THR B 1 134 ? -8.859 -22.281 2.896 1 98.5 134 THR B C 1
ATOM 2427 O O . THR B 1 134 ? -8.789 -23.406 2.4 1 98.5 134 THR B O 1
ATOM 2430 N N . ALA B 1 135 ? -7.879 -21.406 2.893 1 98.5 135 ALA B N 1
ATOM 2431 C CA . ALA B 1 135 ? -6.543 -21.734 2.404 1 98.5 135 ALA B CA 1
ATOM 2432 C C . ALA B 1 135 ? -5.469 -21.156 3.32 1 98.5 135 ALA B C 1
ATOM 2434 O O . ALA B 1 135 ? -5.582 -20.016 3.779 1 98.5 135 ALA B O 1
ATOM 2435 N N . ALA B 1 136 ? -4.465 -21.922 3.551 1 98.56 136 ALA B N 1
ATOM 2436 C CA . ALA B 1 136 ? -3.26 -21.453 4.227 1 98.56 136 ALA B CA 1
ATOM 2437 C C . ALA B 1 136 ? -2.145 -21.172 3.227 1 98.56 136 ALA B C 1
ATOM 2439 O O . ALA B 1 136 ? -1.946 -21.938 2.277 1 98.56 136 ALA B O 1
ATOM 2440 N N . ILE B 1 137 ? -1.518 -20.109 3.498 1 98.69 137 ILE B N 1
ATOM 2441 C CA . ILE B 1 137 ? -0.405 -19.703 2.645 1 98.69 137 ILE B CA 1
ATOM 2442 C C . ILE B 1 137 ? 0.912 -19.875 3.4 1 98.69 137 ILE B C 1
ATOM 2444 O O . ILE B 1 137 ? 1.042 -19.422 4.543 1 98.69 137 ILE B O 1
ATOM 2448 N N . ASN B 1 138 ? 1.833 -20.531 2.826 1 98.62 138 ASN B N 1
ATOM 2449 C CA . ASN B 1 138 ? 3.201 -20.688 3.307 1 98.62 138 ASN B CA 1
ATOM 2450 C C . ASN B 1 138 ? 4.191 -20.797 2.152 1 98.62 138 ASN B C 1
ATOM 2452 O O . ASN B 1 138 ? 4.41 -21.891 1.615 1 98.62 138 ASN B O 1
ATOM 2456 N N . ILE B 1 139 ? 4.766 -19.703 1.808 1 98.44 139 ILE B N 1
ATOM 2457 C CA . ILE B 1 139 ? 5.633 -19.578 0.643 1 98.44 139 ILE B CA 1
ATOM 2458 C C . ILE B 1 139 ? 6.926 -18.875 1.037 1 98.44 139 ILE B C 1
ATOM 2460 O O . ILE B 1 139 ? 6.91 -17.938 1.849 1 98.44 139 ILE B O 1
ATOM 2464 N N . VAL B 1 140 ? 8.023 -19.328 0.509 1 98.62 140 VAL B N 1
ATOM 2465 C CA . VAL B 1 140 ? 9.281 -18.594 0.538 1 98.62 140 VAL B CA 1
ATOM 2466 C C . VAL B 1 140 ? 9.75 -18.312 -0.888 1 98.62 140 VAL B C 1
ATOM 2468 O O . VAL B 1 140 ? 9.82 -19.219 -1.717 1 98.62 140 VAL B O 1
ATOM 2471 N N . ASP B 1 141 ? 10.008 -17.062 -1.183 1 98.75 141 ASP B N 1
ATOM 2472 C CA . ASP B 1 141 ? 10.336 -16.703 -2.559 1 98.75 141 ASP B CA 1
ATOM 2473 C C . ASP B 1 141 ? 11.492 -15.711 -2.609 1 98.75 141 ASP B C 1
ATOM 2475 O O . ASP B 1 141 ? 11.562 -14.789 -1.797 1 98.75 141 ASP B O 1
ATOM 2479 N N . LYS B 1 142 ? 12.305 -15.781 -3.65 1 97.75 142 LYS B N 1
ATOM 2480 C CA . LYS B 1 142 ? 13.523 -14.977 -3.725 1 97.75 142 LYS B CA 1
ATOM 2481 C C . LYS B 1 142 ? 13.344 -13.805 -4.68 1 97.75 142 LYS B C 1
ATOM 2483 O O . LYS B 1 142 ? 14.242 -12.969 -4.824 1 97.75 142 LYS B O 1
ATOM 2488 N N . GLN B 1 143 ? 12.211 -13.695 -5.324 1 98.38 143 GLN B N 1
ATOM 2489 C CA . GLN B 1 143 ? 12.094 -12.68 -6.371 1 98.38 143 GLN B CA 1
ATOM 2490 C C . GLN B 1 143 ? 11.094 -11.594 -5.977 1 98.38 143 GLN B C 1
ATOM 2492 O O . GLN B 1 143 ? 10.695 -10.781 -6.812 1 98.38 143 GLN B O 1
ATOM 2497 N N . ILE B 1 144 ? 10.664 -11.594 -4.727 1 98.75 144 ILE B N 1
ATOM 2498 C CA . ILE B 1 144 ? 9.727 -10.57 -4.277 1 98.75 144 ILE B CA 1
ATOM 2499 C C . ILE B 1 144 ? 10.273 -9.875 -3.033 1 98.75 144 ILE B C 1
ATOM 2501 O O . ILE B 1 144 ? 9.688 -9.977 -1.953 1 98.75 144 ILE B O 1
ATOM 2505 N N . PRO B 1 145 ? 11.32 -9.109 -3.213 1 98.69 145 PRO B N 1
ATOM 2506 C CA . PRO B 1 145 ? 11.914 -8.445 -2.053 1 98.69 145 PRO B CA 1
ATOM 2507 C C . PRO B 1 145 ? 11.023 -7.355 -1.471 1 98.69 145 PRO B C 1
ATOM 2509 O O . PRO B 1 145 ? 10.133 -6.852 -2.16 1 98.69 145 PRO B O 1
ATOM 2512 N N . LEU B 1 146 ? 11.336 -6.98 -0.188 1 98.38 146 LEU B N 1
ATOM 2513 C CA . LEU B 1 146 ? 10.609 -5.906 0.476 1 98.38 146 LEU B CA 1
ATOM 2514 C C . LEU B 1 146 ? 11.43 -4.621 0.481 1 98.38 146 LEU B C 1
ATOM 2516 O O . LEU B 1 146 ? 10.953 -3.578 0.943 1 98.38 146 LEU B O 1
ATOM 2520 N N . THR B 1 147 ? 12.562 -4.707 -0.044 1 95.81 147 THR B N 1
ATOM 2521 C CA . THR B 1 147 ? 13.461 -3.559 -0.141 1 95.81 147 THR B CA 1
ATOM 2522 C C . THR B 1 147 ? 14.094 -3.484 -1.525 1 95.81 147 THR B C 1
ATOM 2524 O O . THR B 1 147 ? 14.023 -4.441 -2.299 1 95.81 147 THR B O 1
ATOM 2527 N N . GLY B 1 148 ? 14.586 -2.279 -1.767 1 94 148 GLY B N 1
ATOM 2528 C CA . GLY B 1 148 ? 15.305 -2.131 -3.021 1 94 148 GLY B CA 1
ATOM 2529 C C . GLY B 1 148 ? 14.406 -1.749 -4.184 1 94 148 GLY B C 1
ATOM 2530 O O . GLY B 1 148 ? 13.203 -1.521 -3.998 1 94 148 GLY B O 1
ATOM 2531 N N . PRO B 1 149 ? 14.969 -1.687 -5.355 1 94.06 149 PRO B N 1
ATOM 2532 C CA . PRO B 1 149 ? 14.242 -1.162 -6.516 1 94.06 149 PRO B CA 1
ATOM 2533 C C . PRO B 1 149 ? 13.102 -2.07 -6.961 1 94.06 149 PRO B C 1
ATOM 2535 O O . PRO B 1 149 ? 12.18 -1.617 -7.645 1 94.06 149 PRO B O 1
ATOM 2538 N N . HIS B 1 150 ? 13.195 -3.277 -6.582 1 97.31 150 HIS B N 1
ATOM 2539 C CA . HIS B 1 150 ? 12.141 -4.203 -6.984 1 97.31 150 HIS B CA 1
ATOM 2540 C C . HIS B 1 150 ? 11.281 -4.613 -5.793 1 97.31 150 HIS B C 1
ATOM 2542 O O . HIS B 1 150 ? 10.742 -5.723 -5.758 1 97.31 150 HIS B O 1
ATOM 2548 N N . SER B 1 151 ? 11.266 -3.713 -4.805 1 98.31 151 SER B N 1
ATOM 2549 C CA . SER B 1 151 ? 10.406 -3.963 -3.654 1 98.31 151 SER B CA 1
ATOM 2550 C C . SER B 1 151 ? 8.953 -4.141 -4.082 1 98.31 151 SER B C 1
ATOM 2552 O O . SER B 1 151 ? 8.461 -3.42 -4.953 1 98.31 151 SER B O 1
ATOM 2554 N N . ILE B 1 152 ? 8.266 -5.051 -3.369 1 98.88 152 ILE B N 1
ATOM 2555 C CA . ILE B 1 152 ? 6.863 -5.266 -3.725 1 98.88 152 ILE B CA 1
ATOM 2556 C C . ILE B 1 152 ? 5.969 -4.406 -2.832 1 98.88 152 ILE B C 1
ATOM 2558 O O . ILE B 1 152 ? 4.742 -4.438 -2.961 1 98.88 152 ILE B O 1
ATOM 2562 N N . ILE B 1 153 ? 6.539 -3.605 -1.945 1 98.81 153 ILE B N 1
ATOM 2563 C CA . ILE B 1 153 ? 5.746 -2.658 -1.169 1 98.81 153 ILE B CA 1
ATOM 2564 C C . ILE B 1 153 ? 4.98 -1.731 -2.111 1 98.81 153 ILE B C 1
ATOM 2566 O O . ILE B 1 153 ? 5.543 -1.222 -3.082 1 98.81 153 ILE B O 1
ATOM 2570 N N . GLY B 1 154 ? 3.688 -1.545 -1.771 1 98.88 154 GLY B N 1
ATOM 2571 C CA . GLY B 1 154 ? 2.857 -0.68 -2.594 1 98.88 154 GLY B CA 1
ATOM 2572 C C . GLY B 1 154 ? 2.266 -1.388 -3.797 1 98.88 154 GLY B C 1
ATOM 2573 O O . GLY B 1 154 ? 1.475 -0.804 -4.543 1 98.88 154 GLY B O 1
ATOM 2574 N N . ARG B 1 155 ? 2.613 -2.611 -4.012 1 98.94 155 ARG B N 1
ATOM 2575 C CA . ARG B 1 155 ? 2.014 -3.451 -5.043 1 98.94 155 ARG B CA 1
ATOM 2576 C C . ARG B 1 155 ? 0.878 -4.293 -4.473 1 98.94 155 ARG B C 1
ATOM 2578 O O . ARG B 1 155 ? 0.396 -4.027 -3.371 1 98.94 155 ARG B O 1
ATOM 2585 N N . ALA B 1 156 ? 0.377 -5.301 -5.312 1 98.94 156 ALA B N 1
ATOM 2586 C CA . ALA B 1 156 ? -0.815 -5.988 -4.828 1 98.94 156 ALA B CA 1
ATOM 2587 C C . ALA B 1 156 ? -0.668 -7.504 -4.969 1 98.94 156 ALA B C 1
ATOM 2589 O O . ALA B 1 156 ? -0.104 -7.988 -5.953 1 98.94 156 ALA B O 1
ATOM 2590 N N . VAL B 1 157 ? -1.231 -8.156 -3.986 1 98.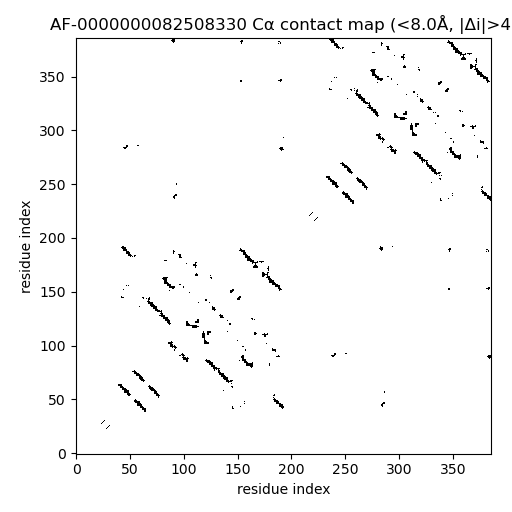88 157 VAL B N 1
ATOM 2591 C CA . VAL B 1 157 ? -1.521 -9.578 -4.129 1 98.88 157 VAL B CA 1
ATOM 2592 C C . VAL B 1 157 ? -2.873 -9.766 -4.816 1 98.88 157 VAL B C 1
ATOM 2594 O O . VAL B 1 157 ? -3.834 -9.062 -4.508 1 98.88 157 VAL B O 1
ATOM 2597 N N . VAL B 1 158 ? -2.904 -10.734 -5.711 1 98.75 158 VAL B N 1
ATOM 2598 C CA . VAL B 1 158 ? -4.156 -11.062 -6.391 1 98.75 158 VAL B CA 1
ATOM 2599 C C . VAL B 1 158 ? -4.395 -12.57 -6.34 1 98.75 158 VAL B C 1
ATOM 2601 O O . VAL B 1 158 ? -3.49 -13.359 -6.625 1 98.75 158 VAL B O 1
ATOM 2604 N N . VAL B 1 159 ? -5.586 -12.938 -5.938 1 98.62 159 VAL B N 1
ATOM 2605 C CA . VAL B 1 159 ? -6.082 -14.305 -6.043 1 98.62 159 VAL B CA 1
ATOM 2606 C C . VAL B 1 159 ? -6.984 -14.43 -7.27 1 98.62 159 VAL B C 1
ATOM 2608 O O . VAL B 1 159 ? -7.922 -13.656 -7.441 1 98.62 159 VAL B O 1
ATOM 2611 N N . HIS B 1 160 ? -6.645 -15.445 -8.055 1 98.19 160 HIS B N 1
ATOM 2612 C CA . HIS B 1 160 ? -7.395 -15.641 -9.289 1 98.19 160 HIS B CA 1
ATOM 2613 C C . HIS B 1 160 ? -8.453 -16.734 -9.125 1 98.19 160 HIS B C 1
ATOM 2615 O O . HIS B 1 160 ? -8.422 -17.484 -8.148 1 98.19 160 HIS B O 1
ATOM 2621 N N . SER B 1 161 ? -9.383 -16.75 -10.078 1 97.69 161 SER B N 1
ATOM 2622 C CA . SER B 1 161 ? -10.539 -17.641 -9.992 1 97.69 161 SER B CA 1
ATOM 2623 C C . SER B 1 161 ? -10.172 -19.078 -10.383 1 97.69 161 SER B C 1
ATOM 2625 O O . SER B 1 161 ? -10.766 -20.031 -9.891 1 97.69 161 SER B O 1
ATOM 2627 N N . ASP B 1 162 ? -9.211 -19.203 -11.273 1 98.44 162 ASP B N 1
ATOM 2628 C CA . ASP B 1 162 ? -8.875 -20.516 -11.82 1 98.44 162 ASP B CA 1
ATOM 2629 C C . ASP B 1 162 ? -7.445 -20.906 -11.453 1 98.44 162 ASP B C 1
ATOM 2631 O O . ASP B 1 162 ? -6.645 -20.062 -11.047 1 98.44 162 ASP B O 1
ATOM 2635 N N . PRO B 1 163 ? -7.191 -22.219 -11.609 1 98.81 163 PRO B N 1
ATOM 2636 C CA . PRO B 1 163 ? -5.809 -22.656 -11.398 1 98.81 163 PRO B CA 1
ATOM 2637 C C . PRO B 1 163 ? -4.836 -22.031 -12.398 1 98.81 163 PRO B C 1
ATOM 2639 O O . PRO B 1 163 ? -5.168 -21.875 -13.578 1 98.81 163 PRO B O 1
ATOM 2642 N N . ASP B 1 164 ? -3.721 -21.609 -11.875 1 98.88 164 ASP B N 1
ATOM 2643 C CA . ASP B 1 164 ? -2.58 -21.25 -12.719 1 98.88 164 ASP B CA 1
ATOM 2644 C C . ASP B 1 164 ? -1.965 -22.484 -13.367 1 98.88 164 ASP B C 1
ATOM 2646 O O . ASP B 1 164 ? -1.587 -23.438 -12.672 1 98.88 164 ASP B O 1
ATOM 2650 N N . ASP B 1 165 ? -1.783 -22.484 -14.633 1 98.81 165 ASP B N 1
ATOM 2651 C CA . ASP B 1 165 ? -1.225 -23.656 -15.297 1 98.81 165 ASP B CA 1
ATOM 2652 C C . ASP B 1 165 ? 0.3 -23.578 -15.344 1 98.81 165 ASP B C 1
ATOM 2654 O O . ASP B 1 165 ? 0.945 -24.422 -15.969 1 98.81 165 ASP B O 1
ATOM 2658 N N . LEU B 1 166 ? 0.936 -22.531 -14.781 1 98.62 166 LEU B N 1
ATOM 2659 C CA . LEU B 1 166 ? 2.363 -22.375 -14.523 1 98.62 166 LEU B CA 1
ATOM 2660 C C . LEU B 1 166 ? 3.141 -22.234 -15.828 1 98.62 166 LEU B C 1
ATOM 2662 O O . LEU B 1 166 ? 4.316 -22.594 -15.898 1 98.62 166 LEU B O 1
ATOM 2666 N N . GLY B 1 167 ? 2.432 -21.797 -16.797 1 98.12 167 GLY B N 1
ATOM 2667 C CA . GLY B 1 167 ? 3.082 -21.641 -18.094 1 98.12 167 GLY B CA 1
ATOM 2668 C C . GLY B 1 167 ? 3.211 -22.953 -18.844 1 98.12 167 GLY B C 1
ATOM 2669 O O . GLY B 1 167 ? 3.963 -23.031 -19.812 1 98.12 167 GLY B O 1
ATOM 2670 N N . ARG B 1 168 ? 2.434 -23.922 -18.469 1 97.62 168 ARG B N 1
ATOM 2671 C CA . ARG B 1 168 ? 2.611 -25.266 -19.016 1 97.62 168 ARG B CA 1
ATOM 2672 C C . ARG B 1 168 ? 1.304 -25.797 -19.594 1 97.62 168 ARG B C 1
ATOM 2674 O O . ARG B 1 168 ? 1.227 -26.953 -20.016 1 97.62 168 ARG B O 1
ATOM 2681 N N . GLY B 1 169 ? 0.28 -25.078 -19.625 1 95.94 169 GLY B N 1
ATOM 2682 C CA . GLY B 1 169 ? -1.055 -25.547 -19.969 1 95.94 169 GLY B CA 1
ATOM 2683 C C . GLY B 1 169 ? -1.327 -25.562 -21.453 1 95.94 169 GLY B C 1
ATOM 2684 O O . GLY B 1 169 ? -2.305 -26.172 -21.906 1 95.94 169 GLY B O 1
ATOM 2685 N N . GLY B 1 170 ? -0.528 -24.828 -22.297 1 94.81 170 GLY B N 1
ATOM 2686 C CA . GLY B 1 170 ? -0.729 -24.828 -23.75 1 94.81 170 GLY B CA 1
ATOM 2687 C C . GLY B 1 170 ? -1.744 -23.797 -24.203 1 94.81 170 GLY B C 1
ATOM 2688 O O . GLY B 1 170 ? -1.871 -23.516 -25.391 1 94.81 170 GLY B O 1
ATOM 2689 N N . HIS B 1 171 ? -2.533 -23.359 -23.344 1 95.75 171 HIS B N 1
ATOM 2690 C CA . HIS B 1 171 ? -3.479 -22.297 -23.656 1 95.75 171 HIS B CA 1
ATOM 2691 C C . HIS B 1 171 ? -2.752 -21.016 -24.078 1 95.75 171 HIS B C 1
ATOM 2693 O O . HIS B 1 171 ? -1.612 -20.781 -23.672 1 95.75 171 HIS B O 1
ATOM 2699 N N . GLU B 1 172 ? -3.371 -20.141 -24.828 1 97.31 172 GLU B N 1
ATOM 2700 C CA . GLU B 1 172 ? -2.775 -18.922 -25.359 1 97.31 172 GLU B CA 1
ATOM 2701 C C . GLU B 1 172 ? -2.324 -18 -24.25 1 97.31 172 GLU B C 1
ATOM 2703 O O . GLU B 1 172 ? -1.355 -17.25 -24.406 1 97.31 172 GLU B O 1
ATOM 2708 N N . LEU B 1 173 ? -2.945 -18.062 -23.078 1 97.69 173 LEU B N 1
ATOM 2709 C CA . LEU B 1 173 ? -2.629 -17.172 -21.969 1 97.69 173 LEU B CA 1
ATOM 2710 C C . LEU B 1 173 ? -1.622 -17.812 -21.031 1 97.69 173 LEU B C 1
ATOM 2712 O O . LEU B 1 173 ? -1.19 -17.188 -20.047 1 97.69 173 LEU B O 1
ATOM 2716 N N . SER B 1 174 ? -1.22 -18.984 -21.281 1 98.5 174 SER B N 1
ATOM 2717 C CA . SER B 1 174 ? -0.37 -19.766 -20.391 1 98.5 174 SER B CA 1
ATOM 2718 C C . SER B 1 174 ? 0.944 -19.047 -20.109 1 98.5 174 SER B C 1
ATOM 2720 O O . SER B 1 174 ? 1.343 -18.906 -18.938 1 98.5 174 SER B O 1
ATOM 2722 N N . LYS B 1 175 ? 1.546 -18.453 -21.125 1 97.81 175 LYS B N 1
ATOM 2723 C CA . LYS B 1 175 ? 2.885 -17.891 -21 1 97.81 175 LYS B CA 1
ATOM 2724 C C . LYS B 1 175 ? 2.818 -16.422 -20.578 1 97.81 175 LYS B C 1
ATOM 2726 O O . LYS B 1 175 ? 3.852 -15.789 -20.344 1 97.81 175 LYS B O 1
ATOM 2731 N N . SER B 1 176 ? 1.64 -15.922 -20.469 1 97.88 176 SER B N 1
ATOM 2732 C CA . SER B 1 176 ? 1.502 -14.531 -20.047 1 97.88 176 SER B CA 1
ATOM 2733 C C . SER B 1 176 ? 0.942 -14.43 -18.641 1 97.88 176 SER B C 1
ATOM 2735 O O . SER B 1 176 ? 1.454 -13.672 -17.812 1 97.88 176 SER B O 1
ATOM 2737 N N . THR B 1 177 ? -0.092 -15.281 -18.375 1 97.88 177 THR B N 1
ATOM 2738 C CA . THR B 1 177 ? -0.751 -15.117 -17.078 1 97.88 177 THR B CA 1
ATOM 2739 C C . THR B 1 177 ? -0.944 -16.469 -16.391 1 97.88 177 THR B C 1
ATOM 2741 O O . THR B 1 177 ? -1.533 -16.547 -15.32 1 97.88 177 THR B O 1
ATOM 2744 N N . GLY B 1 178 ? -0.572 -17.562 -17.078 1 98.62 178 GLY B N 1
ATOM 2745 C CA . GLY B 1 178 ? -0.83 -18.891 -16.547 1 98.62 178 GLY B CA 1
ATOM 2746 C C . GLY B 1 178 ? -2.273 -19.328 -16.719 1 98.62 178 GLY B C 1
ATOM 2747 O O . GLY B 1 178 ? -2.693 -20.328 -16.125 1 98.62 178 GLY B O 1
ATOM 2748 N N . ASN B 1 179 ? -2.992 -18.516 -17.453 1 98.62 179 ASN B N 1
ATOM 2749 C CA . ASN B 1 179 ? -4.402 -18.812 -17.688 1 98.62 179 ASN B CA 1
ATOM 2750 C C . ASN B 1 179 ? -5.156 -18.984 -16.359 1 98.62 179 ASN B C 1
ATOM 2752 O O . ASN B 1 179 ? -5.914 -19.938 -16.203 1 98.62 179 ASN B O 1
ATOM 2756 N N . ALA B 1 180 ? -4.98 -18.109 -15.5 1 98.44 180 ALA B N 1
ATOM 2757 C CA . ALA B 1 180 ? -5.465 -18.297 -14.133 1 98.44 180 ALA B CA 1
ATOM 2758 C C . ALA B 1 180 ? -6.863 -17.703 -13.961 1 98.44 180 ALA B C 1
ATOM 2760 O O . ALA B 1 180 ? -7.406 -17.688 -12.852 1 98.44 180 ALA B O 1
ATOM 2761 N N . GLY B 1 181 ? -7.469 -17.109 -14.969 1 97.88 181 GLY B N 1
ATOM 2762 C CA . GLY B 1 181 ? -8.836 -16.625 -14.898 1 97.88 181 GLY B CA 1
ATOM 2763 C C . GLY B 1 181 ? -8.945 -15.258 -14.234 1 97.88 181 GLY B C 1
ATOM 2764 O O . GLY B 1 181 ? -7.988 -14.484 -14.227 1 97.88 181 GLY B O 1
ATOM 2765 N N . GLY B 1 182 ? -10.133 -14.883 -13.758 1 97 182 GLY B N 1
ATOM 2766 C CA . GLY B 1 182 ? -10.438 -13.555 -13.234 1 97 182 GLY B CA 1
ATOM 2767 C C . GLY B 1 182 ? -9.773 -13.281 -11.898 1 97 182 GLY B C 1
ATOM 2768 O O . GLY B 1 182 ? -9.266 -14.195 -11.25 1 97 182 GLY B O 1
ATOM 2769 N N . ARG B 1 183 ? -9.781 -12.031 -11.539 1 98.06 183 ARG B N 1
ATOM 2770 C CA . ARG B 1 183 ? -9.242 -11.57 -10.258 1 98.06 183 ARG B CA 1
ATOM 2771 C C . ARG B 1 183 ? -10.32 -11.555 -9.188 1 98.06 183 ARG B C 1
ATOM 2773 O O . ARG B 1 183 ? -11.195 -10.688 -9.188 1 98.06 183 ARG B O 1
ATOM 2780 N N . VAL B 1 184 ? -10.258 -12.438 -8.227 1 97.12 184 VAL B N 1
ATOM 2781 C CA . VAL B 1 184 ? -11.367 -12.648 -7.301 1 97.12 184 VAL B CA 1
ATOM 2782 C C . VAL B 1 184 ? -11.164 -11.805 -6.043 1 97.12 184 VAL B C 1
ATOM 2784 O O . VAL B 1 184 ? -12.125 -11.344 -5.43 1 97.12 184 VAL B O 1
ATOM 2787 N N . ALA B 1 185 ? -9.992 -11.664 -5.641 1 97.94 185 ALA B N 1
ATOM 2788 C CA . ALA B 1 185 ? -9.641 -10.859 -4.473 1 97.94 185 ALA B CA 1
ATOM 2789 C C . ALA B 1 185 ? -8.258 -10.234 -4.625 1 97.94 185 ALA B C 1
ATOM 2791 O O . ALA B 1 185 ? -7.395 -10.789 -5.312 1 97.94 185 ALA B O 1
ATOM 2792 N N . CYS B 1 186 ? -8.125 -9.117 -3.977 1 98.25 186 CYS B N 1
ATOM 2793 C CA . CYS B 1 186 ? -6.816 -8.477 -3.998 1 98.25 186 CYS B CA 1
ATOM 2794 C C . CYS B 1 186 ? -6.617 -7.602 -2.768 1 98.25 186 CYS B C 1
ATOM 2796 O O . CYS B 1 186 ? -7.555 -7.375 -2.004 1 98.25 186 CYS B O 1
ATOM 2798 N N . GLY B 1 187 ? -5.426 -7.23 -2.521 1 98.38 187 GLY B N 1
ATOM 2799 C CA . GLY B 1 187 ? -5.031 -6.297 -1.478 1 98.38 187 GLY B CA 1
ATOM 2800 C C . GLY B 1 187 ? -3.672 -5.668 -1.722 1 98.38 187 GLY B C 1
ATOM 2801 O O . GLY B 1 187 ? -2.783 -6.305 -2.295 1 98.38 187 GLY B O 1
ATOM 2802 N N . ILE B 1 188 ? -3.514 -4.445 -1.244 1 98.88 188 ILE B N 1
ATOM 2803 C CA . ILE B 1 188 ? -2.262 -3.713 -1.402 1 98.88 188 ILE B CA 1
ATOM 2804 C C . ILE B 1 188 ? -1.284 -4.117 -0.3 1 98.88 188 ILE B C 1
ATOM 2806 O O . ILE B 1 188 ? -1.671 -4.246 0.864 1 98.88 188 ILE B O 1
ATOM 2810 N N . ILE B 1 189 ? -0.043 -4.328 -0.686 1 98.94 189 ILE B N 1
ATOM 2811 C CA . ILE B 1 189 ? 1.001 -4.699 0.263 1 98.94 189 ILE B CA 1
ATOM 2812 C C . ILE B 1 189 ? 1.525 -3.449 0.969 1 98.94 189 ILE B C 1
ATOM 2814 O O . ILE B 1 189 ? 2.174 -2.604 0.348 1 98.94 189 ILE B O 1
ATOM 2818 N N . GLY B 1 190 ? 1.201 -3.344 2.197 1 98.94 190 GLY B N 1
ATOM 2819 C CA . GLY B 1 190 ? 1.59 -2.199 3.002 1 98.94 190 GLY B CA 1
ATOM 2820 C C . GLY B 1 190 ? 2.666 -2.523 4.02 1 98.94 190 GLY B C 1
ATOM 2821 O O . GLY B 1 190 ? 2.893 -3.691 4.34 1 98.94 190 GLY B O 1
ATOM 2822 N N . LEU B 1 191 ? 3.301 -1.487 4.488 1 98.81 191 LEU B N 1
ATOM 2823 C CA . LEU B 1 191 ? 4.332 -1.631 5.508 1 98.81 191 LEU B CA 1
ATOM 2824 C C . LEU B 1 191 ? 3.719 -2.045 6.844 1 98.81 191 LEU B C 1
ATOM 2826 O O . LEU B 1 191 ? 2.664 -1.536 7.23 1 98.81 191 LEU B O 1
ATOM 2830 N N . GLN B 1 192 ? 4.492 -2.941 7.422 1 98.25 192 GLN B N 1
ATOM 2831 C CA . GLN B 1 192 ? 4.102 -3.348 8.766 1 98.25 192 GLN B CA 1
ATOM 2832 C C . GLN B 1 192 ? 5.223 -3.096 9.766 1 98.25 192 GLN B C 1
ATOM 2834 O O . GLN B 1 192 ? 6.398 -3.311 9.461 1 98.25 192 GLN B O 1
ATOM 2839 N N . GLY B 1 193 ? 4.891 -2.514 10.992 1 89.94 193 GLY B N 1
ATOM 2840 C CA . GLY B 1 193 ? 5.867 -2.238 12.031 1 89.94 193 GLY B CA 1
ATOM 2841 C C . GLY B 1 193 ? 6.387 -3.492 12.711 1 89.94 193 GLY B C 1
ATOM 2842 O O . GLY B 1 193 ? 5.754 -4.551 12.641 1 89.94 193 GLY B O 1
#

Secondary structure (DSSP, 8-state):
----GGGGGGTGGGTS--SS-HHHHHHHHHHHH--------EEEEEEEEE-TTS-EEEEEEEEETTSPEEEEEEEES--SEEEEEEEES----EEEEGGG-SBP-TT-PPP--TT-SSS-TTEEEEEEE-TTSEEEEEEEESS--SSSTT--TT-EEEEESS---TT-S-STTHHHHTT--SEEEEEE-EEE-/-----GGGTTTGGGTS-SSS-HHHHHHHHHHHH--------EEEEEEEEE-TTS-EEEEEEEEETTSPEEEEEEEES--SEEEEEEEES----EEEEGGG-SBP-TT-PPP--TT-SSS-TTEEEEEEE-TTSEEEEEEEESS--SSSTT--TT-EEEEESS---TT-S-STTHHHHTT--SEEEEEE-EEE-

pLDDT: mean 85.31, std 24.36, range [20.62, 98.94]

Solvent-accessible surface area (backbone atoms only — not comparable to full-atom values): 19638 Å² total; per-residue (Å²): 136,90,86,76,69,82,76,53,68,84,64,48,74,65,61,74,74,61,84,71,64,72,63,56,47,46,50,47,50,48,51,58,60,59,57,64,72,69,75,66,54,72,48,39,33,26,25,55,33,47,37,94,74,59,28,38,34,43,40,39,37,38,26,52,56,90,49,50,21,39,37,36,36,42,38,34,57,44,72,60,42,52,19,13,32,32,30,22,56,15,16,24,54,86,60,44,56,74,44,16,63,56,68,20,43,95,80,70,49,48,31,21,34,62,86,44,85,66,25,26,48,20,31,59,35,62,42,58,25,36,90,86,14,35,28,70,44,79,46,76,40,78,58,50,33,78,56,70,95,64,30,46,58,7,10,16,43,36,36,25,63,26,46,40,43,41,37,68,61,79,50,92,42,7,50,69,62,12,52,13,68,53,71,56,28,27,23,46,25,7,31,36,130,138,84,89,75,78,78,82,54,64,84,65,46,70,65,60,74,69,62,83,67,64,72,66,57,42,46,51,45,49,49,52,58,60,62,57,65,72,70,75,68,53,72,48,40,32,27,22,56,34,46,36,94,74,59,28,37,33,44,40,39,37,38,23,50,56,90,49,50,22,38,35,36,35,41,37,34,57,44,72,60,42,50,19,12,31,33,32,22,56,14,16,24,55,89,58,45,59,73,43,16,63,54,68,21,42,94,80,71,50,47,30,22,34,62,85,43,86,66,24,26,46,20,31,59,35,61,43,60,26,36,90,85,12,35,29,68,46,82,45,76,41,78,58,52,34,78,56,71,95,64,30,44,59,7,10,16,43,37,35,24,64,26,45,40,44,40,37,67,62,80,50,91,42,8,48,69,64,11,53,14,69,52,70,55,29,27,24,46,25,8,31,36,133

Organism: NCBI:txid158383